Protein 3EC3 (pdb70)

Structure (mmCIF, N/CA/C/O backbone):
data_3EC3
#
_entry.id   3EC3
#
_cell.length_a   62.171
_cell.length_b   62.171
_cell.length_c   135.004
_cell.angle_alpha   90.00
_cell.angle_beta   90.00
_cell.angle_gamma   120.00
#
_symmetry.space_group_name_H-M   'P 31'
#
loop_
_entity.id
_entity.type
_entity.pdbx_description
1 polymer 'Protein disulfide-isomerase A4'
2 water water
#
loop_
_atom_site.group_PDB
_atom_site.id
_atom_site.type_symbol
_atom_site.label_atom_id
_atom_site.label_alt_id
_atom_site.label_comp_id
_atom_site.label_asym_id
_atom_site.label_entity_id
_atom_site.label_seq_id
_atom_site.pdbx_PDB_ins_code
_atom_site.Cartn_x
_atom_site.Cartn_y
_atom_site.Cartn_z
_atom_site.occupancy
_atom_site.B_iso_or_equiv
_atom_site.auth_seq_id
_atom_site.auth_comp_id
_atom_site.auth_asym_id
_atom_site.auth_atom_id
_atom_site.pdbx_PDB_model_num
ATOM 1 N N . SER A 1 5 ? -22.857 4.097 36.331 1.00 39.03 282 SER A N 1
ATOM 2 C CA . SER A 1 5 ? -23.672 5.350 36.343 1.00 38.79 282 SER A CA 1
ATOM 3 C C . SER A 1 5 ? -23.018 6.498 35.561 1.00 38.24 282 SER A C 1
ATOM 4 O O . SER A 1 5 ? -21.953 6.319 34.961 1.00 37.51 282 SER A O 1
ATOM 7 N N . PRO A 1 6 ? -23.655 7.685 35.573 1.00 37.73 283 PRO A N 1
ATOM 8 C CA . PRO A 1 6 ? -23.251 8.658 34.561 1.00 36.57 283 PRO A CA 1
ATOM 9 C C . PRO A 1 6 ? -21.905 9.266 34.958 1.00 34.09 283 PRO A C 1
ATOM 10 O O . PRO A 1 6 ? -21.769 9.772 36.071 1.00 34.98 283 PRO A O 1
ATOM 14 N N . PRO A 1 7 ? -20.889 9.179 34.085 1.00 31.54 284 PRO A N 1
ATOM 15 C CA . PRO A 1 7 ? -19.603 9.685 34.575 1.00 29.69 284 PRO A CA 1
ATOM 16 C C . PRO A 1 7 ? -19.646 11.202 34.909 1.00 27.22 284 PRO A C 1
ATOM 17 O O . PRO A 1 7 ? -19.325 11.609 36.042 1.00 28.67 284 PRO A O 1
ATOM 21 N N . SER A 1 8 ? -20.141 12.015 33.997 1.00 23.34 285 SER A N 1
ATOM 22 C CA . SER A 1 8 ? -20.262 13.465 34.245 1.00 20.21 285 SER A CA 1
ATOM 23 C C . SER A 1 8 ? -21.553 13.895 34.983 1.00 20.16 285 SER A C 1
ATOM 24 O O . SER A 1 8 ? -22.685 13.415 34.683 1.00 19.26 285 SER A O 1
ATOM 27 N N . LYS A 1 9 ? -21.407 14.802 35.955 1.00 18.07 286 LYS A N 1
ATOM 28 C CA . LYS A 1 9 ? -22.556 15.222 36.750 1.00 17.61 286 LYS A CA 1
ATOM 29 C C . LYS A 1 9 ? -23.102 16.552 36.302 1.00 16.23 286 LYS A C 1
ATOM 30 O O . LYS A 1 9 ? -22.336 17.475 36.010 1.00 15.62 286 LYS A O 1
ATOM 36 N N . GLU A 1 10 ? -24.431 16.709 36.254 1.00 15.75 287 GLU A N 1
ATOM 37 C CA . GLU A 1 10 ? -24.981 17.989 35.781 1.00 15.60 287 GLU A CA 1
ATOM 38 C C . GLU A 1 10 ? -24.785 19.146 36.780 1.00 16.83 287 GLU A C 1
ATOM 39 O O . GLU A 1 10 ? -24.925 18.971 38.010 1.00 17.03 287 GLU A O 1
ATOM 45 N N . ILE A 1 11 ? -24.483 20.316 36.242 1.00 16.91 288 ILE A N 1
ATOM 46 C CA . ILE A 1 11 ? -24.412 21.546 37.009 1.00 17.66 288 ILE A CA 1
ATOM 47 C C . ILE A 1 11 ? -25.729 22.229 36.741 1.00 18.05 288 ILE A C 1
ATOM 48 O O . ILE A 1 11 ? -26.098 22.375 35.573 1.00 18.32 288 ILE A O 1
ATOM 53 N N . LEU A 1 12 ? -26.455 22.590 37.796 1.00 16.98 289 LEU A N 1
ATOM 54 C CA . LEU A 1 12 ? -27.774 23.186 37.657 1.00 19.46 289 LEU A CA 1
ATOM 55 C C . LEU A 1 12 ? -27.699 24.717 37.727 1.00 20.14 289 LEU A C 1
ATOM 56 O O . LEU A 1 12 ? -28.490 25.404 37.088 1.00 21.70 289 LEU A O 1
ATOM 61 N N . THR A 1 13 ? -26.782 25.266 38.517 1.00 17.42 290 THR A N 1
ATOM 62 C CA . THR A 1 13 ? -26.814 26.697 38.753 1.00 16.53 290 THR A CA 1
ATOM 63 C C . THR A 1 13 ? -25.468 27.359 38.522 1.00 16.70 290 THR A C 1
ATOM 64 O O . THR A 1 13 ? -24.391 26.722 38.549 1.00 15.37 290 THR A O 1
ATOM 68 N N . LEU A 1 14 ? -25.520 28.673 38.365 1.00 17.38 291 LEU A N 1
ATOM 69 C CA . LEU A 1 14 ? -24.305 29.425 38.242 1.00 18.72 291 LEU A CA 1
ATOM 70 C C . LEU A 1 14 ? -23.522 29.339 39.566 1.00 18.27 291 LEU A C 1
ATOM 71 O O . LEU A 1 14 ? -22.278 29.262 39.562 1.00 17.93 291 LEU A O 1
ATOM 76 N N . LYS A 1 15 ? -24.254 29.317 40.688 1.00 17.61 292 LYS A N 1
ATOM 77 C CA . LYS A 1 15 ? -23.622 29.271 42.028 1.00 17.25 292 LYS A CA 1
ATOM 78 C C . LYS A 1 15 ? -22.743 28.039 42.197 1.00 16.46 292 LYS A C 1
ATOM 79 O O . LYS A 1 15 ? -21.723 28.101 42.882 1.00 16.83 292 LYS A O 1
ATOM 85 N N . GLN A 1 16 ? -23.150 26.918 41.607 1.00 15.32 293 GLN A N 1
ATOM 86 C CA . GLN A 1 16 ? -22.360 25.684 41.631 1.00 15.48 293 GLN A CA 1
ATOM 87 C C . GLN A 1 16 ? -20.976 25.942 41.011 1.00 16.80 293 GLN A C 1
ATOM 88 O O . GLN A 1 16 ? -19.929 25.553 41.571 1.00 14.59 293 GLN A O 1
ATOM 94 N N . VAL A 1 17 ? -20.974 26.544 39.826 1.00 16.70 294 VAL A N 1
ATOM 95 C CA . VAL A 1 17 ? -19.682 26.828 39.144 1.00 17.85 294 VAL A CA 1
ATOM 96 C C . VAL A 1 17 ? -18.832 27.811 39.964 1.00 18.51 294 VAL A C 1
ATOM 97 O O . VAL A 1 17 ? -17.648 27.592 40.136 1.00 18.07 294 VAL A O 1
ATOM 101 N N . GLN A 1 18 ? -19.445 28.869 40.484 1.00 19.00 295 GLN A N 1
ATOM 102 C CA . GLN A 1 18 ? -18.747 29.809 41.398 1.00 21.35 295 GLN A CA 1
ATOM 103 C C . GLN A 1 18 ? -18.111 29.121 42.610 1.00 21.38 295 GLN A C 1
ATOM 104 O O . GLN A 1 18 ? -16.953 29.354 42.959 1.00 21.01 295 GLN A O 1
ATOM 110 N N . GLU A 1 19 ? -18.849 28.210 43.227 1.00 21.81 296 GLU A N 1
ATOM 111 C CA . GLU A 1 19 ? -18.332 27.440 44.351 1.00 22.32 296 GLU A CA 1
ATOM 112 C C . GLU A 1 19 ? -17.139 26.527 43.965 1.00 21.16 296 GLU A C 1
ATOM 113 O O . GLU A 1 19 ? -16.179 26.387 44.713 1.00 22.62 296 GLU A O 1
ATOM 119 N N . PHE A 1 20 ? -17.189 25.927 42.798 1.00 19.80 297 PHE A N 1
ATOM 120 C CA . PHE A 1 20 ? -16.063 25.145 42.322 1.00 19.90 297 PHE A CA 1
ATOM 121 C C . PHE A 1 20 ? -14.792 25.999 42.210 1.00 19.28 297 PHE A C 1
ATOM 122 O O . PHE A 1 20 ? -13.700 25.569 42.611 1.00 19.53 297 PHE A O 1
ATOM 130 N N . LEU A 1 21 ? -14.953 27.214 41.736 1.00 17.66 298 LEU A N 1
ATOM 131 C CA . LEU A 1 21 ? -13.762 28.010 41.410 1.00 20.18 298 LEU A CA 1
ATOM 132 C C . LEU A 1 21 ? -13.190 28.532 42.719 1.00 20.46 298 LEU A C 1
ATOM 133 O O . LEU A 1 21 ? -11.987 28.670 42.902 1.00 19.91 298 LEU A O 1
ATOM 138 N N . LYS A 1 22 ? -14.073 28.761 43.687 1.00 20.77 299 LYS A N 1
ATOM 139 C CA . LYS A 1 22 ? -13.679 29.338 44.967 1.00 20.83 299 LYS A CA 1
ATOM 140 C C . LYS A 1 22 ? -13.123 28.336 45.964 1.00 21.68 299 LYS A C 1
ATOM 141 O O . LYS A 1 22 ? -12.126 28.612 46.653 1.00 22.29 299 LYS A O 1
ATOM 147 N N . ASP A 1 23 ? -13.726 27.161 46.003 1.00 22.26 300 ASP A N 1
ATOM 148 C CA . ASP A 1 23 ? -13.505 26.181 47.058 1.00 23.87 300 ASP A CA 1
ATOM 149 C C . ASP A 1 23 ? -12.677 25.036 46.577 1.00 23.61 300 ASP A C 1
ATOM 150 O O . ASP A 1 23 ? -12.133 24.278 47.381 1.00 24.67 300 ASP A O 1
ATOM 155 N N . GLY A 1 24 ? -12.613 24.886 45.267 1.00 22.39 301 GLY A N 1
ATOM 156 C CA . GLY A 1 24 ? -12.079 23.681 44.701 1.00 22.01 301 GLY A CA 1
ATOM 157 C C . GLY A 1 24 ? -10.617 23.549 44.913 1.00 21.17 301 GLY A C 1
ATOM 158 O O . GLY A 1 24 ? -9.926 24.551 45.119 1.00 21.76 301 GLY A O 1
ATOM 159 N N . ASP A 1 25 ? -10.135 22.320 44.728 1.00 21.13 302 ASP A N 1
ATOM 160 C CA . ASP A 1 25 ? -8.733 22.004 44.831 1.00 22.14 302 ASP A CA 1
ATOM 161 C C . ASP A 1 25 ? -8.235 21.292 43.629 1.00 20.87 302 ASP A C 1
ATOM 162 O O . ASP A 1 25 ? -7.112 20.824 43.636 1.00 20.92 302 ASP A O 1
ATOM 167 N N . ASP A 1 26 ? -9.092 21.159 42.599 1.00 20.11 303 ASP A N 1
ATOM 168 C CA . ASP A 1 26 ? -8.753 20.426 41.427 1.00 19.32 303 ASP A CA 1
ATOM 169 C C . ASP A 1 26 ? -9.323 21.143 40.190 1.00 17.71 303 ASP A C 1
ATOM 170 O O . ASP A 1 26 ? -10.215 21.973 40.313 1.00 16.08 303 ASP A O 1
ATOM 175 N N . VAL A 1 27 ? -8.809 20.746 39.035 1.00 17.90 304 VAL A N 1
ATOM 176 C CA . VAL A 1 27 ? -9.298 21.227 37.728 1.00 18.35 304 VAL A CA 1
ATOM 177 C C . VAL A 1 27 ? -10.829 21.015 37.667 1.00 18.77 304 VAL A C 1
ATOM 178 O O . VAL A 1 27 ? -11.344 19.953 38.083 1.00 19.83 304 VAL A O 1
ATOM 182 N N . VAL A 1 28 ? -11.530 22.055 37.222 1.00 17.35 305 VAL A N 1
ATOM 183 C CA . VAL A 1 28 ? -12.946 22.021 36.937 1.00 17.15 305 VAL A CA 1
ATOM 184 C C . VAL A 1 28 ? -13.109 21.700 35.443 1.00 16.58 305 VAL A C 1
ATOM 185 O O . VAL A 1 28 ? -12.700 22.506 34.588 1.00 14.22 305 VAL A O 1
ATOM 189 N N . ILE A 1 29 ? -13.720 20.550 35.152 1.00 14.02 306 ILE A N 1
ATOM 190 C CA . ILE A 1 29 ? -13.894 20.110 33.803 1.00 14.55 306 ILE A CA 1
ATOM 191 C C . ILE A 1 29 ? -15.380 20.187 33.480 1.00 15.71 306 ILE A C 1
ATOM 192 O O . ILE A 1 29 ? -16.210 19.529 34.142 1.00 14.90 306 ILE A O 1
ATOM 197 N N . LEU A 1 30 ? -15.703 21.012 32.491 1.00 15.70 307 LEU A N 1
ATOM 198 C CA . LEU A 1 30 ? -17.089 21.335 32.197 1.00 16.21 307 LEU A CA 1
ATOM 199 C C . LEU A 1 30 ? -17.440 21.151 30.734 1.00 16.39 307 LEU A C 1
ATOM 200 O O . LEU A 1 30 ? -16.987 21.947 29.890 1.00 17.58 307 LEU A O 1
ATOM 205 N N . GLY A 1 31 ? -18.328 20.210 30.458 1.00 15.30 308 GLY A N 1
ATOM 206 C CA . GLY A 1 31 ? -18.890 20.060 29.097 1.00 16.05 308 GLY A CA 1
ATOM 207 C C . GLY A 1 31 ? -20.082 20.993 28.929 1.00 16.75 308 GLY A C 1
ATOM 208 O O . GLY A 1 31 ? -21.043 20.930 29.721 1.00 17.79 308 GLY A O 1
ATOM 209 N N . VAL A 1 32 ? -20.076 21.826 27.887 1.00 15.04 309 VAL A N 1
ATOM 210 C CA . VAL A 1 32 ? -21.194 22.773 27.693 1.00 13.70 309 VAL A CA 1
ATOM 211 C C . VAL A 1 32 ? -21.875 22.415 26.382 1.00 14.09 309 VAL A C 1
ATOM 212 O O . VAL A 1 32 ? -21.304 22.643 25.312 1.00 14.38 309 VAL A O 1
ATOM 216 N N . PHE A 1 33 ? -23.094 21.916 26.465 1.00 14.25 310 PHE A N 1
ATOM 217 C CA . PHE A 1 33 ? -23.783 21.280 25.331 1.00 14.48 310 PHE A CA 1
ATOM 218 C C . PHE A 1 33 ? -25.202 21.744 25.197 1.00 14.76 310 PHE A C 1
ATOM 219 O O . PHE A 1 33 ? -25.720 22.400 26.084 1.00 16.74 310 PHE A O 1
ATOM 227 N N . GLN A 1 34 ? -25.840 21.406 24.089 1.00 15.76 311 GLN A N 1
ATOM 228 C CA . GLN A 1 34 ? -27.204 21.891 23.839 1.00 17.21 311 GLN A CA 1
ATOM 229 C C . GLN A 1 34 ? -28.259 21.091 24.600 1.00 17.39 311 GLN A C 1
ATOM 230 O O . GLN A 1 34 ? -29.307 21.604 24.962 1.00 16.34 311 GLN A O 1
ATOM 236 N N . GLY A 1 35 ? -27.955 19.839 24.894 1.00 17.88 312 GLY A N 1
ATOM 237 C CA . GLY A 1 35 ? -28.895 19.003 25.617 1.00 17.73 312 GLY A CA 1
ATOM 238 C C . GLY A 1 35 ? -28.435 17.572 25.726 1.00 18.65 312 GLY A C 1
ATOM 239 O O . GLY A 1 35 ? -27.378 17.197 25.227 1.00 18.23 312 GLY A O 1
ATOM 240 N N . VAL A 1 36 ? -29.271 16.751 26.342 1.00 18.14 313 VAL A N 1
ATOM 241 C CA . VAL A 1 36 ? -28.869 15.409 26.712 1.00 18.47 313 VAL A CA 1
ATOM 242 C C . VAL A 1 36 ? -28.683 14.429 25.498 1.00 17.09 313 VAL A C 1
ATOM 243 O O . VAL A 1 36 ? -28.016 13.408 25.621 1.00 16.35 313 VAL A O 1
ATOM 247 N N . GLY A 1 37 ? -29.192 14.805 24.326 1.00 15.80 314 GLY A N 1
ATOM 248 C CA . GLY A 1 37 ? -29.042 13.981 23.109 1.00 15.59 314 GLY A CA 1
ATOM 249 C C . GLY A 1 37 ? -27.996 14.555 22.160 1.00 16.43 314 GLY A C 1
ATOM 250 O O . GLY A 1 37 ? -27.806 14.024 21.057 1.00 14.68 314 GLY A O 1
ATOM 251 N N . ASP A 1 38 ? -27.304 15.620 22.592 1.00 15.26 315 ASP A N 1
ATOM 252 C CA . ASP A 1 38 ? -26.312 16.339 21.762 1.00 18.55 315 ASP A CA 1
ATOM 253 C C . ASP A 1 38 ? -25.137 15.379 21.410 1.00 18.69 315 ASP A C 1
ATOM 254 O O . ASP A 1 38 ? -24.488 14.855 22.301 1.00 19.60 315 ASP A O 1
ATOM 259 N N . PRO A 1 39 ? -24.901 15.083 20.120 1.00 19.59 316 PRO A N 1
ATOM 260 C CA . PRO A 1 39 ? -23.823 14.134 19.843 1.00 19.77 316 PRO A CA 1
ATOM 261 C C . PRO A 1 39 ? -22.477 14.506 20.550 1.00 19.59 316 PRO A C 1
ATOM 262 O O . PRO A 1 39 ? -21.770 13.614 21.006 1.00 18.74 316 PRO A O 1
ATOM 266 N N . GLY A 1 40 ? -22.171 15.802 20.683 1.00 19.53 317 GLY A N 1
ATOM 267 C CA . GLY A 1 40 ? -20.918 16.223 21.328 1.00 19.84 317 GLY A CA 1
ATOM 268 C C . GLY A 1 40 ? -20.939 15.839 22.804 1.00 19.86 317 GLY A C 1
ATOM 269 O O . GLY A 1 40 ? -19.936 15.365 23.379 1.00 20.14 317 GLY A O 1
ATOM 270 N N . TYR A 1 41 ? -22.079 16.037 23.441 1.00 19.06 318 TYR A N 1
ATOM 271 C CA . TYR A 1 41 ? -22.217 15.608 24.836 1.00 18.99 318 TYR A CA 1
ATOM 272 C C . TYR A 1 41 ? -21.945 14.102 24.993 1.00 19.12 318 TYR A C 1
ATOM 273 O O . TYR A 1 41 ? -21.360 13.655 25.978 1.00 16.90 318 TYR A O 1
ATOM 282 N N . LEU A 1 42 ? -22.395 13.303 24.028 1.00 17.77 319 LEU A N 1
ATOM 283 C CA . LEU A 1 42 ? -22.250 11.858 24.147 1.00 18.22 319 LEU A CA 1
ATOM 284 C C . LEU A 1 42 ? -20.784 11.469 24.025 1.00 17.69 319 LEU A C 1
ATOM 285 O O . LEU A 1 42 ? -20.316 10.575 24.732 1.00 17.79 319 LEU A O 1
ATOM 290 N N . GLN A 1 43 ? -20.059 12.165 23.154 1.00 17.67 320 GLN A N 1
ATOM 291 C CA . GLN A 1 43 ? -18.630 11.968 23.007 1.00 18.33 320 GLN A CA 1
ATOM 292 C C . GLN A 1 43 ? -17.881 12.369 24.312 1.00 18.66 320 GLN A C 1
ATOM 293 O O . GLN A 1 43 ? -16.920 11.707 24.769 1.00 19.75 320 GLN A O 1
ATOM 299 N N . TYR A 1 44 ? -18.335 13.455 24.912 1.00 17.66 321 TYR A N 1
ATOM 300 C CA . TYR A 1 44 ? -17.782 13.917 26.206 1.00 18.15 321 TYR A CA 1
ATOM 301 C C . TYR A 1 44 ? -17.984 12.863 27.303 1.00 18.60 321 TYR A C 1
ATOM 302 O O . TYR A 1 44 ? -17.031 12.526 28.018 1.00 18.08 321 TYR A O 1
ATOM 311 N N . GLN A 1 45 ? -19.200 12.298 27.402 1.00 19.98 322 GLN A N 1
ATOM 312 C CA . GLN A 1 45 ? -19.498 11.275 28.419 1.00 20.96 322 GLN A CA 1
ATOM 313 C C . GLN A 1 45 ? -18.635 10.022 28.210 1.00 22.15 322 GLN A C 1
ATOM 314 O O . GLN A 1 45 ? -18.277 9.375 29.176 1.00 21.74 322 GLN A O 1
ATOM 320 N N . ASP A 1 46 ? -18.364 9.670 26.949 1.00 23.20 323 ASP A N 1
ATOM 321 C CA . ASP A 1 46 ? -17.461 8.537 26.591 1.00 24.13 323 ASP A CA 1
ATOM 322 C C . ASP A 1 46 ? -16.034 8.779 27.111 1.00 23.59 323 ASP A C 1
ATOM 323 O O . ASP A 1 46 ? -15.460 7.921 27.788 1.00 22.72 323 ASP A O 1
ATOM 328 N N . ALA A 1 47 ? -15.484 9.945 26.792 1.00 22.57 324 ALA A N 1
ATOM 329 C CA . ALA A 1 47 ? -14.199 10.393 27.339 1.00 23.82 324 ALA A CA 1
ATOM 330 C C . ALA A 1 47 ? -14.146 10.416 28.881 1.00 24.03 324 ALA A C 1
ATOM 331 O O . ALA A 1 47 ? -13.146 10.006 29.499 1.00 25.37 324 ALA A O 1
ATOM 333 N N . ALA A 1 48 ? -15.191 10.965 29.489 1.00 24.07 325 ALA A N 1
ATOM 334 C CA . ALA A 1 48 ? -15.287 11.086 30.937 1.00 24.12 325 ALA A CA 1
ATOM 335 C C . ALA A 1 48 ? -15.302 9.700 31.606 1.00 24.41 325 ALA A C 1
ATOM 336 O O . ALA A 1 48 ? -14.666 9.478 32.639 1.00 24.22 325 ALA A O 1
ATOM 338 N N . ASN A 1 49 ? -16.040 8.768 31.004 1.00 25.03 326 ASN A N 1
ATOM 339 C CA . ASN A 1 49 ? -16.141 7.422 31.545 1.00 26.20 326 ASN A CA 1
ATOM 340 C C . ASN A 1 49 ? -14.766 6.776 31.654 1.00 26.57 326 ASN A C 1
ATOM 341 O O . ASN A 1 49 ? -14.424 6.181 32.680 1.00 26.00 326 ASN A O 1
ATOM 346 N N . THR A 1 50 ? -13.969 6.940 30.604 1.00 27.15 327 THR A N 1
ATOM 347 C CA . THR A 1 50 ? -12.623 6.407 30.564 1.00 27.84 327 THR A CA 1
ATOM 348 C C . THR A 1 50 ? -11.741 7.017 31.649 1.00 28.11 327 THR A C 1
ATOM 349 O O . THR A 1 50 ? -10.949 6.316 32.285 1.00 28.44 327 THR A O 1
ATOM 353 N N . LEU A 1 51 ? -11.885 8.321 31.864 1.00 27.64 328 LEU A N 1
ATOM 354 C CA . LEU A 1 51 ? -11.067 9.045 32.850 1.00 27.31 328 LEU A CA 1
ATOM 355 C C . LEU A 1 51 ? -11.676 9.175 34.262 1.00 27.09 328 LEU A C 1
ATOM 356 O O . LEU A 1 51 ? -11.122 9.875 35.114 1.00 26.96 328 LEU A O 1
ATOM 361 N N . ARG A 1 52 ? -12.763 8.460 34.534 1.00 27.51 329 ARG A N 1
ATOM 362 C CA . ARG A 1 52 ? -13.571 8.680 35.761 1.00 28.48 329 ARG A CA 1
ATOM 363 C C . ARG A 1 52 ? -12.883 8.422 37.115 1.00 29.01 329 ARG A C 1
ATOM 364 O O . ARG A 1 52 ? -13.314 8.967 38.133 1.00 28.68 329 ARG A O 1
ATOM 372 N N . GLU A 1 53 ? -11.844 7.586 37.123 1.00 29.57 330 GLU A N 1
ATOM 373 C CA . GLU A 1 53 ? -11.099 7.289 38.353 1.00 30.44 330 GLU A CA 1
ATOM 374 C C . GLU A 1 53 ? -10.081 8.401 38.648 1.00 30.18 330 GLU A C 1
ATOM 375 O O . GLU A 1 53 ? -9.669 8.585 39.802 1.00 31.26 330 GLU A O 1
ATOM 381 N N . ASP A 1 54 ? -9.700 9.148 37.612 1.00 29.06 331 ASP A N 1
ATOM 382 C CA . ASP A 1 54 ? -8.655 10.166 37.728 1.00 28.35 331 ASP A CA 1
ATOM 383 C C . ASP A 1 54 ? -9.119 11.634 37.810 1.00 26.97 331 ASP A C 1
ATOM 384 O O . ASP A 1 54 ? -8.366 12.485 38.304 1.00 25.11 331 ASP A O 1
ATOM 389 N N . TYR A 1 55 ? -10.331 11.919 37.331 1.00 25.97 332 TYR A N 1
ATOM 390 C CA . TYR A 1 55 ? -10.883 13.296 37.342 1.00 25.25 332 TYR A CA 1
ATOM 391 C C . TYR A 1 55 ? -12.364 13.311 37.660 1.00 24.94 332 TYR A C 1
ATOM 392 O O . TYR A 1 55 ? -13.057 12.318 37.450 1.00 24.10 332 TYR A O 1
ATOM 401 N N . LYS A 1 56 ? -12.861 14.456 38.135 1.00 24.22 333 LYS A N 1
ATOM 402 C CA . LYS A 1 56 ? -14.308 14.672 38.268 1.00 23.48 333 LYS A CA 1
ATOM 403 C C . LYS A 1 56 ? -14.761 15.454 37.033 1.00 22.86 333 LYS A C 1
ATOM 404 O O . LYS A 1 56 ? -14.113 16.460 36.669 1.00 22.27 333 LYS A O 1
ATOM 410 N N . PHE A 1 57 ? -15.892 15.051 36.455 1.00 20.55 334 PHE A N 1
ATOM 411 C CA . PHE A 1 57 ? -16.450 15.703 35.259 1.00 19.22 334 PHE A CA 1
ATOM 412 C C . PHE A 1 57 ? -17.839 16.305 35.502 1.00 18.96 334 PHE A C 1
ATOM 413 O O . PHE A 1 57 ? -18.688 15.680 36.207 1.00 18.68 334 PHE A O 1
ATOM 421 N N . HIS A 1 58 ? -18.103 17.483 34.921 1.00 15.97 335 HIS A N 1
ATOM 422 C CA . HIS A 1 58 ? -19.406 18.098 35.036 1.00 16.64 335 HIS A CA 1
ATOM 423 C C . HIS A 1 58 ? -19.873 18.468 33.634 1.00 17.60 335 HIS A C 1
ATOM 424 O O . HIS A 1 58 ? -19.040 18.502 32.697 1.00 17.90 335 HIS A O 1
ATOM 431 N N . HIS A 1 59 ? -21.168 18.740 33.520 1.00 16.72 336 HIS A N 1
ATOM 432 C CA . HIS A 1 59 ? -21.727 19.212 32.234 1.00 18.01 336 HIS A CA 1
ATOM 433 C C . HIS A 1 59 ? -22.852 20.153 32.468 1.00 17.60 336 HIS A C 1
ATOM 434 O O . HIS A 1 59 ? -23.430 20.179 33.538 1.00 19.55 336 HIS A O 1
ATOM 441 N N . THR A 1 60 ? -23.147 20.983 31.476 1.00 16.86 337 THR A N 1
ATOM 442 C CA . THR A 1 60 ? -24.297 21.838 31.590 1.00 18.76 337 THR A CA 1
ATOM 443 C C . THR A 1 60 ? -24.935 22.033 30.222 1.00 18.08 337 THR A C 1
ATOM 444 O O . THR A 1 60 ? -24.236 22.007 29.184 1.00 17.35 337 THR A O 1
ATOM 448 N N . PHE A 1 61 ? -26.242 22.221 30.218 1.00 17.73 338 PHE A N 1
ATOM 449 C CA . PHE A 1 61 ? -26.934 22.577 28.993 1.00 19.54 338 PHE A CA 1
ATOM 450 C C . PHE A 1 61 ? -27.501 24.003 29.087 1.00 21.90 338 PHE A C 1
ATOM 451 O O . PHE A 1 61 ? -28.313 24.400 28.254 1.00 23.00 338 PHE A O 1
ATOM 459 N N . SER A 1 62 ? -27.072 24.754 30.102 1.00 23.34 339 SER A N 1
ATOM 460 C CA . SER A 1 62 ? -27.627 26.095 30.434 1.00 24.47 339 SER A CA 1
ATOM 461 C C . SER A 1 62 ? -27.028 27.191 29.576 1.00 25.57 339 SER A C 1
ATOM 462 O O . SER A 1 62 ? -25.819 27.398 29.618 1.00 23.74 339 SER A O 1
ATOM 465 N N . THR A 1 63 ? -27.861 27.909 28.823 1.00 25.66 340 THR A N 1
ATOM 466 C CA . THR A 1 63 ? -27.372 29.054 28.052 1.00 27.00 340 THR A CA 1
ATOM 467 C C . THR A 1 63 ? -26.931 30.166 28.994 1.00 26.58 340 THR A C 1
ATOM 468 O O . THR A 1 63 ? -26.045 30.923 28.657 1.00 26.64 340 THR A O 1
ATOM 472 N N . GLU A 1 64 ? -27.533 30.231 30.183 1.00 26.69 341 GLU A N 1
ATOM 473 C CA . GLU A 1 64 ? -27.162 31.196 31.214 1.00 27.77 341 GLU A CA 1
ATOM 474 C C . GLU A 1 64 ? -25.717 30.980 31.673 1.00 25.65 341 GLU A C 1
ATOM 475 O O . GLU A 1 64 ? -24.915 31.928 31.784 1.00 23.81 341 GLU A O 1
ATOM 481 N N . ILE A 1 65 ? -25.357 29.712 31.894 1.00 23.51 342 ILE A N 1
ATOM 482 C CA . ILE A 1 65 ? -24.014 29.429 32.343 1.00 22.58 342 ILE A CA 1
ATOM 483 C C . ILE A 1 65 ? -23.023 29.612 31.198 1.00 21.93 342 ILE A C 1
ATOM 484 O O . ILE A 1 65 ? -21.924 30.125 31.418 1.00 21.62 342 ILE A O 1
ATOM 489 N N . ALA A 1 66 ? -23.408 29.222 29.978 1.00 21.29 343 ALA A N 1
ATOM 490 C CA . ALA A 1 66 ? -22.558 29.421 28.801 1.00 22.19 343 ALA A CA 1
ATOM 491 C C . ALA A 1 66 ? -22.253 30.925 28.633 1.00 23.84 343 ALA A C 1
ATOM 492 O O . ALA A 1 66 ? -21.089 31.316 28.465 1.00 24.56 343 ALA A O 1
ATOM 494 N N . LYS A 1 67 ? -23.296 31.747 28.712 1.00 25.33 344 LYS A N 1
ATOM 495 C CA . LYS A 1 67 ? -23.138 33.240 28.669 1.00 27.97 344 LYS A CA 1
ATOM 496 C C . LYS A 1 67 ? -22.167 33.743 29.727 1.00 28.89 344 LYS A C 1
ATOM 497 O O . LYS A 1 67 ? -21.192 34.459 29.405 1.00 29.11 344 LYS A O 1
ATOM 503 N N . PHE A 1 68 ? -22.394 33.353 30.984 1.00 29.72 345 PHE A N 1
ATOM 504 C CA . PHE A 1 68 ? -21.448 33.665 32.063 1.00 30.97 345 PHE A CA 1
ATOM 505 C C . PHE A 1 68 ? -20.024 33.266 31.719 1.00 30.94 345 PHE A C 1
ATOM 506 O O . PHE A 1 68 ? -19.087 34.030 31.988 1.00 30.48 345 PHE A O 1
ATOM 514 N N . LEU A 1 69 ? -19.850 32.080 31.140 1.00 29.97 346 LEU A N 1
ATOM 515 C CA . LEU A 1 69 ? -18.517 31.564 30.841 1.00 30.42 346 LEU A CA 1
ATOM 516 C C . LEU A 1 69 ? -17.929 32.125 29.565 1.00 30.89 346 LEU A C 1
ATOM 517 O O . LEU A 1 69 ? -16.795 31.788 29.208 1.00 32.32 346 LEU A O 1
ATOM 522 N N . LYS A 1 70 ? -18.714 32.922 28.866 1.00 31.06 347 LYS A N 1
ATOM 523 C CA . LYS A 1 70 ? -18.328 33.539 27.613 1.00 32.65 347 LYS A CA 1
ATOM 524 C C . LYS A 1 70 ? -17.986 32.504 26.503 1.00 32.34 347 LYS A C 1
ATOM 525 O O . LYS A 1 70 ? -17.084 32.712 25.695 1.00 32.92 347 LYS A O 1
ATOM 531 N N . VAL A 1 71 ? -18.754 31.413 26.452 1.00 30.49 348 VAL A N 1
ATOM 532 C CA . VAL A 1 71 ? -18.568 30.356 25.434 1.00 29.63 348 VAL A CA 1
ATOM 533 C C . VAL A 1 71 ? -19.877 30.060 24.726 1.00 28.93 348 VAL A C 1
ATOM 534 O O . VAL A 1 71 ? -20.951 30.232 25.311 1.00 29.40 348 VAL A O 1
ATOM 538 N N . SER A 1 72 ? -19.823 29.606 23.480 1.00 28.70 349 SER A N 1
ATOM 539 C CA . SER A 1 72 ? -21.059 29.113 22.851 1.00 28.80 349 SER A CA 1
ATOM 540 C C . SER A 1 72 ? -21.247 27.636 23.249 1.00 27.31 349 SER A C 1
ATOM 541 O O . SER A 1 72 ? -20.395 27.056 23.952 1.00 27.38 349 SER A O 1
ATOM 544 N N . LEU A 1 73 ? -22.373 27.038 22.866 1.00 25.67 350 LEU A N 1
ATOM 545 C CA . LEU A 1 73 ? -22.634 25.640 23.236 1.00 24.33 350 LEU A CA 1
ATOM 546 C C . LEU A 1 73 ? -21.732 24.761 22.374 1.00 23.86 350 LEU A C 1
ATOM 547 O O . LEU A 1 73 ? -21.311 25.170 21.272 1.00 24.79 350 LEU A O 1
ATOM 552 N N . GLY A 1 74 ? -21.398 23.575 22.855 1.00 21.78 351 GLY A N 1
ATOM 553 C CA . GLY A 1 74 ? -20.634 22.609 22.065 1.00 19.29 351 GLY A CA 1
ATOM 554 C C . GLY A 1 74 ? -19.164 22.686 22.382 1.00 19.35 351 GLY A C 1
ATOM 555 O O . GLY A 1 74 ? -18.322 22.650 21.483 1.00 17.87 351 GLY A O 1
ATOM 556 N N . LYS A 1 75 ? -18.853 22.829 23.669 1.00 18.98 352 LYS A N 1
ATOM 557 C CA . LYS A 1 75 ? -17.486 23.043 24.098 1.00 20.11 352 LYS A CA 1
ATOM 558 C C . LYS A 1 75 ? -17.112 22.218 25.337 1.00 19.08 352 LYS A C 1
ATOM 559 O O . LYS A 1 75 ? -17.934 21.944 26.215 1.00 19.79 352 LYS A O 1
ATOM 565 N N . LEU A 1 76 ? -15.836 21.884 25.446 1.00 18.21 353 LEU A N 1
ATOM 566 C CA . LEU A 1 76 ? -15.298 21.374 26.682 1.00 18.71 353 LEU A CA 1
ATOM 567 C C . LEU A 1 76 ? -14.467 22.530 27.289 1.00 18.78 353 LEU A C 1
ATOM 568 O O . LEU A 1 76 ? -13.610 23.103 26.603 1.00 18.57 353 LEU A O 1
ATOM 573 N N . VAL A 1 77 ? -14.701 22.867 28.559 1.00 19.03 354 VAL A N 1
ATOM 574 C CA . VAL A 1 77 ? -14.068 24.030 29.160 1.00 18.14 354 VAL A CA 1
ATOM 575 C C . VAL A 1 77 ? -13.342 23.480 30.390 1.00 19.28 354 VAL A C 1
ATOM 576 O O . VAL A 1 77 ? -13.940 22.751 31.176 1.00 16.93 354 VAL A O 1
ATOM 580 N N . LEU A 1 78 ? -12.067 23.822 30.544 1.00 17.63 355 LEU A N 1
ATOM 581 C CA . LEU A 1 78 ? -11.308 23.433 31.724 1.00 19.71 355 LEU A CA 1
ATOM 582 C C . LEU A 1 78 ? -10.858 24.714 32.397 1.00 20.03 355 LEU A C 1
ATOM 583 O O . LEU A 1 78 ? -10.265 25.614 31.725 1.00 18.67 355 LEU A O 1
ATOM 596 N N . GLN A 1 80 ? -9.246 26.372 36.304 1.00 19.71 357 GLN A N 1
ATOM 597 C CA . GLN A 1 80 ? -8.645 26.045 37.593 1.00 19.03 357 GLN A CA 1
ATOM 598 C C . GLN A 1 80 ? -9.344 26.856 38.684 1.00 19.35 357 GLN A C 1
ATOM 599 O O . GLN A 1 80 ? -9.795 27.953 38.418 1.00 17.79 357 GLN A O 1
ATOM 605 N N . PRO A 1 81 ? -9.337 26.357 39.927 1.00 18.73 358 PRO A N 1
ATOM 606 C CA . PRO A 1 81 ? -9.817 27.147 41.046 1.00 20.25 358 PRO A CA 1
ATOM 607 C C . PRO A 1 81 ? -8.984 28.467 41.150 1.00 18.88 358 PRO A C 1
ATOM 608 O O . PRO A 1 81 ? -7.843 28.468 40.709 1.00 17.83 358 PRO A O 1
ATOM 612 N N . GLU A 1 82 ? -9.558 29.523 41.718 1.00 18.77 359 GLU A N 1
ATOM 613 C CA . GLU A 1 82 ? -8.909 30.822 41.838 1.00 19.91 359 GLU A CA 1
ATOM 614 C C . GLU A 1 82 ? -7.517 30.673 42.473 1.00 17.41 359 GLU A C 1
ATOM 615 O O . GLU A 1 82 ? -6.574 31.372 42.076 1.00 16.46 359 GLU A O 1
ATOM 621 N N . LYS A 1 83 ? -7.404 29.830 43.502 1.00 14.18 360 LYS A N 1
ATOM 622 C CA . LYS A 1 83 ? -6.083 29.689 44.202 1.00 13.86 360 LYS A CA 1
ATOM 623 C C . LYS A 1 83 ? -4.950 29.190 43.269 1.00 13.30 360 LYS A C 1
ATOM 624 O O . LYS A 1 83 ? -3.765 29.344 43.596 1.00 16.37 360 LYS A O 1
ATOM 630 N N . PHE A 1 84 ? -5.302 28.605 42.124 1.00 12.56 361 PHE A N 1
ATOM 631 C CA . PHE A 1 84 ? -4.306 28.130 41.136 1.00 14.34 361 PHE A CA 1
ATOM 632 C C . PHE A 1 84 ? -4.181 28.918 39.856 1.00 15.44 361 PHE A C 1
ATOM 633 O O . PHE A 1 84 ? -3.360 28.555 38.968 1.00 15.97 361 PHE A O 1
ATOM 641 N N . GLN A 1 85 ? -4.932 30.028 39.755 1.00 15.32 362 GLN A N 1
ATOM 642 C CA . GLN A 1 85 ? -4.867 30.859 38.526 1.00 15.59 362 GLN A CA 1
ATOM 643 C C . GLN A 1 85 ? -3.594 31.691 38.572 1.00 16.16 362 GLN A C 1
ATOM 644 O O . GLN A 1 85 ? -2.996 31.844 39.641 1.00 15.88 362 GLN A O 1
ATOM 650 N N . SER A 1 86 ? -3.187 32.290 37.435 1.00 15.28 363 SER A N 1
ATOM 651 C CA . SER A 1 86 ? -2.007 33.169 37.453 1.00 16.11 363 SER A CA 1
ATOM 652 C C . SER A 1 86 ? -2.091 34.131 36.295 1.00 15.00 363 SER A C 1
ATOM 653 O O . SER A 1 86 ? -2.872 33.911 35.344 1.00 15.61 363 SER A O 1
ATOM 656 N N . LYS A 1 87 ? -1.271 35.173 36.361 1.00 15.75 364 LYS A N 1
ATOM 657 C CA . LYS A 1 87 ? -1.198 36.145 35.234 1.00 17.68 364 LYS A CA 1
ATOM 658 C C . LYS A 1 87 ? -0.739 35.528 33.919 1.00 17.15 364 LYS A C 1
ATOM 659 O O . LYS A 1 87 ? -0.905 36.142 32.845 1.00 18.06 364 LYS A O 1
ATOM 665 N N . TYR A 1 88 ? -0.121 34.359 33.977 1.00 17.25 365 TYR A N 1
ATOM 666 C CA . TYR A 1 88 ? 0.420 33.726 32.751 1.00 18.16 365 TYR A CA 1
ATOM 667 C C . TYR A 1 88 ? -0.458 32.693 32.067 1.00 18.86 365 TYR A C 1
ATOM 668 O O . TYR A 1 88 ? -0.079 32.145 31.009 1.00 18.43 365 TYR A O 1
ATOM 677 N N . GLU A 1 89 ? -1.630 32.436 32.629 1.00 17.38 366 GLU A N 1
ATOM 678 C CA . GLU A 1 89 ? -2.495 31.368 32.146 1.00 16.64 366 GLU A CA 1
ATOM 679 C C . GLU A 1 89 ? -3.877 31.901 31.870 1.00 17.30 366 GLU A C 1
ATOM 680 O O . GLU A 1 89 ? -4.393 32.700 32.649 1.00 17.17 366 GLU A O 1
ATOM 686 N N . PRO A 1 90 ? -4.518 31.453 30.775 1.00 17.47 367 PRO A N 1
ATOM 687 C CA . PRO A 1 90 ? -5.906 31.888 30.533 1.00 18.59 367 PRO A CA 1
ATOM 688 C C . PRO A 1 90 ? -6.806 31.329 31.631 1.00 19.40 367 PRO A C 1
ATOM 689 O O . PRO A 1 90 ? -6.468 30.271 32.219 1.00 18.89 367 PRO A O 1
ATOM 693 N N . ARG A 1 91 ? -7.914 32.004 31.951 1.00 19.89 368 ARG A N 1
ATOM 694 C CA . ARG A 1 91 ? -8.843 31.470 32.919 1.00 22.43 368 ARG A CA 1
ATOM 695 C C . ARG A 1 91 ? -9.535 30.210 32.425 1.00 22.56 368 ARG A C 1
ATOM 696 O O . ARG A 1 91 ? -10.042 29.416 33.226 1.00 22.01 368 ARG A O 1
ATOM 712 N N . HIS A 1 93 ? -9.396 26.980 29.347 1.00 21.79 370 HIS A N 1
ATOM 713 C CA . HIS A 1 93 ? -8.985 26.316 28.114 1.00 21.76 370 HIS A CA 1
ATOM 714 C C . HIS A 1 93 ? -10.239 25.731 27.497 1.00 21.33 370 HIS A C 1
ATOM 715 O O . HIS A 1 93 ? -10.951 25.000 28.176 1.00 20.27 370 HIS A O 1
ATOM 722 N N . VAL A 1 94 ? -10.501 26.062 26.221 1.00 20.28 371 VAL A N 1
ATOM 723 C CA . VAL A 1 94 ? -11.752 25.722 25.562 1.00 20.66 371 VAL A CA 1
ATOM 724 C C . VAL A 1 94 ? -11.485 24.903 24.292 1.00 22.23 371 VAL A C 1
ATOM 725 O O . VAL A 1 94 ? -10.654 25.311 23.448 1.00 22.18 371 VAL A O 1
ATOM 737 N N . ASP A 1 96 ? -13.433 22.768 21.056 1.00 22.63 373 ASP A N 1
ATOM 738 C CA . ASP A 1 96 ? -14.667 22.463 20.319 1.00 24.12 373 ASP A CA 1
ATOM 739 C C . ASP A 1 96 ? -14.942 20.989 20.436 1.00 23.20 373 ASP A C 1
ATOM 740 O O . ASP A 1 96 ? -14.029 20.185 20.271 1.00 22.33 373 ASP A O 1
ATOM 745 N N . VAL A 1 97 ? -16.201 20.624 20.718 1.00 23.69 374 VAL A N 1
ATOM 746 C CA . VAL A 1 97 ? -16.590 19.220 20.812 1.00 24.10 374 VAL A CA 1
ATOM 747 C C . VAL A 1 97 ? -17.900 18.968 20.072 1.00 24.97 374 VAL A C 1
ATOM 748 O O . VAL A 1 97 ? -18.940 19.521 20.447 1.00 25.04 374 VAL A O 1
ATOM 752 N N . GLN A 1 98 ? -17.838 18.153 19.015 1.00 25.03 375 GLN A N 1
ATOM 753 C CA . GLN A 1 98 ? -19.071 17.689 18.368 1.00 24.72 375 GLN A CA 1
ATOM 754 C C . GLN A 1 98 ? -19.123 16.192 18.152 1.00 23.77 375 GLN A C 1
ATOM 755 O O . GLN A 1 98 ? -18.295 15.457 18.666 1.00 22.56 375 GLN A O 1
ATOM 761 N N . GLY A 1 99 ? -20.126 15.749 17.389 1.00 22.55 376 GLY A N 1
ATOM 762 C CA . GLY A 1 99 ? -20.366 14.334 17.234 1.00 23.14 376 GLY A CA 1
ATOM 763 C C . GLY A 1 99 ? -19.148 13.703 16.610 1.00 23.40 376 GLY A C 1
ATOM 764 O O . GLY A 1 99 ? -18.779 12.594 16.959 1.00 23.94 376 GLY A O 1
ATOM 765 N N . SER A 1 100 ? -18.484 14.467 15.754 1.00 23.68 377 SER A N 1
ATOM 766 C CA . SER A 1 100 ? -17.340 13.988 14.974 1.00 24.75 377 SER A CA 1
ATOM 767 C C . SER A 1 100 ? -16.028 13.991 15.762 1.00 24.56 377 SER A C 1
ATOM 768 O O . SER A 1 100 ? -15.094 13.302 15.394 1.00 25.38 377 SER A O 1
ATOM 771 N N . THR A 1 101 ? -15.975 14.751 16.865 1.00 24.25 378 THR A N 1
ATOM 772 C CA . THR A 1 101 ? -14.819 14.787 17.751 1.00 23.95 378 THR A CA 1
ATOM 773 C C . THR A 1 101 ? -14.493 13.416 18.359 1.00 24.32 378 THR A C 1
ATOM 774 O O . THR A 1 101 ? -15.325 12.816 19.005 1.00 25.61 378 THR A O 1
ATOM 778 N N . GLU A 1 102 ? -13.273 12.934 18.151 1.00 25.53 379 GLU A N 1
ATOM 779 C CA . GLU A 1 102 ? -12.859 11.654 18.711 1.00 26.58 379 GLU A CA 1
ATOM 780 C C . GLU A 1 102 ? -12.788 11.729 20.230 1.00 26.44 379 GLU A C 1
ATOM 781 O O . GLU A 1 102 ? -12.286 12.722 20.776 1.00 25.37 379 GLU A O 1
ATOM 787 N N . ALA A 1 103 ? -13.264 10.683 20.913 1.00 25.86 380 ALA A N 1
ATOM 788 C CA . ALA A 1 103 ? -13.231 10.663 22.384 1.00 26.06 380 ALA A CA 1
ATOM 789 C C . ALA A 1 103 ? -11.804 10.710 22.873 1.00 25.77 380 ALA A C 1
ATOM 790 O O . ALA A 1 103 ? -11.509 11.330 23.892 1.00 25.35 380 ALA A O 1
ATOM 792 N N . SER A 1 104 ? -10.912 10.063 22.128 1.00 25.45 381 SER A N 1
ATOM 793 C CA . SER A 1 104 ? -9.478 10.105 22.444 1.00 25.07 381 SER A CA 1
ATOM 794 C C . SER A 1 104 ? -8.896 11.523 22.427 1.00 23.65 381 SER A C 1
ATOM 795 O O . SER A 1 104 ? -8.032 11.820 23.222 1.00 23.92 381 SER A O 1
ATOM 798 N N . ALA A 1 105 ? -9.372 12.397 21.540 1.00 23.04 382 ALA A N 1
ATOM 799 C CA . ALA A 1 105 ? -8.917 13.801 21.523 1.00 22.07 382 ALA A CA 1
ATOM 800 C C . ALA A 1 105 ? -9.414 14.546 22.766 1.00 21.56 382 ALA A C 1
ATOM 801 O O . ALA A 1 105 ? -8.727 15.402 23.296 1.00 22.28 382 ALA A O 1
ATOM 803 N N . ILE A 1 106 ? -10.639 14.253 23.188 1.00 21.32 383 ILE A N 1
ATOM 804 C CA . ILE A 1 106 ? -11.187 14.873 24.406 1.00 21.32 383 ILE A CA 1
ATOM 805 C C . ILE A 1 106 ? -10.352 14.448 25.594 1.00 21.93 383 ILE A C 1
ATOM 806 O O . ILE A 1 106 ? -9.924 15.275 26.375 1.00 21.80 383 ILE A O 1
ATOM 811 N N . LYS A 1 107 ? -10.097 13.147 25.689 1.00 23.71 384 LYS A N 1
ATOM 812 C CA . LYS A 1 107 ? -9.313 12.564 26.764 1.00 24.15 384 LYS A CA 1
ATOM 813 C C . LYS A 1 107 ? -7.907 13.172 26.778 1.00 23.91 384 LYS A C 1
ATOM 814 O O . LYS A 1 107 ? -7.429 13.568 27.827 1.00 22.03 384 LYS A O 1
ATOM 820 N N . ASP A 1 108 ? -7.273 13.268 25.608 1.00 24.12 385 ASP A N 1
ATOM 821 C CA . ASP A 1 108 ? -5.977 13.932 25.481 1.00 24.73 385 ASP A CA 1
ATOM 822 C C . ASP A 1 108 ? -5.960 15.379 25.979 1.00 23.67 385 ASP A C 1
ATOM 823 O O . ASP A 1 108 ? -5.041 15.754 26.695 1.00 23.20 385 ASP A O 1
ATOM 828 N N . TYR A 1 109 ? -6.955 16.188 25.587 1.00 23.49 386 TYR A N 1
ATOM 829 C CA . TYR A 1 109 ? -7.010 17.620 25.960 1.00 22.55 386 TYR A CA 1
ATOM 830 C C . TYR A 1 109 ? -7.128 17.796 27.489 1.00 22.64 386 TYR A C 1
ATOM 831 O O . TYR A 1 109 ? -6.494 18.696 28.084 1.00 23.00 386 TYR A O 1
ATOM 840 N N . VAL A 1 110 ? -7.956 16.961 28.113 1.00 22.10 387 VAL A N 1
ATOM 841 C CA . VAL A 1 110 ? -8.117 16.966 29.580 1.00 21.64 387 VAL A CA 1
ATOM 842 C C . VAL A 1 110 ? -6.786 16.643 30.257 1.00 22.14 387 VAL A C 1
ATOM 843 O O . VAL A 1 110 ? -6.365 17.337 31.149 1.00 22.09 387 VAL A O 1
ATOM 847 N N . VAL A 1 111 ? -6.108 15.586 29.810 1.00 23.37 388 VAL A N 1
ATOM 848 C CA . VAL A 1 111 ? -4.825 15.219 30.436 1.00 23.98 388 VAL A CA 1
ATOM 849 C C . VAL A 1 111 ? -3.810 16.356 30.230 1.00 24.26 388 VAL A C 1
ATOM 850 O O . VAL A 1 111 ? -3.210 16.822 31.190 1.00 25.56 388 VAL A O 1
ATOM 854 N N . LYS A 1 112 ? -3.705 16.838 29.005 1.00 24.59 389 LYS A N 1
ATOM 855 C CA . LYS A 1 112 ? -2.815 17.929 28.662 1.00 25.05 389 LYS A CA 1
ATOM 856 C C . LYS A 1 112 ? -3.010 19.133 29.567 1.00 25.11 389 LYS A C 1
ATOM 857 O O . LYS A 1 112 ? -2.028 19.665 30.112 1.00 25.46 389 LYS A O 1
ATOM 863 N N . HIS A 1 113 ? -4.265 19.553 29.752 1.00 24.08 390 HIS A N 1
ATOM 864 C CA . HIS A 1 113 ? -4.576 20.812 30.432 1.00 24.20 390 HIS A CA 1
ATOM 865 C C . HIS A 1 113 ? -5.061 20.748 31.878 1.00 24.15 390 HIS A C 1
ATOM 866 O O . HIS A 1 113 ? -5.458 21.750 32.441 1.00 24.30 390 HIS A O 1
ATOM 873 N N . ALA A 1 114 ? -4.959 19.598 32.508 1.00 23.63 391 ALA A N 1
ATOM 874 C CA . ALA A 1 114 ? -5.497 19.494 33.850 1.00 22.60 391 ALA A CA 1
ATOM 875 C C . ALA A 1 114 ? -4.597 20.072 34.937 1.00 21.02 391 ALA A C 1
ATOM 876 O O . ALA A 1 114 ? -5.084 20.272 36.042 1.00 20.63 391 ALA A O 1
ATOM 878 N N . LEU A 1 115 ? -3.303 20.292 34.670 1.00 18.33 392 LEU A N 1
ATOM 879 C CA . LEU A 1 115 ? -2.472 20.805 35.732 1.00 18.63 392 LEU A CA 1
ATOM 880 C C . LEU A 1 115 ? -2.281 22.311 35.560 1.00 17.03 392 LEU A C 1
ATOM 881 O O . LEU A 1 115 ? -2.013 22.749 34.451 1.00 16.39 392 LEU A O 1
ATOM 886 N N . PRO A 1 116 ? -2.324 23.062 36.658 1.00 16.97 393 PRO A N 1
ATOM 887 C CA . PRO A 1 116 ? -1.926 24.455 36.514 1.00 15.77 393 PRO A CA 1
ATOM 888 C C . PRO A 1 116 ? -0.409 24.605 36.365 1.00 16.30 393 PRO A C 1
ATOM 889 O O . PRO A 1 116 ? 0.353 23.655 36.620 1.00 15.69 393 PRO A O 1
ATOM 893 N N . LEU A 1 117 ? 0.026 25.786 35.936 1.00 14.73 394 LEU A N 1
ATOM 894 C CA . LEU A 1 117 ? 1.445 26.088 35.892 1.00 15.48 394 LEU A CA 1
ATOM 895 C C . LEU A 1 117 ? 2.113 25.814 37.232 1.00 15.36 394 LEU A C 1
ATOM 896 O O . LEU A 1 117 ? 3.188 25.210 37.278 1.00 15.45 394 LEU A O 1
ATOM 901 N N . VAL A 1 118 ? 1.497 26.244 38.325 1.00 14.17 395 VAL A N 1
ATOM 902 C CA . VAL A 1 118 ? 1.997 25.844 39.675 1.00 14.71 395 VAL A CA 1
ATOM 903 C C . VAL A 1 118 ? 0.845 25.440 40.579 1.00 15.74 395 VAL A C 1
ATOM 904 O O . VAL A 1 118 ? 0.148 26.293 41.152 1.00 15.58 395 VAL A O 1
ATOM 908 N N . GLY A 1 119 ? 0.640 24.125 40.659 1.00 14.34 396 GLY A N 1
ATOM 909 C CA . GLY A 1 119 ? -0.404 23.532 41.480 1.00 15.90 396 GLY A CA 1
ATOM 910 C C . GLY A 1 119 ? 0.134 23.105 42.820 1.00 16.65 396 GLY A C 1
ATOM 911 O O . GLY A 1 119 ? 1.291 23.385 43.150 1.00 15.86 396 GLY A O 1
ATOM 912 N N . HIS A 1 120 ? -0.712 22.427 43.592 1.00 16.39 397 HIS A N 1
ATOM 913 C CA . HIS A 1 120 ? -0.363 21.978 44.949 1.00 16.97 397 HIS A CA 1
ATOM 914 C C . HIS A 1 120 ? -0.261 20.449 44.935 1.00 17.82 397 HIS A C 1
ATOM 915 O O . HIS A 1 120 ? -1.265 19.754 44.751 1.00 18.43 397 HIS A O 1
ATOM 922 N N . ARG A 1 121 ? 0.973 19.958 45.048 1.00 16.70 398 ARG A N 1
ATOM 923 C CA . ARG A 1 121 ? 1.252 18.517 45.099 1.00 17.92 398 ARG A CA 1
ATOM 924 C C . ARG A 1 121 ? 1.011 18.054 46.529 1.00 19.00 398 ARG A C 1
ATOM 925 O O . ARG A 1 121 ? 1.560 18.611 47.473 1.00 18.75 398 ARG A O 1
ATOM 933 N N . LYS A 1 122 ? 0.155 17.051 46.667 1.00 20.30 399 LYS A N 1
ATOM 934 C CA . LYS A 1 122 ? -0.302 16.559 47.941 1.00 22.22 399 LYS A CA 1
ATOM 935 C C . LYS A 1 122 ? -0.051 15.067 47.969 1.00 23.30 399 LYS A C 1
ATOM 936 O O . LYS A 1 122 ? -0.182 14.412 46.953 1.00 22.40 399 LYS A O 1
ATOM 942 N N . THR A 1 123 ? 0.288 14.513 49.133 1.00 25.37 400 THR A N 1
ATOM 943 C CA . THR A 1 123 ? 0.362 13.051 49.245 1.00 26.67 400 THR A CA 1
ATOM 944 C C . THR A 1 123 ? -0.922 12.346 48.733 1.00 28.26 400 THR A C 1
ATOM 945 O O . THR A 1 123 ? -0.856 11.220 48.237 1.00 28.79 400 THR A O 1
ATOM 949 N N . SER A 1 124 ? -2.073 13.019 48.827 1.00 29.38 401 SER A N 1
ATOM 950 C CA . SER A 1 124 ? -3.324 12.505 48.259 1.00 30.62 401 SER A CA 1
ATOM 951 C C . SER A 1 124 ? -3.477 12.592 46.716 1.00 31.02 401 SER A C 1
ATOM 952 O O . SER A 1 124 ? -4.313 11.908 46.128 1.00 32.60 401 SER A O 1
ATOM 955 N N . ASN A 1 125 ? -2.667 13.397 46.050 1.00 30.50 402 ASN A N 1
ATOM 956 C CA . ASN A 1 125 ? -2.813 13.539 44.614 1.00 29.51 402 ASN A CA 1
ATOM 957 C C . ASN A 1 125 ? -1.521 13.273 43.837 1.00 29.68 402 ASN A C 1
ATOM 958 O O . ASN A 1 125 ? -1.497 13.420 42.607 1.00 30.10 402 ASN A O 1
ATOM 963 N N . ASP A 1 126 ? -0.434 12.908 44.516 1.00 28.29 403 ASP A N 1
ATOM 964 C CA . ASP A 1 126 ? 0.834 12.932 43.784 1.00 27.56 403 ASP A CA 1
ATOM 965 C C . ASP A 1 126 ? 0.979 11.832 42.724 1.00 27.38 403 ASP A C 1
ATOM 966 O O . ASP A 1 126 ? 1.536 12.076 41.656 1.00 28.36 403 ASP A O 1
ATOM 971 N N . ALA A 1 127 ? 0.437 10.645 42.993 1.00 26.82 404 ALA A N 1
ATOM 972 C CA . ALA A 1 127 ? 0.435 9.578 41.994 1.00 26.67 404 ALA A CA 1
ATOM 973 C C . ALA A 1 127 ? -0.446 9.887 40.780 1.00 25.91 404 ALA A C 1
ATOM 974 O O . ALA A 1 127 ? -0.053 9.632 39.648 1.00 25.86 404 ALA A O 1
ATOM 976 N N . LYS A 1 128 ? -1.644 10.413 41.021 1.00 26.05 405 LYS A N 1
ATOM 977 C CA . LYS A 1 128 ? -2.590 10.724 39.942 1.00 26.33 405 LYS A CA 1
ATOM 978 C C . LYS A 1 128 ? -2.363 12.059 39.238 1.00 26.48 405 LYS A C 1
ATOM 979 O O . LYS A 1 128 ? -2.804 12.231 38.098 1.00 27.06 405 LYS A O 1
ATOM 985 N N . ARG A 1 129 ? -1.776 13.024 39.935 1.00 24.76 406 ARG A N 1
ATOM 986 C CA . ARG A 1 129 ? -1.551 14.335 39.332 1.00 23.79 406 ARG A CA 1
ATOM 987 C C . ARG A 1 129 ? -0.109 14.596 39.004 1.00 22.62 406 ARG A C 1
ATOM 988 O O . ARG A 1 129 ? 0.197 15.262 38.022 1.00 22.97 406 ARG A O 1
ATOM 996 N N . TYR A 1 130 ? 0.778 14.129 39.861 1.00 20.90 407 TYR A N 1
ATOM 997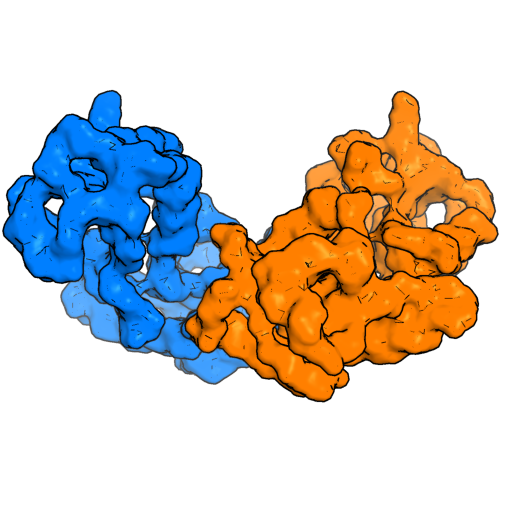 C CA . TYR A 1 130 ? 2.178 14.553 39.746 1.00 20.68 407 TYR A CA 1
ATOM 998 C C . TYR A 1 130 ? 3.131 13.408 39.436 1.00 21.50 407 TYR A C 1
ATOM 999 O O . TYR A 1 130 ? 4.179 13.259 40.088 1.00 20.25 407 TYR A O 1
ATOM 1008 N N . SER A 1 131 ? 2.749 12.667 38.396 1.00 21.94 408 SER A N 1
ATOM 1009 C CA . SER A 1 131 ? 3.498 11.537 37.900 1.00 23.17 408 SER A CA 1
ATOM 1010 C C . SER A 1 131 ? 4.483 11.958 36.841 1.00 23.25 408 SER A C 1
ATOM 1011 O O . SER A 1 131 ? 5.512 11.310 36.692 1.00 23.89 408 SER A O 1
ATOM 1014 N N . LYS A 1 132 ? 4.205 13.048 36.121 1.00 23.81 409 LYS A N 1
ATOM 1015 C CA . LYS A 1 132 ? 5.086 13.449 35.022 1.00 24.73 409 LYS A CA 1
ATOM 1016 C C . LYS A 1 132 ? 6.441 13.899 35.565 1.00 23.35 409 LYS A C 1
ATOM 1017 O O . LYS A 1 132 ? 6.507 14.504 36.629 1.00 23.29 409 LYS A O 1
ATOM 1023 N N . ARG A 1 133 ? 7.512 13.591 34.834 1.00 22.09 410 ARG A N 1
ATOM 1024 C CA . ARG A 1 133 ? 8.879 14.002 35.195 1.00 21.43 410 ARG A CA 1
ATOM 1025 C C . ARG A 1 133 ? 9.578 14.610 33.959 1.00 21.42 410 ARG A C 1
ATOM 1026 O O . ARG A 1 133 ? 9.240 14.255 32.799 1.00 21.34 410 ARG A O 1
ATOM 1034 N N . PRO A 1 134 ? 10.551 15.515 34.191 1.00 20.09 411 PRO A N 1
ATOM 1035 C CA . PRO A 1 134 ? 10.981 16.046 35.507 1.00 19.92 4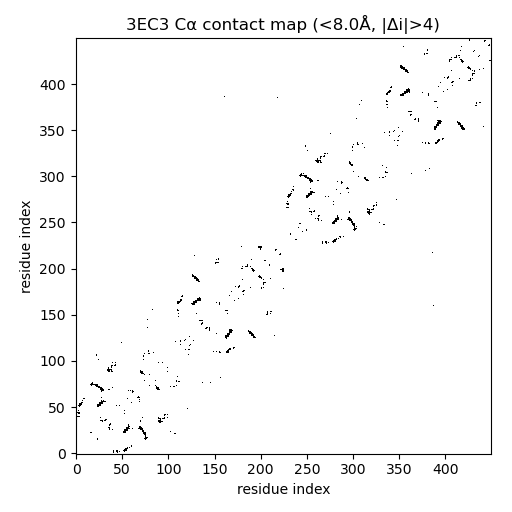11 PRO A CA 1
ATOM 1036 C C . PRO A 1 134 ? 9.943 16.922 36.257 1.00 19.18 411 PRO A C 1
ATOM 1037 O O . PRO A 1 134 ? 9.165 17.643 35.634 1.00 20.37 411 PRO A O 1
ATOM 1041 N N . LEU A 1 135 ? 9.981 16.869 37.582 1.00 19.28 412 LEU A N 1
ATOM 1042 C CA . LEU A 1 135 ? 9.057 17.617 38.435 1.00 18.59 412 LEU A CA 1
ATOM 1043 C C . LEU A 1 135 ? 9.870 18.476 39.405 1.00 19.22 412 LEU A C 1
ATOM 1044 O O . LEU A 1 135 ? 10.737 17.957 40.146 1.00 19.34 412 LEU A O 1
ATOM 1049 N N . VAL A 1 136 ? 9.608 19.781 39.388 1.00 18.29 413 VAL A N 1
ATOM 1050 C CA . VAL A 1 136 ? 10.292 20.710 40.290 1.00 17.57 413 VAL A CA 1
ATOM 1051 C C . VAL A 1 136 ? 9.344 20.911 41.474 1.00 18.18 413 VAL A C 1
ATOM 1052 O O . VAL A 1 136 ? 8.226 21.319 41.266 1.00 18.07 413 VAL A O 1
ATOM 1056 N N . VAL A 1 137 ? 9.766 20.579 42.698 1.00 17.84 414 VAL A N 1
ATOM 1057 C CA . VAL A 1 137 ? 8.931 20.758 43.892 1.00 18.61 414 VAL A CA 1
ATOM 1058 C C . VAL A 1 137 ? 9.470 21.830 44.825 1.00 18.32 414 VAL A C 1
ATOM 1059 O O . VAL A 1 137 ? 10.647 21.805 45.163 1.00 18.64 414 VAL A O 1
ATOM 1063 N N . VAL A 1 138 ? 8.608 22.765 45.244 1.00 19.16 415 VAL A N 1
ATOM 1064 C CA . VAL A 1 138 ? 8.979 23.801 46.205 1.00 18.73 415 VAL A CA 1
ATOM 1065 C C . VAL A 1 138 ? 8.223 23.557 47.526 1.00 19.59 415 VAL A C 1
ATOM 1066 O O . VAL A 1 138 ? 6.982 23.570 47.576 1.00 18.67 415 VAL A O 1
ATOM 1070 N N . TYR A 1 139 ? 8.995 23.328 48.593 1.00 19.87 416 TYR A N 1
ATOM 1071 C CA . TYR A 1 139 ? 8.441 22.940 49.885 1.00 20.06 416 TYR A CA 1
ATOM 1072 C C . TYR A 1 139 ? 8.376 24.107 50.879 1.00 20.06 416 TYR A C 1
ATOM 1073 O O . TYR A 1 139 ? 9.369 24.812 51.102 1.00 20.14 416 TYR A O 1
ATOM 1082 N N . TYR A 1 140 ? 7.227 24.262 51.506 1.00 19.69 417 TYR A N 1
ATOM 1083 C CA . TYR A 1 140 ? 7.040 25.250 52.560 1.00 20.73 417 TYR A CA 1
ATOM 1084 C C . TYR A 1 140 ? 5.739 25.003 53.305 1.00 20.14 417 TYR A C 1
ATOM 1085 O O . TYR A 1 140 ? 5.120 23.973 53.137 1.00 20.26 417 TYR A O 1
ATOM 1094 N N . SER A 1 141 ? 5.325 25.951 54.139 1.00 20.86 418 SER A N 1
ATOM 1095 C CA . SER A 1 141 ? 4.051 25.807 54.841 1.00 20.83 418 SER A CA 1
ATOM 1096 C C . SER A 1 141 ? 2.912 26.247 53.935 1.00 20.92 418 SER A C 1
ATOM 1097 O O . SER A 1 141 ? 2.710 27.449 53.723 1.00 22.98 418 SER A O 1
ATOM 1100 N N . VAL A 1 142 ? 2.171 25.286 53.378 1.00 20.02 419 VAL A N 1
ATOM 1101 C CA . VAL A 1 142 ? 1.157 25.603 52.339 1.00 19.35 419 VAL A CA 1
ATOM 1102 C C . VAL A 1 142 ? -0.209 25.654 52.996 1.00 19.13 419 VAL A C 1
ATOM 1103 O O . VAL A 1 142 ? -0.637 24.670 53.577 1.00 19.35 419 VAL A O 1
ATOM 1107 N N . ASP A 1 143 ? -0.883 26.807 52.957 1.00 17.74 420 ASP A N 1
ATOM 1108 C CA . ASP A 1 143 ? -2.115 26.936 53.698 1.00 17.44 420 ASP A CA 1
ATOM 1109 C C . ASP A 1 143 ? -2.975 27.972 52.968 1.00 16.77 420 ASP A C 1
ATOM 1110 O O . ASP A 1 143 ? -2.645 29.169 52.961 1.00 17.92 420 ASP A O 1
ATOM 1115 N N . PHE A 1 144 ? -4.063 27.502 52.335 1.00 16.30 421 PHE A N 1
ATOM 1116 C CA . PHE A 1 144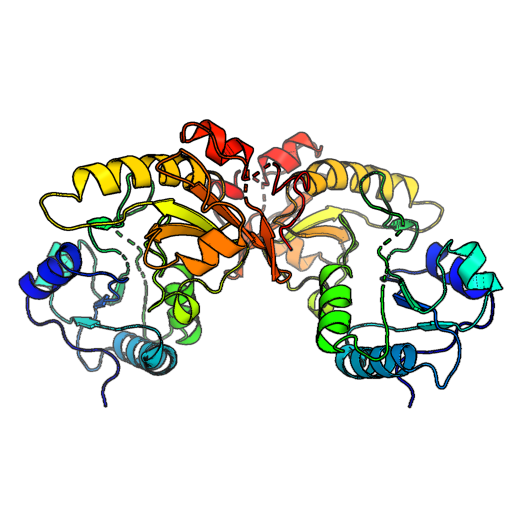 ? -4.935 28.366 51.548 1.00 16.69 421 PHE A CA 1
ATOM 1117 C C . PHE A 1 144 ? -6.125 28.946 52.343 1.00 17.87 421 PHE A C 1
ATOM 1118 O O . PHE A 1 144 ? -7.052 29.568 51.752 1.00 18.33 421 PHE A O 1
ATOM 1126 N N . SER A 1 145 ? -6.127 28.756 53.667 1.00 17.37 422 SER A N 1
ATOM 1127 C CA . SER A 1 145 ? -7.193 29.319 54.489 1.00 17.43 422 SER A CA 1
ATOM 1128 C C . SER A 1 145 ? -7.084 30.866 54.452 1.00 17.92 422 SER A C 1
ATOM 1129 O O . SER A 1 145 ? -6.013 31.421 54.134 1.00 16.82 422 SER A O 1
ATOM 1132 N N . PHE A 1 146 ? -8.168 31.546 54.823 1.00 17.14 423 PHE A N 1
ATOM 1133 C CA . PHE A 1 146 ? -8.231 33.008 54.816 1.00 17.64 423 PHE A CA 1
ATOM 1134 C C . PHE A 1 146 ? -7.009 33.678 55.487 1.00 17.34 423 PHE A C 1
ATOM 1135 O O . PHE A 1 146 ? -6.401 34.628 54.936 1.00 17.52 423 PHE A O 1
ATOM 1143 N N . ASP A 1 147 ? -6.637 33.199 56.668 1.00 16.55 424 ASP A N 1
ATOM 1144 C CA . ASP A 1 147 ? -5.555 33.850 57.424 1.00 15.60 424 ASP A CA 1
ATOM 1145 C C . ASP A 1 147 ? -4.153 33.619 56.863 1.00 16.60 424 ASP A C 1
ATOM 1146 O O . ASP A 1 147 ? -3.207 34.385 57.224 1.00 16.51 424 ASP A O 1
ATOM 1151 N N . TYR A 1 148 ? -3.968 32.580 56.032 1.00 15.62 425 TYR A N 1
ATOM 1152 C CA . TYR A 1 148 ? -2.605 32.216 55.600 1.00 17.69 425 TYR A CA 1
ATOM 1153 C C . TYR A 1 148 ? -2.362 32.229 54.097 1.00 16.70 425 TYR A C 1
ATOM 1154 O O . TYR A 1 148 ? -1.241 32.004 53.646 1.00 16.66 425 TYR A O 1
ATOM 1163 N N . ARG A 1 149 ? -3.423 32.436 53.332 1.00 17.40 426 ARG A N 1
ATOM 1164 C CA . ARG A 1 149 ? -3.349 32.280 51.868 1.00 16.79 426 ARG A CA 1
ATOM 1165 C C . ARG A 1 149 ? -2.534 33.404 51.212 1.00 17.89 426 ARG A C 1
ATOM 1166 O O . ARG A 1 149 ? -1.922 33.192 50.170 1.00 17.46 426 ARG A O 1
ATOM 1174 N N . THR A 1 150 ? -2.505 34.607 51.808 1.00 17.76 427 THR A N 1
ATOM 1175 C CA . THR A 1 150 ? -1.665 35.652 51.230 1.00 18.60 427 THR A CA 1
ATOM 1176 C C . THR A 1 150 ? -0.197 35.222 51.204 1.00 17.92 427 THR A C 1
ATOM 1177 O O . THR A 1 150 ? 0.459 35.321 50.148 1.00 17.18 427 THR A O 1
ATOM 1181 N N . ALA A 1 151 ? 0.312 34.757 52.346 1.00 16.35 428 ALA A N 1
ATOM 1182 C CA . ALA A 1 151 ? 1.694 34.289 52.426 1.00 16.90 428 ALA A CA 1
ATOM 1183 C C . ALA A 1 151 ? 1.953 33.088 51.515 1.00 16.30 428 ALA A C 1
ATOM 1184 O O . ALA A 1 151 ? 3.020 32.965 50.926 1.00 15.63 428 ALA A O 1
ATOM 1186 N N . THR A 1 152 ? 0.982 32.173 51.430 1.00 15.10 429 THR A N 1
ATOM 1187 C CA . THR A 1 152 ? 1.141 31.010 50.584 1.00 16.33 429 THR A CA 1
ATOM 1188 C C . THR A 1 152 ? 1.289 31.452 49.144 1.00 16.00 429 THR A C 1
ATOM 1189 O O . THR A 1 152 ? 2.156 30.907 48.433 1.00 17.63 429 THR A O 1
ATOM 1193 N N . GLN A 1 153 ? 0.477 32.428 48.738 1.00 15.76 430 GLN A N 1
ATOM 1194 C CA . GLN A 1 153 ? 0.504 32.941 47.349 1.00 15.89 430 GLN A CA 1
ATOM 1195 C C . GLN A 1 153 ? 1.754 33.773 47.112 1.00 17.22 430 GLN A C 1
ATOM 1196 O O . GLN A 1 153 ? 2.289 33.786 46.000 1.00 17.78 430 GLN A O 1
ATOM 1202 N N . PHE A 1 154 ? 2.224 34.439 48.166 1.00 17.74 431 PHE A N 1
ATOM 1203 C CA . PHE A 1 154 ? 3.509 35.162 48.086 1.00 17.77 431 PHE A CA 1
ATOM 1204 C C . PHE A 1 154 ? 4.584 34.231 47.528 1.00 18.44 431 PHE A C 1
ATOM 1205 O O . PHE A 1 154 ? 5.298 34.567 46.571 1.00 18.12 431 PHE A O 1
ATOM 1213 N N . TRP A 1 155 ? 4.731 33.076 48.160 1.00 17.55 432 TRP A N 1
ATOM 1214 C CA . TRP A 1 155 ? 5.738 32.117 47.734 1.00 17.70 432 TRP A CA 1
ATOM 1215 C C . TRP A 1 155 ? 5.404 31.424 46.414 1.00 16.56 432 TRP A C 1
ATOM 1216 O O . TRP A 1 155 ? 6.306 31.178 45.585 1.00 17.90 432 TRP A O 1
ATOM 1227 N N . ARG A 1 156 ? 4.141 31.052 46.250 1.00 16.28 433 ARG A N 1
ATOM 1228 C CA . ARG A 1 156 ? 3.707 30.490 44.975 1.00 16.28 433 ARG A CA 1
ATOM 1229 C C . ARG A 1 156 ? 4.047 31.400 43.789 1.00 17.00 433 ARG A C 1
ATOM 1230 O O . ARG A 1 156 ? 4.443 30.912 42.704 1.00 16.49 433 ARG A O 1
ATOM 1238 N N . ASN A 1 157 ? 3.903 32.716 43.989 1.00 17.01 434 ASN A N 1
ATOM 1239 C CA . ASN A 1 157 ? 4.200 33.679 42.978 1.00 18.40 434 ASN A CA 1
ATOM 1240 C C . ASN A 1 157 ? 5.694 33.611 42.537 1.00 18.07 434 ASN A C 1
ATOM 1241 O O . ASN A 1 157 ? 5.992 33.755 41.386 1.00 17.69 434 ASN A O 1
ATOM 1246 N N . LYS A 1 158 ? 6.608 33.351 43.470 1.00 17.92 435 LYS A N 1
ATOM 1247 C CA . LYS A 1 158 ? 8.047 33.234 43.112 1.00 18.96 435 LYS A CA 1
ATOM 1248 C C . LYS A 1 158 ? 8.276 32.018 42.246 1.00 18.12 435 LYS A C 1
ATOM 1249 O O . LYS A 1 158 ? 9.131 32.037 41.320 1.00 17.15 435 LYS A O 1
ATOM 1255 N N . VAL A 1 159 ? 7.532 30.956 42.556 1.00 16.81 436 VAL A N 1
ATOM 1256 C CA . VAL A 1 159 ? 7.611 29.721 41.769 1.00 16.75 436 VAL A CA 1
ATOM 1257 C C . VAL A 1 159 ? 7.050 29.915 40.350 1.00 16.34 436 VAL A C 1
ATOM 1258 O O . VAL A 1 159 ? 7.659 29.488 39.355 1.00 16.09 436 VAL A O 1
ATOM 1262 N N . LEU A 1 160 ? 5.921 30.606 40.249 1.00 15.50 437 LEU A N 1
ATOM 1263 C CA . LEU A 1 160 ? 5.288 30.859 38.949 1.00 14.84 437 LEU A CA 1
ATOM 1264 C C . LEU A 1 160 ? 6.196 31.643 37.988 1.00 16.11 437 LEU A C 1
ATOM 1265 O O . LEU A 1 160 ? 6.254 31.386 36.757 1.00 15.85 437 LEU A O 1
ATOM 1270 N N . GLU A 1 161 ? 6.921 32.588 38.558 1.00 16.81 438 GLU A N 1
ATOM 1271 C CA . GLU A 1 161 ? 7.956 33.316 37.786 1.00 18.67 438 GLU A CA 1
ATOM 1272 C C . GLU A 1 161 ? 8.998 32.429 37.084 1.00 19.01 438 GLU A C 1
ATOM 1273 O O . GLU A 1 161 ? 9.453 32.779 35.990 1.00 20.86 438 GLU A O 1
ATOM 1279 N N . VAL A 1 162 ? 9.374 31.304 37.692 1.00 17.65 439 VAL A N 1
ATOM 1280 C CA . VAL A 1 162 ? 10.313 30.386 37.069 1.00 17.84 439 VAL A CA 1
ATOM 1281 C C . VAL A 1 162 ? 9.568 29.400 36.180 1.00 17.32 439 VAL A C 1
ATOM 1282 O O . VAL A 1 162 ? 9.960 29.123 35.029 1.00 18.21 439 VAL A O 1
ATOM 1286 N N . ALA A 1 163 ? 8.485 28.843 36.721 1.00 16.88 440 ALA A N 1
ATOM 1287 C CA . ALA A 1 163 ? 7.683 27.872 35.984 1.00 16.08 440 ALA A CA 1
ATOM 1288 C C . ALA A 1 163 ? 7.353 28.311 34.571 1.00 16.33 440 ALA A C 1
ATOM 1289 O O . ALA A 1 163 ? 7.393 27.493 33.640 1.00 17.49 440 ALA A O 1
ATOM 1291 N N . LYS A 1 164 ? 7.013 29.584 34.369 1.00 17.29 441 LYS A N 1
ATOM 1292 C CA . LYS A 1 164 ? 6.550 30.024 33.036 1.00 17.63 441 LYS A CA 1
ATOM 1293 C C . LYS A 1 164 ? 7.663 29.954 32.008 1.00 18.88 441 LYS A C 1
ATOM 1294 O O . LYS A 1 164 ? 7.391 29.955 30.809 1.00 18.51 441 LYS A O 1
ATOM 1300 N N . ASP A 1 165 ? 8.899 29.912 32.490 1.00 18.54 442 ASP A N 1
ATOM 1301 C CA . ASP A 1 165 ? 10.087 29.892 31.610 1.00 20.07 442 ASP A CA 1
ATOM 1302 C C . ASP A 1 165 ? 10.570 28.498 31.252 1.00 19.98 442 ASP A C 1
ATOM 1303 O O . ASP A 1 165 ? 11.406 28.326 30.314 1.00 18.55 442 ASP A O 1
ATOM 1308 N N . PHE A 1 166 ? 10.037 27.498 31.963 1.00 19.24 443 PHE A N 1
ATOM 1309 C CA . PHE A 1 166 ? 10.418 26.101 31.763 1.00 18.96 443 PHE A CA 1
ATOM 1310 C C . PHE A 1 166 ? 9.201 25.214 31.536 1.00 19.30 443 PHE A C 1
ATOM 1311 O O . PHE A 1 166 ? 8.916 24.324 32.360 1.00 18.17 443 PHE A O 1
ATOM 1319 N N . PRO A 1 167 ? 8.475 25.457 30.437 1.00 19.02 444 PRO A N 1
ATOM 1320 C CA . PRO A 1 167 ? 7.275 24.663 30.235 1.00 19.20 444 PRO A CA 1
ATOM 1321 C C . PRO A 1 167 ? 7.566 23.176 30.088 1.00 18.78 444 PRO A C 1
ATOM 1322 O O . PRO A 1 167 ? 6.653 22.356 30.166 1.00 17.14 444 PRO A O 1
ATOM 1326 N N . GLU A 1 168 ? 8.829 22.837 29.832 1.00 18.17 445 GLU A N 1
ATOM 1327 C CA . GLU A 1 168 ? 9.238 21.449 29.650 1.00 17.97 445 GLU A CA 1
ATOM 1328 C C . GLU A 1 168 ? 9.297 20.657 30.975 1.00 18.36 445 GLU A C 1
ATOM 1329 O O . GLU A 1 168 ? 9.386 19.400 30.961 1.00 17.42 445 GLU A O 1
ATOM 1335 N N . TYR A 1 169 ? 9.226 21.372 32.116 1.00 17.17 446 TYR A N 1
ATOM 1336 C CA . TYR A 1 169 ? 9.161 20.719 33.429 1.00 16.83 446 TYR A CA 1
ATOM 1337 C C . TYR A 1 169 ? 7.830 21.068 34.105 1.00 17.28 446 TYR A C 1
ATOM 1338 O O . TYR A 1 169 ? 7.267 22.123 33.827 1.00 16.93 446 TYR A O 1
ATOM 1347 N N . THR A 1 170 ? 7.364 20.178 34.973 1.00 16.15 447 THR A N 1
ATOM 1348 C CA . THR A 1 170 ? 6.163 20.421 35.824 1.00 15.36 447 THR A CA 1
ATOM 1349 C C . THR A 1 170 ? 6.669 21.022 37.152 1.00 16.22 447 THR A C 1
ATOM 1350 O O . THR A 1 170 ? 7.706 20.5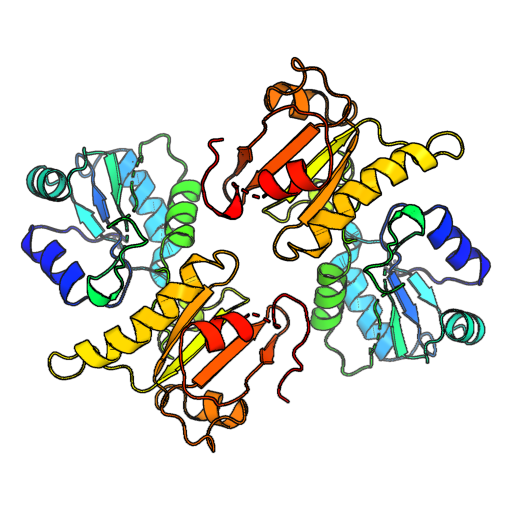95 37.657 1.00 16.94 447 THR A O 1
ATOM 1354 N N . PHE A 1 171 ? 5.993 22.059 37.664 1.00 15.23 448 PHE A N 1
ATOM 1355 C CA . PHE A 1 171 ? 6.386 22.705 38.937 1.00 15.57 448 PHE A CA 1
ATOM 1356 C C . PHE A 1 171 ? 5.194 22.560 39.867 1.00 16.83 448 PHE A C 1
ATOM 1357 O O . PHE A 1 171 ? 4.023 22.585 39.413 1.00 16.52 448 PHE A O 1
ATOM 1365 N N . ALA A 1 172 ? 5.474 22.378 41.153 1.00 16.81 449 ALA A N 1
ATOM 1366 C CA . ALA A 1 172 ? 4.399 22.300 42.150 1.00 16.82 449 ALA A CA 1
ATOM 1367 C C . ALA A 1 172 ? 4.916 22.844 43.463 1.00 18.13 449 ALA A C 1
ATOM 1368 O O . ALA A 1 172 ? 6.146 22.771 43.741 1.00 19.24 449 ALA A O 1
ATOM 1370 N N . ILE A 1 173 ? 4.015 23.372 44.289 1.00 16.72 450 ILE A N 1
ATOM 1371 C CA . ILE A 1 173 ? 4.400 23.672 45.669 1.00 16.51 450 ILE A CA 1
ATOM 1372 C C . ILE A 1 173 ? 3.923 22.470 46.506 1.00 16.21 450 ILE A C 1
ATOM 1373 O O . ILE A 1 173 ? 2.970 21.765 46.124 1.00 15.99 450 ILE A O 1
ATOM 1378 N N . ALA A 1 174 ? 4.584 22.221 47.630 1.00 17.65 451 ALA A N 1
ATOM 1379 C CA . ALA A 1 174 ? 4.281 21.059 48.460 1.00 18.74 451 ALA A CA 1
ATOM 1380 C C . ALA A 1 174 ? 4.424 21.470 49.923 1.00 20.45 451 ALA A C 1
ATOM 1381 O O . ALA A 1 174 ? 5.299 22.279 50.266 1.00 18.61 451 ALA A O 1
ATOM 1383 N N . ASP A 1 175 ? 3.534 20.956 50.773 1.00 20.80 452 ASP A N 1
ATOM 1384 C CA . ASP A 1 175 ? 3.626 21.295 52.187 1.00 23.59 452 ASP A CA 1
ATOM 1385 C C . ASP A 1 175 ? 4.795 20.541 52.841 1.00 24.44 452 ASP A C 1
ATOM 1386 O O . ASP A 1 175 ? 4.941 19.340 52.648 1.00 24.22 452 ASP A O 1
ATOM 1391 N N . GLU A 1 176 ? 5.618 21.251 53.609 1.00 28.16 453 GLU A N 1
ATOM 1392 C CA . GLU A 1 176 ? 6.870 20.640 54.155 1.00 30.87 453 GLU A CA 1
ATOM 1393 C C . GLU A 1 176 ? 6.623 19.538 55.185 1.00 31.86 453 GLU A C 1
ATOM 1394 O O . GLU A 1 176 ? 7.447 18.612 55.309 1.00 32.82 453 GLU A O 1
ATOM 1400 N N . GLU A 1 177 ? 5.510 19.648 55.908 1.00 32.80 454 GLU A N 1
ATOM 1401 C CA . GLU A 1 177 ? 5.058 18.652 56.908 1.00 33.83 454 GLU A CA 1
ATOM 1402 C C . GLU A 1 177 ? 4.450 17.432 56.217 1.00 33.78 454 GLU A C 1
ATOM 1403 O O . GLU A 1 177 ? 4.818 16.290 56.525 1.00 32.92 454 GLU A O 1
ATOM 1409 N N . ASP A 1 178 ? 3.524 17.685 55.286 1.00 33.41 455 ASP A N 1
ATOM 1410 C CA . ASP A 1 178 ? 2.965 16.657 54.397 1.00 34.46 455 ASP A CA 1
ATOM 1411 C C . ASP A 1 178 ? 4.082 15.793 53.827 1.00 34.50 455 ASP A C 1
ATOM 1412 O O . ASP A 1 178 ? 3.972 14.553 53.770 1.00 34.26 455 ASP A O 1
ATOM 1417 N N . TYR A 1 179 ? 5.171 16.437 53.426 1.00 33.87 456 TYR A N 1
ATOM 1418 C CA . TYR A 1 179 ? 6.305 15.694 52.848 1.00 34.34 456 TYR A CA 1
ATOM 1419 C C . TYR A 1 179 ? 7.538 15.625 53.745 1.00 34.47 456 TYR A C 1
ATOM 1420 O O . TYR A 1 179 ? 8.669 15.594 53.257 1.00 35.10 456 TYR A O 1
ATOM 1429 N N . ALA A 1 180 ? 7.312 15.601 55.056 1.00 35.18 457 ALA A N 1
ATOM 1430 C CA . ALA A 1 180 ? 8.400 15.549 56.051 1.00 35.85 457 ALA A CA 1
ATOM 1431 C C . ALA A 1 180 ? 9.496 14.527 55.717 1.00 36.31 457 ALA A C 1
ATOM 1432 O O . ALA A 1 180 ? 10.704 14.855 55.709 1.00 36.20 457 ALA A O 1
ATOM 1434 N N . THR A 1 181 ? 9.080 13.298 55.433 1.00 36.53 458 THR A N 1
ATOM 1435 C CA . THR A 1 181 ? 10.060 12.244 55.229 1.00 37.66 458 THR A CA 1
ATOM 1436 C C . THR A 1 181 ? 10.724 12.312 53.856 1.00 37.47 458 THR A C 1
ATOM 1437 O O . THR A 1 181 ? 11.896 11.987 53.739 1.00 38.13 458 THR A O 1
ATOM 1441 N N . GLU A 1 182 ? 10.000 12.780 52.836 1.00 37.83 459 GLU A N 1
ATOM 1442 C CA . GLU A 1 182 ? 10.623 13.110 51.559 1.00 37.48 459 GLU A CA 1
ATOM 1443 C C . GLU A 1 182 ? 11.709 14.183 51.745 1.00 37.38 459 GLU A C 1
ATOM 1444 O O . GLU A 1 182 ? 12.794 14.063 51.153 1.00 37.47 459 GLU A O 1
ATOM 1450 N N . VAL A 1 183 ? 11.397 15.231 52.570 1.00 37.66 460 VAL A N 1
ATOM 1451 C CA . VAL A 1 183 ? 12.328 16.341 52.850 1.00 38.21 460 VAL A CA 1
ATOM 1452 C C . VAL A 1 183 ? 13.577 15.916 53.641 1.00 39.55 460 VAL A C 1
ATOM 1453 O O . VAL A 1 183 ? 14.691 16.387 53.359 1.00 39.66 460 VAL A O 1
ATOM 1457 N N . LYS A 1 184 ? 13.382 15.040 54.633 1.00 39.38 461 LYS A N 1
ATOM 1458 C CA . LYS A 1 184 ? 14.479 14.480 55.406 1.00 40.79 461 LYS A CA 1
ATOM 1459 C C . LYS A 1 184 ? 15.398 13.734 54.450 1.00 41.14 461 LYS A C 1
ATOM 1460 O O . LYS A 1 184 ? 16.615 13.983 54.411 1.00 41.50 461 LYS A O 1
ATOM 1466 N N . ASP A 1 185 ? 14.794 12.856 53.649 1.00 41.95 462 ASP A N 1
ATOM 1467 C CA . ASP A 1 185 ? 15.506 12.015 52.683 1.00 42.67 462 ASP A CA 1
ATOM 1468 C C . ASP A 1 185 ? 16.255 12.787 51.584 1.00 42.74 462 ASP A C 1
ATOM 1469 O O . ASP A 1 185 ? 17.243 12.286 51.024 1.00 42.59 462 ASP A O 1
ATOM 1474 N N . LEU A 1 186 ? 15.791 14.001 51.301 1.00 42.30 463 LEU A N 1
ATOM 1475 C CA . LEU A 1 186 ? 16.479 14.929 50.402 1.00 42.33 463 LEU A CA 1
ATOM 1476 C C . LEU A 1 186 ? 17.658 15.651 51.069 1.00 43.11 463 LEU A C 1
ATOM 1477 O O . LEU A 1 186 ? 18.389 16.389 50.403 1.00 43.41 463 LEU A O 1
ATOM 1482 N N . GLY A 1 187 ? 17.833 15.431 52.372 1.00 43.15 464 GLY A N 1
ATOM 1483 C CA . GLY A 1 187 ? 18.865 16.099 53.168 1.00 43.91 464 GLY A CA 1
ATOM 1484 C C . GLY A 1 187 ? 18.570 17.561 53.456 1.00 44.48 464 GLY A C 1
ATOM 1485 O O . GLY A 1 187 ? 19.494 18.347 53.661 1.00 44.37 464 GLY A O 1
ATOM 1486 N N . LEU A 1 188 ? 17.287 17.922 53.483 1.00 44.58 465 LEU A N 1
ATOM 1487 C CA . LEU A 1 188 ? 16.875 19.325 53.593 1.00 45.75 465 LEU A CA 1
ATOM 1488 C C . LEU A 1 188 ? 16.196 19.684 54.932 1.00 46.75 465 LEU A C 1
ATOM 1489 O O . LEU A 1 188 ? 15.815 20.835 55.162 1.00 47.17 465 LEU A O 1
ATOM 1494 N N . SER A 1 189 ? 16.045 18.695 55.802 1.00 47.50 466 SER A N 1
ATOM 1495 C CA . SER A 1 189 ? 15.386 18.884 57.085 1.00 48.65 466 SER A CA 1
ATOM 1496 C C . SER A 1 189 ? 16.194 19.775 58.045 1.00 49.46 466 SER A C 1
ATOM 1497 O O . SER A 1 189 ? 15.613 20.491 58.867 1.00 49.41 466 SER A O 1
ATOM 1500 N N . GLU A 1 190 ? 17.524 19.733 57.941 1.00 50.29 467 GLU A N 1
ATOM 1501 C CA . GLU A 1 190 ? 18.389 20.598 58.759 1.00 51.37 467 GLU A CA 1
ATOM 1502 C C . GLU A 1 190 ? 18.328 22.093 58.388 1.00 51.27 467 GLU A C 1
ATOM 1503 O O . GLU A 1 190 ? 18.379 22.941 59.274 1.00 51.20 467 GLU A O 1
ATOM 1509 N N . SER A 1 191 ? 18.178 22.405 57.093 1.00 51.65 468 SER A N 1
ATOM 1510 C CA . SER A 1 191 ? 18.338 23.778 56.570 1.00 51.31 468 SER A CA 1
ATOM 1511 C C . SER A 1 191 ? 17.591 24.853 57.361 1.00 50.91 468 SER A C 1
ATOM 1512 O O . SER A 1 191 ? 16.469 24.626 57.827 1.00 51.02 468 SER A O 1
ATOM 1515 N N . GLY A 1 192 ? 18.218 26.022 57.500 1.00 50.09 469 GLY A N 1
ATOM 1516 C CA . GLY A 1 192 ? 17.656 27.122 58.289 1.00 49.42 469 GLY A CA 1
ATOM 1517 C C . GLY A 1 192 ? 16.696 28.026 57.530 1.00 49.19 469 GLY A C 1
ATOM 1518 O O . GLY A 1 192 ? 16.420 29.150 57.971 1.00 49.42 469 GLY A O 1
ATOM 1519 N N . GLY A 1 193 ? 16.182 27.533 56.401 1.00 48.22 470 GLY A N 1
ATOM 1520 C CA . GLY A 1 193 ? 15.336 28.323 55.502 1.00 47.06 470 GLY A CA 1
ATOM 1521 C C . GLY A 1 193 ? 13.897 27.861 55.504 1.00 45.70 470 GLY A C 1
ATOM 1522 O O . GLY A 1 193 ? 13.632 26.672 55.585 1.00 46.21 470 GLY A O 1
ATOM 1523 N N . ASP A 1 194 ? 12.967 28.809 55.418 1.00 44.16 471 ASP A N 1
ATOM 1524 C CA . ASP A 1 194 ? 11.538 28.498 55.409 1.00 42.58 471 ASP A CA 1
ATOM 1525 C C . ASP A 1 194 ? 11.035 27.851 54.127 1.00 40.86 471 ASP A C 1
ATOM 1526 O O . ASP A 1 194 ? 9.933 27.302 54.115 1.00 40.38 471 ASP A O 1
ATOM 1531 N N . VAL A 1 195 ? 11.828 27.931 53.062 1.00 38.74 472 VAL A N 1
ATOM 1532 C CA . VAL A 1 195 ? 11.413 27.428 51.743 1.00 37.81 472 VAL A CA 1
ATOM 1533 C C . VAL A 1 195 ? 12.550 26.641 51.125 1.00 37.37 472 VAL A C 1
ATOM 1534 O O . VAL A 1 195 ? 13.679 27.100 51.119 1.00 37.58 472 VAL A O 1
ATOM 1538 N N . ASN A 1 196 ? 12.252 25.461 50.601 1.00 37.28 473 ASN A N 1
ATOM 1539 C CA . ASN A 1 196 ? 13.282 24.583 50.030 1.00 36.66 473 ASN A CA 1
ATOM 1540 C C . ASN A 1 196 ? 12.811 24.012 48.709 1.00 37.09 473 ASN A C 1
ATOM 1541 O O . ASN A 1 196 ? 11.610 24.067 48.418 1.00 35.80 473 ASN A O 1
ATOM 1546 N N . ALA A 1 197 ? 13.735 23.487 47.894 1.00 36.21 474 ALA A N 1
ATOM 1547 C CA . ALA A 1 197 ? 13.335 23.006 46.557 1.00 36.40 474 ALA A CA 1
ATOM 1548 C C . ALA A 1 197 ? 14.094 21.751 46.148 1.00 36.29 474 ALA A C 1
ATOM 1549 O O . ALA A 1 197 ? 15.255 21.569 46.519 1.00 36.17 474 ALA A O 1
ATOM 1551 N N . ALA A 1 198 ? 13.403 20.887 45.411 1.00 36.83 475 ALA A N 1
ATOM 1552 C CA . ALA A 1 198 ? 14.001 19.689 44.834 1.00 36.75 475 ALA A CA 1
ATOM 1553 C C . ALA A 1 198 ? 13.527 19.455 43.392 1.00 36.75 475 ALA A C 1
ATOM 1554 O O . ALA A 1 198 ? 12.496 19.999 42.949 1.00 37.29 475 ALA A O 1
ATOM 1556 N N . ILE A 1 199 ? 14.285 18.649 42.660 1.00 36.50 476 ILE A N 1
ATOM 1557 C CA . ILE A 1 199 ? 13.854 18.162 41.374 1.00 36.18 476 ILE A CA 1
ATOM 1558 C C . ILE A 1 199 ? 13.820 16.639 41.376 1.00 36.79 476 ILE A C 1
ATOM 1559 O O . ILE A 1 199 ? 14.796 15.998 41.750 1.00 35.03 476 ILE A O 1
ATOM 1564 N N . LEU A 1 200 ? 12.700 16.067 40.944 1.00 37.25 477 LEU A N 1
ATOM 1565 C CA . LEU A 1 200 ? 12.632 14.627 40.675 1.00 38.76 477 LEU A CA 1
ATOM 1566 C C . LEU A 1 200 ? 12.790 14.380 39.157 1.00 38.62 477 LEU A C 1
ATOM 1567 O O . LEU A 1 200 ? 12.019 14.931 38.360 1.00 38.26 477 LEU A O 1
ATOM 1572 N N . ASP A 1 201 ? 13.770 13.563 38.748 1.00 39.15 478 ASP A N 1
ATOM 1573 C CA . ASP A 1 201 ? 13.952 13.302 37.310 1.00 39.42 478 ASP A CA 1
ATOM 1574 C C . ASP A 1 201 ? 13.307 12.018 36.803 1.00 39.90 478 ASP A C 1
ATOM 1575 O O . ASP A 1 201 ? 12.782 11.204 37.584 1.00 40.17 478 ASP A O 1
ATOM 1580 N N . GLU A 1 202 ? 13.398 11.835 35.486 1.00 40.33 479 GLU A N 1
ATOM 1581 C CA . GLU A 1 202 ? 12.721 10.779 34.763 1.00 40.70 479 GLU A CA 1
ATOM 1582 C C . GLU A 1 202 ? 13.287 9.409 35.113 1.00 40.97 479 GLU A C 1
ATOM 1583 O O . GLU A 1 202 ? 12.635 8.397 34.872 1.00 41.10 479 GLU A O 1
ATOM 1589 N N . SER A 1 203 ? 14.496 9.378 35.678 1.00 40.85 480 SER A N 1
ATOM 1590 C CA . SER A 1 203 ? 15.186 8.107 35.976 1.00 40.82 480 SER A CA 1
ATOM 1591 C C . SER A 1 203 ? 14.942 7.586 37.388 1.00 40.80 480 SER A C 1
ATOM 1592 O O . SER A 1 203 ? 15.243 6.431 37.698 1.00 40.65 480 SER A O 1
ATOM 1595 N N . GLY A 1 204 ? 14.420 8.445 38.248 1.00 40.65 481 GLY A N 1
ATOM 1596 C CA . GLY A 1 204 ? 14.153 8.064 39.631 1.00 40.84 481 GLY A CA 1
ATOM 1597 C C . GLY A 1 204 ? 15.114 8.707 40.607 1.00 40.50 481 GLY A C 1
ATOM 1598 O O . GLY A 1 204 ? 15.064 8.424 41.803 1.00 41.18 481 GLY A O 1
ATOM 1599 N N . LYS A 1 205 ? 15.991 9.565 40.093 1.00 39.70 482 LYS A N 1
ATOM 1600 C CA . LYS A 1 205 ? 16.948 10.287 40.920 1.00 38.97 482 LYS A CA 1
ATOM 1601 C C . LYS A 1 205 ? 16.313 11.595 41.420 1.00 38.84 482 LYS A C 1
ATOM 1602 O O . LYS A 1 205 ? 15.365 12.095 40.816 1.00 37.31 482 LYS A O 1
ATOM 1608 N N . LYS A 1 206 ? 16.847 12.124 42.520 1.00 38.65 483 LYS A N 1
ATOM 1609 C CA . LYS A 1 206 ? 16.343 13.345 43.141 1.00 39.64 483 LYS A CA 1
ATOM 1610 C C . LYS A 1 206 ? 17.500 14.304 43.395 1.00 39.14 483 LYS A C 1
ATOM 1611 O O . LYS A 1 206 ? 18.617 13.865 43.691 1.00 38.44 483 LYS A O 1
ATOM 1617 N N . PHE A 1 207 ? 17.244 15.603 43.249 1.00 37.99 484 PHE A N 1
ATOM 1618 C CA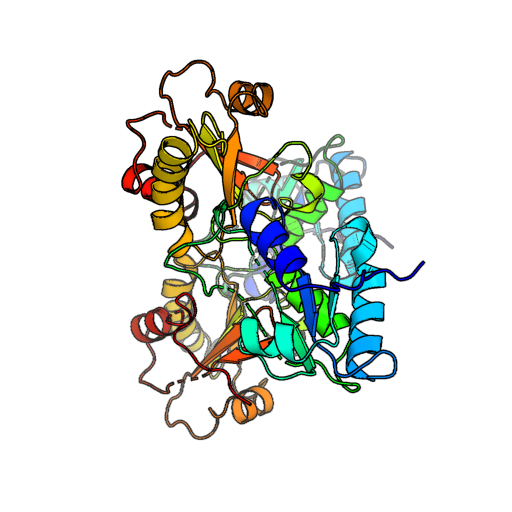 . PHE A 1 207 ? 18.285 16.613 43.433 1.00 38.17 484 PHE A CA 1
ATOM 1619 C C . PHE A 1 207 ? 17.789 17.668 44.412 1.00 39.15 484 PHE A C 1
ATOM 1620 O O . PHE A 1 207 ? 16.709 18.224 44.220 1.00 38.16 484 PHE A O 1
ATOM 1628 N N . ALA A 1 208 ? 18.556 17.947 45.464 1.00 39.01 485 ALA A N 1
ATOM 1629 C CA . ALA A 1 208 ? 18.100 18.925 46.452 1.00 39.88 485 ALA A CA 1
ATOM 1630 C C . ALA A 1 208 ? 18.797 20.260 46.241 1.00 40.78 485 ALA A C 1
ATOM 1631 O O . ALA A 1 208 ? 20.013 20.289 46.008 1.00 40.17 485 ALA A O 1
ATOM 1641 N N . GLU A 1 210 ? 20.621 23.508 47.227 1.00 44.98 487 GLU A N 1
ATOM 1642 C CA . GLU A 1 210 ? 21.463 24.139 48.237 1.00 46.78 487 GLU A CA 1
ATOM 1643 C C . GLU A 1 210 ? 20.700 25.255 48.942 1.00 47.62 487 GLU A C 1
ATOM 1644 O O . GLU A 1 210 ? 20.438 26.300 48.326 1.00 48.06 487 GLU A O 1
ATOM 1650 N N . PRO A 1 211 ? 20.321 25.036 50.226 1.00 48.19 488 PRO A N 1
ATOM 1651 C CA . PRO A 1 211 ? 19.574 26.026 51.011 1.00 48.23 488 PRO A CA 1
ATOM 1652 C C . PRO A 1 211 ? 20.164 27.435 50.926 1.00 48.61 488 PRO A C 1
ATOM 1653 O O . PRO A 1 211 ? 21.355 27.641 51.181 1.00 48.15 488 PRO A O 1
ATOM 1657 N N . GLU A 1 212 ? 19.314 28.380 50.541 1.00 48.67 489 GLU A N 1
ATOM 1658 C CA . GLU A 1 212 ? 19.697 29.768 50.336 1.00 48.85 489 GLU A CA 1
ATOM 1659 C C . GLU A 1 212 ? 18.444 30.572 50.602 1.00 47.93 489 GLU A C 1
ATOM 1660 O O . GLU A 1 212 ? 17.342 30.011 50.546 1.00 48.14 489 GLU A O 1
ATOM 1666 N N . GLU A 1 213 ? 18.576 31.871 50.873 1.00 46.33 490 GLU A N 1
ATOM 1667 C CA . GLU A 1 213 ? 17.378 32.712 50.937 1.00 45.06 490 GLU A CA 1
ATOM 1668 C C . GLU A 1 213 ? 16.615 32.574 49.601 1.00 43.52 490 GLU A C 1
ATOM 1669 O O . GLU A 1 213 ? 17.154 32.794 48.505 1.00 43.35 490 GLU A O 1
ATOM 1675 N N . PHE A 1 214 ? 15.378 32.112 49.705 1.00 41.65 491 PHE A N 1
ATOM 1676 C CA . PHE A 1 214 ? 14.641 31.682 48.540 1.00 39.58 491 PHE A CA 1
ATOM 1677 C C . PHE A 1 214 ? 14.086 32.863 47.768 1.00 39.21 491 PHE A C 1
ATOM 1678 O O . PHE A 1 214 ? 13.391 33.733 48.310 1.00 38.45 491 PHE A O 1
ATOM 1686 N N . ASP A 1 215 ? 14.424 32.894 46.491 1.00 38.51 492 ASP A N 1
ATOM 1687 C CA . ASP A 1 215 ? 13.787 33.808 45.558 1.00 38.51 492 ASP A CA 1
ATOM 1688 C C . ASP A 1 215 ? 13.762 33.126 44.194 1.00 37.77 492 ASP A C 1
ATOM 1689 O O . ASP A 1 215 ? 14.335 32.023 44.036 1.00 37.68 492 ASP A O 1
ATOM 1694 N N . SER A 1 216 ? 13.088 33.764 43.236 1.00 36.17 493 SER A N 1
ATOM 1695 C CA . SER A 1 216 ? 13.008 33.246 41.866 1.00 35.47 493 SER A CA 1
ATOM 1696 C C . SER A 1 216 ? 14.349 32.974 41.191 1.00 34.72 493 SER A C 1
ATOM 1697 O O . SER A 1 216 ? 14.515 31.945 40.548 1.00 33.72 493 SER A O 1
ATOM 1700 N N . ASP A 1 217 ? 15.284 33.905 41.357 1.00 34.09 494 ASP A N 1
ATOM 1701 C CA . ASP A 1 217 ? 16.654 33.762 40.835 1.00 34.75 494 ASP A CA 1
ATOM 1702 C C . ASP A 1 217 ? 17.345 32.479 41.275 1.00 33.75 494 ASP A C 1
ATOM 1703 O O . ASP A 1 217 ? 17.886 31.734 40.441 1.00 34.24 494 ASP A O 1
ATOM 1708 N N . ALA A 1 218 ? 17.305 32.222 42.579 1.00 32.84 495 ALA A N 1
ATOM 1709 C CA . ALA A 1 218 ? 17.918 31.046 43.154 1.00 32.36 495 ALA A CA 1
ATOM 1710 C C . ALA A 1 218 ? 17.236 29.792 42.609 1.00 32.12 495 ALA A C 1
ATOM 1711 O O . ALA A 1 218 ? 17.911 28.838 42.171 1.00 30.16 495 ALA A O 1
ATOM 1713 N N . LEU A 1 219 ? 15.894 29.799 42.593 1.00 32.05 496 LEU A N 1
ATOM 1714 C CA . LEU A 1 219 ? 15.174 28.716 41.963 1.00 32.50 496 LEU A CA 1
ATOM 1715 C C . LEU A 1 219 ? 15.510 28.590 40.474 1.00 33.48 496 LEU A C 1
ATOM 1716 O O . LEU A 1 219 ? 15.719 27.485 39.993 1.00 35.03 496 LEU A O 1
ATOM 1721 N N . ARG A 1 220 ? 15.577 29.696 39.739 1.00 34.60 497 ARG A N 1
ATOM 1722 C CA . ARG A 1 220 ? 15.920 29.605 38.306 1.00 36.05 497 ARG A CA 1
ATOM 1723 C C . ARG A 1 220 ? 17.321 28.993 38.043 1.00 35.63 497 ARG A C 1
ATOM 1724 O O . ARG A 1 220 ? 17.511 28.254 37.070 1.00 34.46 497 ARG A O 1
ATOM 1732 N N . GLU A 1 221 ? 18.265 29.307 38.928 1.00 35.73 498 GLU A N 1
ATOM 1733 C CA . GLU A 1 221 ? 19.643 28.799 38.851 1.00 36.52 498 GLU A CA 1
ATOM 1734 C C . GLU A 1 221 ? 19.731 27.287 39.066 1.00 35.81 498 GLU A C 1
ATOM 1735 O O . GLU A 1 221 ? 20.465 26.594 38.363 1.00 36.03 498 GLU A O 1
ATOM 1741 N N . PHE A 1 222 ? 18.974 26.797 40.040 1.00 35.04 499 PHE A N 1
ATOM 1742 C CA . PHE A 1 222 ? 18.853 25.382 40.392 1.00 35.34 499 PHE A CA 1
ATOM 1743 C C . PHE A 1 222 ? 18.280 24.547 39.236 1.00 35.11 499 PHE A C 1
ATOM 1744 O O . PHE A 1 222 ? 18.849 23.509 38.870 1.00 33.52 499 PHE A O 1
ATOM 1752 N N . VAL A 1 223 ? 17.163 25.011 38.664 1.00 34.92 500 VAL A N 1
ATOM 1753 C CA . VAL A 1 223 ? 16.562 24.388 37.469 1.00 35.21 500 VAL A CA 1
ATOM 1754 C C . VAL A 1 223 ? 17.507 24.439 36.238 1.00 35.82 500 VAL A C 1
ATOM 1755 O O . VAL A 1 223 ? 17.623 23.451 35.492 1.00 35.82 500 VAL A O 1
ATOM 1767 N N . ALA A 1 225 ? 20.777 24.632 36.345 1.00 35.02 502 ALA A N 1
ATOM 1768 C CA . ALA A 1 225 ? 21.919 23.743 36.626 1.00 35.02 502 ALA A CA 1
ATOM 1769 C C . ALA A 1 225 ? 21.498 22.288 36.395 1.00 34.73 502 ALA A C 1
ATOM 1770 O O . ALA A 1 225 ? 22.276 21.478 35.836 1.00 35.64 502 ALA A O 1
ATOM 1772 N N . PHE A 1 226 ? 20.254 21.983 36.773 1.00 33.50 503 PHE A N 1
ATOM 1773 C CA . PHE A 1 226 ? 19.645 20.686 36.490 1.00 32.74 503 PHE A CA 1
ATOM 1774 C C . PHE A 1 226 ? 19.615 20.385 34.992 1.00 31.80 503 PHE A C 1
ATOM 1775 O O . PHE A 1 226 ? 20.032 19.313 34.570 1.00 31.75 503 PHE A O 1
ATOM 1783 N N . LYS A 1 227 ? 19.108 21.342 34.215 1.00 31.17 504 LYS A N 1
ATOM 1784 C CA . LYS A 1 227 ? 18.940 21.228 32.768 1.00 30.95 504 LYS A CA 1
ATOM 1785 C C . LYS A 1 227 ? 20.262 20.932 32.100 1.00 31.18 504 LYS A C 1
ATOM 1786 O O . LYS A 1 227 ? 20.348 20.109 31.166 1.00 30.38 504 LYS A O 1
ATOM 1792 N N . LYS A 1 228 ? 21.280 21.638 32.580 1.00 32.63 505 LYS A N 1
ATOM 1793 C CA . LYS A 1 228 ? 22.634 21.585 32.031 1.00 32.56 505 LYS A CA 1
ATOM 1794 C C . LYS A 1 228 ? 23.438 20.397 32.552 1.00 33.66 505 LYS A C 1
ATOM 1795 O O . LYS A 1 228 ? 24.605 20.228 32.181 1.00 32.38 505 LYS A O 1
ATOM 1801 N N . GLY A 1 229 ? 22.809 19.577 33.397 1.00 34.42 506 GLY A N 1
ATOM 1802 C CA . GLY A 1 229 ? 23.444 18.387 33.958 1.00 35.55 506 GLY A CA 1
ATOM 1803 C C . GLY A 1 229 ? 24.548 18.688 34.955 1.00 36.25 506 GLY A C 1
ATOM 1804 O O . GLY A 1 229 ? 25.508 17.933 35.044 1.00 36.36 506 GLY A O 1
ATOM 1805 N N . LYS A 1 230 ? 24.417 19.783 35.706 1.00 37.07 507 LYS A N 1
ATOM 1806 C CA . LYS A 1 230 ? 25.487 20.245 36.604 1.00 38.15 507 LYS A CA 1
ATOM 1807 C C . LYS A 1 230 ? 25.268 19.865 38.071 1.00 38.67 507 LYS A C 1
ATOM 1808 O O . LYS A 1 230 ? 26.085 20.215 38.934 1.00 38.84 507 LYS A O 1
ATOM 1814 N N . LEU A 1 231 ? 24.177 19.140 38.340 1.00 38.91 508 LEU A N 1
ATOM 1815 C CA . LEU A 1 231 ? 23.810 18.701 39.697 1.00 39.06 508 LEU A CA 1
ATOM 1816 C C . LEU A 1 231 ? 24.088 17.213 39.932 1.00 39.43 508 LEU A C 1
ATOM 1817 O O . LEU A 1 231 ? 24.110 16.424 38.986 1.00 39.32 508 LEU A O 1
ATOM 1822 N N . LYS A 1 232 ? 24.273 16.843 41.200 1.00 39.43 509 LYS A N 1
ATOM 1823 C CA . LYS A 1 232 ? 24.492 15.449 41.596 1.00 39.59 509 LYS A CA 1
ATOM 1824 C C . LYS A 1 232 ? 23.328 15.009 42.483 1.00 39.45 509 LYS A C 1
ATOM 1825 O O . LYS A 1 232 ? 22.869 15.795 43.338 1.00 39.21 509 LYS A O 1
ATOM 1831 N N . PRO A 1 233 ? 22.865 13.747 42.310 1.00 39.57 510 PRO A N 1
ATOM 1832 C CA . PRO A 1 233 ? 21.666 13.298 43.029 1.00 39.30 510 PRO A CA 1
ATOM 1833 C C . PRO A 1 233 ? 21.879 12.903 44.480 1.00 39.91 510 PRO A C 1
ATOM 1834 O O . PRO A 1 233 ? 23.003 12.512 44.893 1.00 38.65 510 PRO A O 1
ATOM 1838 N N . VAL A 1 234 ? 20.789 12.967 45.239 1.00 40.14 511 VAL A N 1
ATOM 1839 C CA . VAL A 1 234 ? 20.788 12.503 46.635 1.00 41.50 511 VAL A CA 1
ATOM 1840 C C . VAL A 1 234 ? 20.812 10.951 46.671 1.00 42.31 511 VAL A C 1
ATOM 1841 O O . VAL A 1 234 ? 20.411 10.296 45.709 1.00 42.93 511 VAL A O 1
ATOM 1845 N N . ILE A 1 235 ? 21.314 10.366 47.752 1.00 43.72 512 ILE A N 1
ATOM 1846 C CA . ILE A 1 235 ? 21.273 8.899 47.915 1.00 44.37 512 ILE A CA 1
ATOM 1847 C C . ILE A 1 235 ? 20.686 8.570 49.296 1.00 44.40 512 ILE A C 1
ATOM 1848 O O . ILE A 1 235 ? 20.888 7.479 49.845 1.00 44.91 512 ILE A O 1
ATOM 1853 N N . SER B 1 5 ? 15.272 -18.009 19.554 1.00 38.87 282 SER B N 1
ATOM 1854 C CA . SER B 1 5 ? 16.749 -17.801 19.427 1.00 39.44 282 SER B CA 1
ATOM 1855 C C . SER B 1 5 ? 17.283 -16.700 20.366 1.00 38.53 282 SER B C 1
ATOM 1856 O O . SER B 1 5 ? 16.521 -15.844 20.835 1.00 37.56 282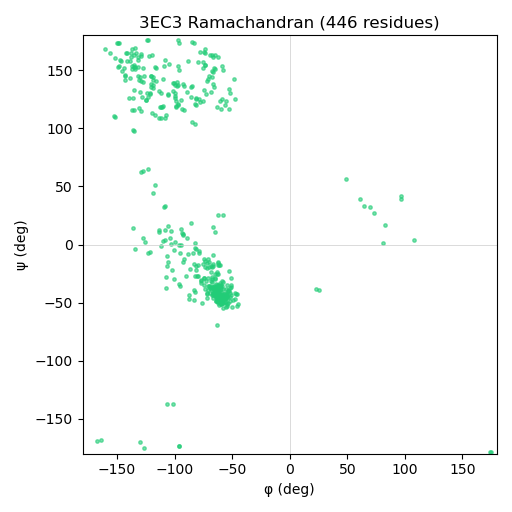 SER B O 1
ATOM 1859 N N . PRO B 1 6 ? 18.597 -16.739 20.663 1.00 38.23 283 PRO B N 1
ATOM 1860 C CA . PRO B 1 6 ? 19.105 -15.831 21.693 1.00 37.13 283 PRO B CA 1
ATOM 1861 C C . PRO B 1 6 ? 19.017 -14.398 21.168 1.00 34.69 283 PRO B C 1
ATOM 1862 O O . PRO B 1 6 ? 19.425 -14.148 20.042 1.00 35.89 283 PRO B O 1
ATOM 1866 N N . PRO B 1 7 ? 18.460 -13.466 21.957 1.00 32.03 284 PRO B N 1
ATOM 1867 C CA . PRO B 1 7 ? 18.234 -12.131 21.392 1.00 30.03 284 PRO B CA 1
ATOM 1868 C C . PRO B 1 7 ? 19.572 -11.392 21.081 1.00 27.11 284 PRO B C 1
ATOM 1869 O O . PRO B 1 7 ? 19.785 -10.908 19.957 1.00 28.17 284 PRO B O 1
ATOM 1873 N N . SER B 1 8 ? 20.506 -11.414 22.004 1.00 22.98 285 SER B N 1
ATOM 1874 C CA . SER B 1 8 ? 21.831 -10.793 21.767 1.00 19.48 285 SER B CA 1
ATOM 1875 C C . SER B 1 8 ? 22.842 -11.720 21.053 1.00 18.74 285 SER B C 1
ATOM 1876 O O . SER B 1 8 ? 22.980 -12.924 21.387 1.00 18.44 285 SER B O 1
ATOM 1879 N N . LYS B 1 9 ? 23.555 -11.162 20.066 1.00 17.08 286 LYS B N 1
ATOM 1880 C CA . LYS B 1 9 ? 24.507 -11.927 19.289 1.00 16.15 286 LYS B CA 1
ATOM 1881 C C . LYS B 1 9 ? 25.924 -11.718 19.761 1.00 15.41 286 LYS B C 1
ATOM 1882 O O . LYS B 1 9 ? 26.324 -10.596 20.046 1.00 13.32 286 LYS B O 1
ATOM 1888 N N . GLU B 1 10 ? 26.724 -12.784 19.849 1.00 14.07 287 GLU B N 1
ATOM 1889 C CA . GLU B 1 10 ? 28.102 -12.603 20.341 1.00 15.07 287 GLU B CA 1
ATOM 1890 C C . GLU B 1 10 ? 28.993 -11.868 19.323 1.00 15.00 287 GLU B C 1
ATOM 1891 O O . GLU B 1 10 ? 28.876 -12.074 18.090 1.00 15.26 287 GLU B O 1
ATOM 1897 N N . ILE B 1 11 ? 29.861 -11.023 19.843 1.00 16.33 288 ILE B N 1
ATOM 1898 C CA . ILE B 1 11 ? 30.901 -10.354 19.083 1.00 17.15 288 ILE B CA 1
ATOM 1899 C C . ILE B 1 11 ? 32.157 -11.163 19.361 1.00 17.79 288 ILE B C 1
ATOM 1900 O O . ILE B 1 11 ? 32.472 -11.425 20.530 1.00 17.62 288 ILE B O 1
ATOM 1905 N N . LEU B 1 12 ? 32.840 -11.586 18.306 1.00 15.29 289 LEU B N 1
ATOM 1906 C CA . LEU B 1 12 ? 33.983 -12.458 18.462 1.00 18.11 289 LEU B CA 1
ATOM 1907 C C . LEU B 1 12 ? 35.264 -11.660 18.358 1.00 18.62 289 LEU B C 1
ATOM 1908 O O . LEU B 1 12 ? 36.251 -12.040 18.943 1.00 20.53 289 LEU B O 1
ATOM 1913 N N . THR B 1 13 ? 35.278 -10.571 17.601 1.00 15.76 290 THR B N 1
ATOM 1914 C CA . THR B 1 13 ? 36.551 -9.881 17.323 1.00 15.27 290 THR B CA 1
ATOM 1915 C C . THR B 1 13 ? 36.446 -8.378 17.544 1.00 15.32 290 THR B C 1
ATOM 1916 O O . THR B 1 13 ? 35.345 -7.776 17.496 1.00 12.80 290 THR B O 1
ATOM 1920 N N . LEU B 1 14 ? 37.603 -7.757 17.743 1.00 16.36 291 LEU B N 1
ATOM 1921 C CA . LEU B 1 14 ? 37.673 -6.305 17.831 1.00 17.57 291 LEU B CA 1
ATOM 1922 C C . LEU B 1 14 ? 37.244 -5.642 16.508 1.00 16.57 291 LEU B C 1
ATOM 1923 O O . LEU B 1 14 ? 36.598 -4.599 16.503 1.00 16.81 291 LEU B O 1
ATOM 1928 N N . LYS B 1 15 ? 37.558 -6.286 15.387 1.00 15.57 292 LYS B N 1
ATOM 1929 C CA . LYS B 1 15 ? 37.169 -5.768 14.062 1.00 14.21 292 LYS B CA 1
ATOM 1930 C C . LYS B 1 15 ? 35.656 -5.679 13.873 1.00 13.66 292 LYS B C 1
ATOM 1931 O O . LYS B 1 15 ? 35.188 -4.781 13.199 1.00 13.96 292 LYS B O 1
ATOM 1937 N N . GLN B 1 16 ? 34.902 -6.618 14.439 1.00 12.77 293 GLN B N 1
ATOM 1938 C CA . GLN B 1 16 ? 33.428 -6.521 14.444 1.00 13.96 293 GLN B CA 1
ATOM 1939 C C . GLN B 1 16 ? 32.963 -5.195 15.076 1.00 15.01 293 GLN B C 1
ATOM 1940 O O . GLN B 1 16 ? 32.083 -4.502 14.532 1.00 14.10 293 GLN B O 1
ATOM 1946 N N . VAL B 1 17 ? 33.503 -4.879 16.254 1.00 14.70 294 VAL B N 1
ATOM 1947 C CA . VAL B 1 17 ? 33.102 -3.616 16.936 1.00 15.94 294 VAL B CA 1
ATOM 1948 C C . VAL B 1 17 ? 33.501 -2.383 16.124 1.00 16.66 294 VAL B C 1
ATOM 1949 O O . VAL B 1 17 ? 32.692 -1.494 15.942 1.00 15.76 294 VAL B O 1
ATOM 1953 N N . GLN B 1 18 ? 34.728 -2.363 15.612 1.00 16.88 295 GLN B N 1
ATOM 1954 C CA . GLN B 1 18 ? 35.180 -1.309 14.680 1.00 18.59 295 GLN B CA 1
ATOM 1955 C C . GLN B 1 18 ? 34.280 -1.139 13.468 1.00 19.25 295 GLN B C 1
ATOM 1956 O O . GLN B 1 18 ? 33.951 -0.011 13.075 1.00 19.05 295 GLN B O 1
ATOM 1962 N N . GLU B 1 19 ? 33.835 -2.254 12.887 1.00 19.24 296 GLU B N 1
ATOM 1963 C CA . GLU B 1 19 ? 32.958 -2.186 11.723 1.00 19.31 296 GLU B CA 1
ATOM 1964 C C . GLU B 1 19 ? 31.585 -1.569 12.104 1.00 18.37 296 GLU B C 1
ATOM 1965 O O . GLU B 1 19 ? 31.011 -0.794 11.352 1.00 20.14 296 GLU B O 1
ATOM 1971 N N . PHE B 1 20 ? 31.100 -1.868 13.291 1.00 17.48 297 PHE B N 1
ATOM 1972 C CA . PHE B 1 20 ? 29.841 -1.320 13.769 1.00 17.66 297 PHE B CA 1
ATOM 1973 C C . PHE B 1 20 ? 29.915 0.197 13.881 1.00 16.81 297 PHE B C 1
ATOM 1974 O O . PHE B 1 20 ? 28.981 0.893 13.494 1.00 16.46 297 PHE B O 1
ATOM 1982 N N . LEU B 1 21 ? 31.046 0.674 14.348 1.00 15.42 298 LEU B N 1
ATOM 1983 C CA . LEU B 1 21 ? 31.160 2.099 14.677 1.00 17.81 298 LEU B CA 1
ATOM 1984 C C . LEU B 1 21 ? 31.327 2.843 13.366 1.00 18.61 298 LEU B C 1
ATOM 1985 O O . LEU B 1 21 ? 30.857 3.972 13.193 1.00 18.40 298 LEU B O 1
ATOM 1990 N N . LYS B 1 22 ? 31.991 2.201 12.405 1.00 19.63 299 LYS B N 1
ATOM 1991 C CA . LYS B 1 22 ? 32.300 2.863 11.135 1.00 20.73 299 LYS B CA 1
ATOM 1992 C C . LYS B 1 22 ? 31.132 2.835 10.140 1.00 20.71 299 LYS B C 1
ATOM 1993 O O . LYS B 1 22 ? 30.834 3.837 9.451 1.00 21.06 299 LYS B O 1
ATOM 1999 N N . ASP B 1 23 ? 30.446 1.712 10.067 1.00 20.78 300 ASP B N 1
ATOM 2000 C CA . ASP B 1 23 ? 29.477 1.449 9.011 1.00 22.12 300 ASP B CA 1
ATOM 2001 C C . ASP B 1 23 ? 28.068 1.540 9.498 1.00 22.02 300 ASP B C 1
ATOM 2002 O O . ASP B 1 23 ? 27.128 1.600 8.692 1.00 23.21 300 ASP B O 1
ATOM 2007 N N . GLY B 1 24 ? 27.920 1.519 10.813 1.00 20.19 301 GLY B N 1
ATOM 2008 C CA . GLY B 1 24 ? 26.615 1.406 11.408 1.00 19.75 301 GLY B CA 1
ATOM 2009 C C . GLY B 1 24 ? 25.779 2.622 11.177 1.00 19.19 301 GLY B C 1
ATOM 2010 O O . GLY B 1 24 ? 26.295 3.709 10.936 1.00 18.22 301 GLY B O 1
ATOM 2011 N N . ASP B 1 25 ? 24.479 2.453 11.383 1.00 20.05 302 ASP B N 1
ATOM 2012 C CA . ASP B 1 25 ? 23.548 3.547 11.267 1.00 20.80 302 ASP B CA 1
ATOM 2013 C C . ASP B 1 25 ? 22.572 3.499 12.411 1.00 19.77 302 ASP B C 1
ATOM 2014 O O . ASP B 1 25 ? 21.536 4.164 12.365 1.00 19.85 302 ASP B O 1
ATOM 2019 N N . ASP B 1 26 ? 22.888 2.692 13.455 1.00 18.65 303 ASP B N 1
ATOM 2020 C CA . ASP B 1 26 ? 22.078 2.613 14.626 1.00 18.33 303 ASP B CA 1
ATOM 2021 C C . ASP B 1 26 ? 23.017 2.478 15.858 1.00 17.14 303 ASP B C 1
ATOM 2022 O O . ASP B 1 26 ? 24.208 2.152 15.734 1.00 14.95 303 ASP B O 1
ATOM 2027 N N . VAL B 1 27 ? 22.402 2.713 17.009 1.00 16.75 304 VAL B N 1
ATOM 2028 C CA . VAL B 1 27 ? 22.998 2.557 18.339 1.00 17.15 304 VAL B CA 1
ATOM 2029 C C . VAL B 1 27 ? 23.606 1.162 18.422 1.00 17.16 304 VAL B C 1
ATOM 2030 O O . VAL B 1 27 ? 22.959 0.175 18.026 1.00 16.98 304 VAL B O 1
ATOM 2034 N N . VAL B 1 28 ? 24.867 1.106 18.860 1.00 15.26 305 VAL B N 1
ATOM 2035 C CA . VAL B 1 28 ? 25.540 -0.128 19.141 1.00 14.87 305 VAL B CA 1
ATOM 2036 C C . VAL B 1 28 ? 25.343 -0.466 20.625 1.00 14.42 305 VAL B C 1
ATOM 2037 O O . VAL B 1 28 ? 25.864 0.259 21.486 1.00 12.65 305 VAL B O 1
ATOM 2041 N N . ILE B 1 29 ? 24.648 -1.571 20.908 1.00 11.73 306 ILE B N 1
ATOM 2042 C CA . ILE B 1 29 ? 24.360 -1.948 22.285 1.00 12.28 306 ILE B CA 1
ATOM 2043 C C . ILE B 1 29 ? 25.194 -3.190 22.616 1.00 13.66 306 ILE B C 1
ATOM 2044 O O . ILE B 1 29 ? 25.031 -4.258 21.978 1.00 13.47 306 ILE B O 1
ATOM 2049 N N . LEU B 1 30 ? 26.080 -3.071 23.606 1.00 13.02 307 LEU B N 1
ATOM 2050 C CA . LEU B 1 30 ? 27.032 -4.157 23.868 1.00 15.35 307 LEU B CA 1
ATOM 2051 C C . LEU B 1 30 ? 27.065 -4.540 25.335 1.00 15.58 307 LEU B C 1
ATOM 2052 O O . LEU B 1 30 ? 27.476 -3.721 26.159 1.00 16.81 307 LEU B O 1
ATOM 2057 N N . GLY B 1 31 ? 26.699 -5.765 25.648 1.00 13.69 308 GLY B N 1
ATOM 2058 C CA . GLY B 1 31 ? 26.863 -6.256 27.052 1.00 15.42 308 GLY B CA 1
ATOM 2059 C C . GLY B 1 31 ? 28.247 -6.873 27.199 1.00 15.71 308 GLY B C 1
ATOM 2060 O O . GLY B 1 31 ? 28.647 -7.742 26.381 1.00 16.82 308 GLY B O 1
ATOM 2061 N N . VAL B 1 32 ? 28.978 -6.492 28.248 1.00 14.22 309 VAL B N 1
ATOM 2062 C CA . VAL B 1 32 ? 30.370 -6.949 28.377 1.00 12.93 309 VAL B CA 1
ATOM 2063 C C . VAL B 1 32 ? 30.362 -7.715 29.687 1.00 13.71 309 VAL B C 1
ATOM 2064 O O . VAL B 1 32 ? 30.159 -7.108 30.745 1.00 14.60 309 VAL B O 1
ATOM 2068 N N . PHE B 1 33 ? 30.563 -9.024 29.602 1.00 13.52 310 PHE B N 1
ATOM 2069 C CA . PHE B 1 33 ? 30.344 -9.962 30.729 1.00 14.54 310 PHE B CA 1
ATOM 2070 C C . PHE B 1 33 ? 31.439 -10.988 30.843 1.00 14.77 310 PHE B C 1
ATOM 2071 O O . PHE B 1 33 ? 32.263 -11.113 29.953 1.00 16.98 310 PHE B O 1
ATOM 2079 N N . GLN B 1 34 ? 31.467 -11.710 31.953 1.00 15.25 311 GLN B N 1
ATOM 2080 C CA . GLN B 1 34 ? 32.590 -12.624 32.211 1.00 16.94 311 GLN B CA 1
ATOM 2081 C C . GLN B 1 34 ? 32.416 -13.937 31.457 1.00 17.31 311 GLN B C 1
ATOM 2082 O O . GLN B 1 34 ? 33.391 -14.593 31.093 1.00 17.14 311 GLN B O 1
ATOM 2088 N N . GLY B 1 35 ? 31.169 -14.298 31.189 1.00 16.18 312 GLY B N 1
ATOM 2089 C CA . GLY B 1 35 ? 30.892 -15.527 30.458 1.00 16.27 312 GLY B CA 1
ATOM 2090 C C . GLY B 1 35 ? 29.423 -15.846 30.354 1.00 15.92 312 GLY B C 1
ATOM 2091 O O . GLY B 1 35 ? 28.588 -15.123 30.857 1.00 15.94 312 GLY B O 1
ATOM 2092 N N . VAL B 1 36 ? 29.114 -16.966 29.717 1.00 15.87 313 VAL B N 1
ATOM 2093 C CA . VAL B 1 36 ? 27.742 -17.300 29.389 1.00 15.95 313 VAL B CA 1
ATOM 2094 C C . VAL B 1 36 ? 26.803 -17.601 30.618 1.00 15.24 313 VAL B C 1
ATOM 2095 O O . VAL B 1 36 ? 25.564 -17.549 30.496 1.00 14.64 313 VAL B O 1
ATOM 2099 N N . GLY B 1 37 ? 27.401 -17.858 31.780 1.00 14.27 314 GLY B N 1
ATOM 2100 C CA . GLY B 1 37 ? 26.646 -18.168 33.016 1.00 13.60 314 GLY B CA 1
ATOM 2101 C C . GLY B 1 37 ? 26.606 -16.970 33.954 1.00 14.84 314 GLY B C 1
ATOM 2102 O O . GLY B 1 37 ? 26.033 -17.057 35.061 1.00 13.96 314 GLY B O 1
ATOM 2103 N N . ASP B 1 38 ? 27.231 -15.861 33.527 1.00 13.58 315 ASP B N 1
ATOM 2104 C CA . ASP B 1 38 ? 27.336 -14.606 34.310 1.00 16.25 315 ASP B CA 1
ATOM 2105 C C . ASP B 1 38 ? 25.907 -14.072 34.619 1.00 16.10 315 ASP B C 1
ATOM 2106 O O . ASP B 1 38 ? 25.132 -13.802 33.717 1.00 17.14 315 ASP B O 1
ATOM 2111 N N . PRO B 1 39 ? 25.523 -14.006 35.897 1.00 17.21 316 PRO B N 1
ATOM 2112 C CA . PRO B 1 39 ? 24.166 -13.549 36.227 1.00 17.53 316 PRO B CA 1
ATOM 2113 C C . PRO B 1 39 ? 23.801 -12.213 35.543 1.00 17.13 316 PRO B C 1
ATOM 2114 O O . PRO B 1 39 ? 22.666 -12.026 35.102 1.00 17.44 316 PRO B O 1
ATOM 2118 N N . GLY B 1 40 ? 24.767 -11.313 35.422 1.00 17.04 317 GLY B N 1
ATOM 2119 C CA . GLY B 1 40 ? 24.502 -10.013 34.803 1.00 16.09 317 GLY B CA 1
ATOM 2120 C C . GLY B 1 40 ? 24.212 -10.198 33.317 1.00 15.70 317 GLY B C 1
ATOM 2121 O O . GLY B 1 40 ? 23.386 -9.505 32.719 1.00 15.41 317 GLY B O 1
ATOM 2122 N N . TYR B 1 41 ? 24.917 -11.132 32.697 1.00 15.43 318 TYR B N 1
ATOM 2123 C CA . TYR B 1 41 ? 24.631 -11.438 31.291 1.00 15.66 318 TYR B CA 1
ATOM 2124 C C . TYR B 1 41 ? 23.189 -11.963 31.110 1.00 15.58 318 TYR B C 1
ATOM 2125 O O . TYR B 1 41 ? 22.499 -11.636 30.143 1.00 13.59 318 TYR B O 1
ATOM 2134 N N . LEU B 1 42 ? 22.734 -12.802 32.034 1.00 14.24 319 LEU B N 1
ATOM 2135 C CA . LEU B 1 42 ? 21.386 -13.364 31.925 1.00 14.55 319 LEU B CA 1
ATOM 2136 C C . LEU B 1 42 ? 20.326 -12.259 32.046 1.00 14.01 319 LEU B C 1
ATOM 2137 O O . LEU B 1 42 ? 19.319 -12.278 31.334 1.00 14.30 319 LEU B O 1
ATOM 2142 N N . GLN B 1 43 ? 20.548 -11.311 32.948 1.00 14.45 320 GLN B N 1
ATOM 2143 C CA . GLN B 1 43 ? 19.678 -10.148 33.079 1.00 14.80 320 GLN B CA 1
ATOM 2144 C C . GLN B 1 43 ? 19.657 -9.300 31.765 1.00 14.43 320 GLN B C 1
ATOM 2145 O O . GLN B 1 43 ? 18.620 -8.788 31.317 1.00 15.27 320 GLN B O 1
ATOM 2151 N N . TYR B 1 44 ? 20.818 -9.151 31.161 1.00 14.62 321 TYR B N 1
ATOM 2152 C CA . TYR B 1 44 ? 20.926 -8.407 29.886 1.00 14.38 321 TYR B CA 1
ATOM 2153 C C . TYR B 1 44 ? 20.114 -9.088 28.784 1.00 14.91 321 TYR B C 1
ATOM 2154 O O . TYR B 1 44 ? 19.339 -8.438 28.100 1.00 14.09 321 TYR B O 1
ATOM 2163 N N . GLN B 1 45 ? 20.268 -10.412 28.642 1.00 17.51 322 GLN B N 1
ATOM 2164 C CA . GLN B 1 45 ? 19.517 -11.208 27.636 1.00 18.24 322 GLN B CA 1
ATOM 2165 C C . GLN B 1 45 ? 18.016 -11.133 27.845 1.00 19.01 322 GLN B C 1
ATOM 2166 O O . GLN B 1 45 ? 17.276 -11.154 26.868 1.00 19.12 322 GLN B O 1
ATOM 2172 N N . ASP B 1 46 ? 17.568 -11.065 29.101 1.00 19.23 323 ASP B N 1
ATOM 2173 C CA . ASP B 1 46 ? 16.123 -10.867 29.400 1.00 19.85 323 ASP B CA 1
ATOM 2174 C C . ASP B 1 46 ? 15.608 -9.506 28.894 1.00 19.34 323 ASP B C 1
ATOM 2175 O O . ASP B 1 46 ? 14.562 -9.432 28.243 1.00 18.98 323 ASP B O 1
ATOM 2180 N N . ALA B 1 47 ? 16.341 -8.447 29.215 1.00 18.97 324 ALA B N 1
ATOM 2181 C CA . ALA B 1 47 ? 16.037 -7.099 28.714 1.00 19.81 324 ALA B CA 1
ATOM 2182 C C . ALA B 1 47 ? 16.044 -7.024 27.179 1.00 19.78 324 ALA B C 1
ATOM 2183 O O . ALA B 1 47 ? 15.193 -6.371 26.558 1.00 21.27 324 ALA B O 1
ATOM 2185 N N . ALA B 1 48 ? 17.050 -7.648 26.583 1.00 20.75 325 ALA B N 1
ATOM 2186 C CA . ALA B 1 48 ? 17.233 -7.674 25.140 1.00 21.38 325 ALA B CA 1
ATOM 2187 C C . ALA B 1 48 ? 16.076 -8.422 24.461 1.00 21.59 325 ALA B C 1
ATOM 2188 O O . ALA B 1 48 ? 15.625 -8.054 23.368 1.00 21.51 325 ALA B O 1
ATOM 2190 N N . ASN B 1 49 ? 15.593 -9.483 25.115 1.00 22.99 326 ASN B N 1
ATOM 2191 C CA . ASN B 1 49 ? 14.463 -10.239 24.579 1.00 23.90 326 ASN B CA 1
ATOM 2192 C C . ASN B 1 49 ? 13.220 -9.358 24.483 1.00 24.60 326 ASN B C 1
ATOM 2193 O O . ASN B 1 49 ? 12.555 -9.301 23.442 1.00 23.62 326 ASN B O 1
ATOM 2198 N N . THR B 1 50 ? 12.955 -8.633 25.564 1.00 25.77 327 THR B N 1
ATOM 2199 C CA . THR B 1 50 ? 11.862 -7.663 25.623 1.00 27.60 327 THR B CA 1
ATOM 2200 C C . THR B 1 50 ? 11.940 -6.612 24.507 1.00 28.12 327 THR B C 1
ATOM 2201 O O . THR B 1 50 ? 10.929 -6.297 23.864 1.00 28.84 327 THR B O 1
ATOM 2205 N N . LEU B 1 51 ? 13.145 -6.112 24.246 1.00 27.83 328 LEU B N 1
ATOM 2206 C CA . LEU B 1 51 ? 13.369 -5.073 23.235 1.00 27.60 328 LEU B CA 1
ATOM 2207 C C . LEU B 1 51 ? 13.771 -5.572 21.832 1.00 27.59 328 LEU B C 1
ATOM 2208 O O . LEU B 1 51 ? 14.164 -4.769 20.987 1.00 27.36 328 LEU B O 1
ATOM 2213 N N . ARG B 1 52 ? 13.632 -6.867 21.554 1.00 27.87 329 ARG B N 1
ATOM 2214 C CA . ARG B 1 52 ? 14.238 -7.453 20.334 1.00 28.66 329 ARG B CA 1
ATOM 2215 C C . ARG B 1 52 ? 13.701 -6.968 18.976 1.00 28.91 329 ARG B C 1
ATOM 2216 O O . ARG B 1 52 ? 14.409 -7.060 17.977 1.00 29.06 329 ARG B O 1
ATOM 2224 N N . GLU B 1 53 ? 12.461 -6.490 18.922 1.00 29.15 330 GLU B N 1
ATOM 2225 C CA . GLU B 1 53 ? 11.914 -5.999 17.645 1.00 29.70 330 GLU B CA 1
ATOM 2226 C C . GLU B 1 53 ? 12.240 -4.512 17.425 1.00 29.61 330 GLU B C 1
ATOM 2227 O O . GLU B 1 53 ? 12.002 -3.979 16.347 1.00 30.60 330 GLU B O 1
ATOM 2233 N N . ASP B 1 54 ? 12.800 -3.861 18.447 1.00 29.06 331 ASP B N 1
ATOM 2234 C CA . ASP B 1 54 ? 13.115 -2.432 18.409 1.00 28.43 331 ASP B CA 1
ATOM 2235 C C . ASP B 1 54 ? 14.615 -2.115 18.295 1.00 27.13 331 ASP B C 1
ATOM 2236 O O . ASP B 1 54 ? 14.977 -1.063 17.766 1.00 26.37 331 ASP B O 1
ATOM 2241 N N . TYR B 1 55 ? 15.476 -3.006 18.796 1.00 25.14 332 TYR B N 1
ATOM 2242 C CA . TYR B 1 55 ? 16.937 -2.763 18.773 1.00 24.12 332 TYR B CA 1
ATOM 2243 C C . TYR B 1 55 ? 17.700 -4.034 18.416 1.00 23.77 332 TYR B C 1
ATOM 2244 O O . TYR B 1 55 ? 17.180 -5.131 18.601 1.00 23.46 332 TYR B O 1
ATOM 2253 N N . LYS B 1 56 ? 18.935 -3.894 17.929 1.00 23.02 333 LYS B N 1
ATOM 2254 C CA . LYS B 1 56 ? 19.842 -5.053 17.816 1.00 22.20 333 LYS B CA 1
ATOM 2255 C C . LYS B 1 56 ? 20.770 -5.061 19.042 1.00 21.67 333 LYS B C 1
ATOM 2256 O O . LYS B 1 56 ? 21.292 -3.998 19.447 1.00 21.46 333 LYS B O 1
ATOM 2262 N N . PHE B 1 57 ? 20.981 -6.247 19.619 1.00 19.62 334 PHE B N 1
ATOM 2263 C CA . PHE B 1 57 ? 21.829 -6.393 20.807 1.00 17.87 334 PHE B CA 1
ATOM 2264 C C . PHE B 1 57 ? 23.022 -7.301 20.548 1.00 17.22 334 PHE B C 1
ATOM 2265 O O . PHE B 1 57 ? 22.879 -8.314 19.838 1.00 18.10 334 PHE B O 1
ATOM 2273 N N . HIS B 1 58 ? 24.171 -6.975 21.153 1.00 14.27 335 HIS B N 1
ATOM 2274 C CA . HIS B 1 58 ? 25.394 -7.762 21.024 1.00 14.60 335 HIS B CA 1
ATOM 2275 C C . HIS B 1 58 ? 25.959 -7.979 22.418 1.00 15.19 335 HIS B C 1
ATOM 2276 O O . HIS B 1 58 ? 25.607 -7.226 23.344 1.00 17.03 335 HIS B O 1
ATOM 2283 N N . HIS B 1 59 ? 26.829 -8.968 22.546 1.00 14.82 336 HIS B N 1
ATOM 2284 C CA . HIS B 1 59 ? 27.519 -9.174 23.835 1.00 15.39 336 HIS B CA 1
ATOM 2285 C C . HIS B 1 59 ? 28.885 -9.699 23.587 1.00 15.39 336 HIS B C 1
ATOM 2286 O O . HIS B 1 59 ? 29.179 -10.245 22.517 1.00 16.72 336 HIS B O 1
ATOM 2293 N N . THR B 1 60 ? 29.767 -9.531 24.567 1.00 14.83 337 THR B N 1
ATOM 2294 C CA . THR B 1 60 ? 31.076 -10.127 24.457 1.00 16.70 337 THR B CA 1
ATOM 2295 C C . THR B 1 60 ? 31.533 -10.600 25.821 1.00 16.42 337 THR B C 1
ATOM 2296 O O . THR B 1 60 ? 31.146 -10.020 26.854 1.00 16.29 337 THR B O 1
ATOM 2300 N N . PHE B 1 61 ? 32.376 -11.623 25.828 1.00 16.38 338 PHE B N 1
ATOM 2301 C CA . PHE B 1 61 ? 33.023 -12.047 27.059 1.00 17.41 338 PHE B CA 1
ATOM 2302 C C . PHE B 1 61 ? 34.534 -11.801 26.983 1.00 19.18 338 PHE B C 1
ATOM 2303 O O . PHE B 1 61 ? 35.281 -12.298 27.818 1.00 19.71 338 PHE B O 1
ATOM 2311 N N . SER B 1 62 ? 34.968 -11.067 25.960 1.00 20.46 339 SER B N 1
ATOM 2312 C CA . SER B 1 62 ? 36.405 -10.886 25.630 1.00 22.20 339 SER B CA 1
ATOM 2313 C C . SER B 1 62 ? 37.054 -9.816 26.489 1.00 23.50 339 SER B C 1
ATOM 2314 O O . SER B 1 62 ? 36.636 -8.669 26.433 1.00 21.65 339 SER B O 1
ATOM 2317 N N . THR B 1 63 ? 38.081 -10.182 27.260 1.00 24.59 340 THR B N 1
ATOM 2318 C CA . THR B 1 63 ? 38.836 -9.193 28.037 1.00 25.64 340 THR B CA 1
ATOM 2319 C C . THR B 1 63 ? 39.566 -8.240 27.100 1.00 25.87 340 THR B C 1
ATOM 2320 O O . THR B 1 63 ? 39.769 -7.083 27.453 1.00 26.25 340 THR B O 1
ATOM 2324 N N . GLU B 1 64 ? 39.933 -8.725 25.908 1.00 26.00 341 GLU B N 1
ATOM 2325 C CA . GLU B 1 64 ? 40.599 -7.904 24.905 1.00 26.83 341 GLU B CA 1
ATOM 2326 C C . GLU B 1 64 ? 39.668 -6.788 24.439 1.00 25.46 341 GLU B C 1
ATOM 2327 O O . GLU B 1 64 ? 40.072 -5.607 24.315 1.00 24.23 341 GLU B O 1
ATOM 2333 N N . ILE B 1 65 ? 38.404 -7.147 24.184 1.00 23.16 342 ILE B N 1
ATOM 2334 C CA . ILE B 1 65 ? 37.482 -6.140 23.734 1.00 22.40 342 ILE B CA 1
ATOM 2335 C C . ILE B 1 65 ? 37.159 -5.193 24.881 1.00 21.33 342 ILE B C 1
ATOM 2336 O O . ILE B 1 65 ? 37.040 -3.987 24.655 1.00 22.24 342 ILE B O 1
ATOM 2341 N N . ALA B 1 66 ? 37.011 -5.724 26.106 1.00 20.70 343 ALA B N 1
ATOM 2342 C CA . ALA B 1 66 ? 36.763 -4.894 27.291 1.00 21.59 343 ALA B CA 1
ATOM 2343 C C . ALA B 1 66 ? 37.885 -3.834 27.431 1.00 23.34 343 ALA B C 1
ATOM 2344 O O . ALA B 1 66 ? 37.621 -2.626 27.573 1.00 23.83 343 ALA B O 1
ATOM 2346 N N . LYS B 1 67 ? 39.124 -4.304 27.346 1.00 24.93 344 LYS B N 1
ATOM 2347 C CA . LYS B 1 67 ? 40.323 -3.428 27.400 1.00 27.32 344 LYS B CA 1
ATOM 2348 C C . LYS B 1 67 ? 40.327 -2.362 26.325 1.00 28.21 344 LYS B C 1
ATOM 2349 O O . LYS B 1 67 ? 40.588 -1.180 26.614 1.00 28.58 344 LYS B O 1
ATOM 2355 N N . PHE B 1 68 ? 39.983 -2.752 25.099 1.00 28.77 345 PHE B N 1
ATOM 2356 C CA . PHE B 1 68 ? 39.796 -1.791 24.014 1.00 30.14 345 PHE B CA 1
ATOM 2357 C C . PHE B 1 68 ? 38.768 -0.719 24.341 1.00 30.40 345 PHE B C 1
ATOM 2358 O O . PHE B 1 68 ? 39.001 0.464 24.072 1.00 30.68 345 PHE B O 1
ATOM 2366 N N . LEU B 1 69 ? 37.635 -1.124 24.904 1.00 29.78 346 LEU B N 1
ATOM 2367 C CA . LEU B 1 69 ? 36.550 -0.206 25.180 1.00 30.42 346 LEU B CA 1
ATOM 2368 C C . LEU B 1 69 ? 36.759 0.567 26.484 1.00 30.94 346 LEU B C 1
ATOM 2369 O O . LEU B 1 69 ? 35.935 1.418 26.838 1.00 32.24 346 LEU B O 1
ATOM 2374 N N . LYS B 1 70 ? 37.838 0.245 27.175 1.00 31.06 347 LYS B N 1
ATOM 2375 C CA . LYS B 1 70 ? 38.155 0.687 28.535 1.00 32.83 347 LYS B CA 1
ATOM 2376 C C . LYS B 1 70 ? 37.038 0.541 29.554 1.00 32.63 347 LYS B C 1
ATOM 2377 O O . LYS B 1 70 ? 36.666 1.495 30.240 1.00 33.38 347 LYS B O 1
ATOM 2383 N N . VAL B 1 71 ? 36.552 -0.679 29.688 1.00 31.03 348 VAL B N 1
ATOM 2384 C CA . VAL B 1 71 ? 35.521 -0.971 30.679 1.00 30.57 348 VAL B CA 1
ATOM 2385 C C . VAL B 1 71 ? 35.938 -2.236 31.383 1.00 29.50 348 VAL B C 1
ATOM 2386 O O . VAL B 1 71 ? 36.637 -3.074 30.799 1.00 29.91 348 VAL B O 1
ATOM 2390 N N . SER B 1 72 ? 35.544 -2.394 32.635 1.00 29.18 349 SER B N 1
ATOM 2391 C CA . SER B 1 72 ? 35.764 -3.685 33.284 1.00 28.58 349 SER B CA 1
ATOM 2392 C C . SER B 1 72 ? 34.582 -4.569 32.858 1.00 27.43 349 SER B C 1
ATOM 2393 O O . SER B 1 72 ? 33.677 -4.092 32.151 1.00 26.99 349 SER B O 1
ATOM 2396 N N . LEU B 1 73 ? 34.608 -5.857 33.203 1.00 25.28 350 LEU B N 1
ATOM 2397 C CA . LEU B 1 73 ? 33.517 -6.735 32.799 1.00 24.09 350 LEU B CA 1
ATOM 2398 C C . LEU B 1 73 ? 32.330 -6.427 33.686 1.00 23.28 350 LEU B C 1
ATOM 2399 O O . LEU B 1 73 ? 32.492 -5.855 34.796 1.00 24.55 35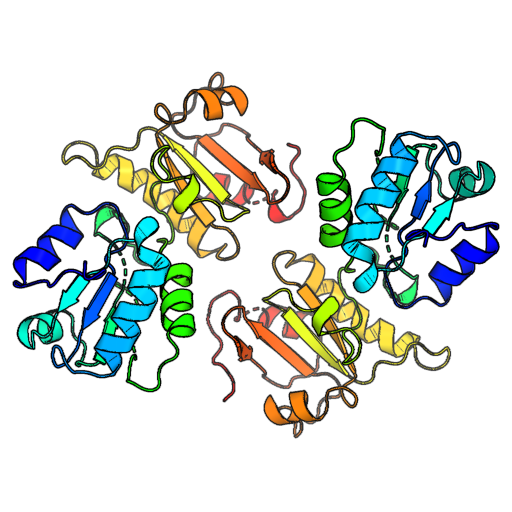0 LEU B O 1
ATOM 2404 N N . GLY B 1 74 ? 31.130 -6.749 33.224 1.00 21.02 351 GLY B N 1
ATOM 2405 C CA . GLY B 1 74 ? 29.918 -6.550 34.021 1.00 18.62 351 GLY B CA 1
ATOM 2406 C C . GLY B 1 74 ? 29.222 -5.258 33.695 1.00 18.80 351 GLY B C 1
ATOM 2407 O O . GLY B 1 74 ? 28.756 -4.545 34.591 1.00 17.00 351 GLY B O 1
ATOM 2408 N N . LYS B 1 75 ? 29.200 -4.909 32.405 1.00 18.53 352 LYS B N 1
ATOM 2409 C CA . LYS B 1 75 ? 28.685 -3.613 31.995 1.00 19.14 352 LYS B CA 1
ATOM 2410 C C . LYS B 1 75 ? 27.757 -3.717 30.787 1.00 18.64 352 LYS B C 1
ATOM 2411 O O . LYS B 1 75 ? 27.916 -4.587 29.924 1.00 19.05 352 LYS B O 1
ATOM 2417 N N . LEU B 1 76 ? 26.836 -2.765 30.672 1.00 18.16 353 LEU B N 1
ATOM 2418 C CA . LEU B 1 76 ? 26.145 -2.564 29.431 1.00 17.91 353 LEU B CA 1
ATOM 2419 C C . LEU B 1 76 ? 26.750 -1.277 28.820 1.00 17.90 353 LEU B C 1
ATOM 2420 O O . LEU B 1 76 ? 26.852 -0.256 29.510 1.00 17.44 353 LEU B O 1
ATOM 2425 N N . VAL B 1 77 ? 27.165 -1.336 27.556 1.00 18.83 354 VAL B N 1
ATOM 2426 C CA . VAL B 1 77 ? 27.848 -0.213 26.918 1.00 18.53 354 VAL B CA 1
ATOM 2427 C C . VAL B 1 77 ? 27.014 0.187 25.686 1.00 19.61 354 VAL B C 1
ATOM 2428 O O . VAL B 1 77 ? 26.671 -0.668 24.884 1.00 17.71 354 VAL B O 1
ATOM 2432 N N . LEU B 1 78 ? 26.711 1.478 25.530 1.00 17.62 355 LEU B N 1
ATOM 2433 C CA . LEU B 1 78 ? 25.995 1.953 24.347 1.00 20.06 355 LEU B CA 1
ATOM 2434 C C . LEU B 1 78 ? 26.869 2.998 23.675 1.00 20.16 355 LEU B C 1
ATOM 2435 O O . LEU B 1 78 ? 27.351 3.941 24.333 1.00 18.53 355 LEU B O 1
ATOM 2448 N N . GLN B 1 80 ? 27.466 5.176 19.744 1.00 20.46 357 GLN B N 1
ATOM 2449 C CA . GLN B 1 80 ? 26.861 5.515 18.480 1.00 19.37 357 GLN B CA 1
ATOM 2450 C C . GLN B 1 80 ? 27.914 5.331 17.386 1.00 19.31 357 GLN B C 1
ATOM 2451 O O . GLN B 1 80 ? 29.084 5.484 17.651 1.00 18.10 357 GLN B O 1
ATOM 2457 N N . PRO B 1 81 ? 27.499 5.069 16.158 1.00 18.72 358 PRO B N 1
ATOM 2458 C CA . PRO B 1 81 ? 28.517 5.058 15.125 1.00 20.42 358 PRO B CA 1
ATOM 2459 C C . PRO B 1 81 ? 29.183 6.461 14.976 1.00 18.71 358 PRO B C 1
ATOM 2460 O O . PRO B 1 81 ? 28.581 7.453 15.384 1.00 17.26 358 PRO B O 1
ATOM 2464 N N . GLU B 1 82 ? 30.363 6.501 14.364 1.00 18.30 359 GLU B N 1
ATOM 2465 C CA . GLU B 1 82 ? 31.146 7.720 14.233 1.00 19.06 359 GLU B CA 1
ATOM 2466 C C . GLU B 1 82 ? 30.337 8.844 13.602 1.00 17.23 359 GLU B C 1
ATOM 2467 O O . GLU B 1 82 ? 30.449 10.004 14.025 1.00 16.27 359 GLU B O 1
ATOM 2473 N N . LYS B 1 83 ? 29.520 8.516 12.594 1.00 15.22 360 LYS B N 1
ATOM 2474 C CA . LYS B 1 83 ? 28.747 9.579 11.902 1.00 14.81 360 LYS B CA 1
ATOM 2475 C C . LYS B 1 83 ? 27.744 10.314 12.841 1.00 15.70 360 LYS B C 1
ATOM 2476 O O . LYS B 1 83 ? 27.283 11.421 12.511 1.00 17.20 360 LYS B O 1
ATOM 2482 N N . PHE B 1 84 ? 27.419 9.721 13.995 1.00 14.44 361 PHE B N 1
ATOM 2483 C CA . PHE B 1 84 ? 26.486 10.364 14.937 1.00 15.69 361 PHE B CA 1
ATOM 2484 C C . PHE B 1 84 ? 27.112 10.872 16.223 1.00 16.38 361 PHE B C 1
ATOM 2485 O O . PHE B 1 84 ? 26.386 11.347 17.123 1.00 17.66 361 PHE B O 1
ATOM 2493 N N . GLN B 1 85 ? 28.445 10.749 16.338 1.00 16.86 362 GLN B N 1
ATOM 2494 C CA . GLN B 1 85 ? 29.186 11.232 17.529 1.00 17.59 362 GLN B CA 1
ATOM 2495 C C . GLN B 1 85 ? 29.239 12.758 17.485 1.00 17.62 362 GLN B C 1
ATOM 2496 O O . GLN B 1 85 ? 29.008 13.372 16.431 1.00 16.47 362 GLN B O 1
ATOM 2502 N N . SER B 1 86 ? 29.588 13.391 18.619 1.00 16.29 363 SER B N 1
ATOM 2503 C CA . SER B 1 86 ? 29.767 14.838 18.601 1.00 16.25 363 SER B CA 1
ATOM 2504 C C . SER B 1 86 ? 30.602 15.229 19.792 1.00 16.20 363 SER B C 1
ATOM 2505 O O . SER B 1 86 ? 30.827 14.435 20.735 1.00 16.09 363 SER B O 1
ATOM 2508 N N . LYS B 1 87 ? 31.040 16.467 19.756 1.00 16.31 364 LYS B N 1
ATOM 2509 C CA . LYS B 1 87 ? 31.917 16.944 20.853 1.00 17.99 364 LYS B CA 1
ATOM 2510 C C . LYS B 1 87 ? 31.147 17.116 22.172 1.00 17.12 364 LYS B C 1
ATOM 2511 O O . LYS B 1 87 ? 31.757 17.246 23.259 1.00 17.73 364 LYS B O 1
ATOM 2517 N N . TYR B 1 88 ? 29.822 17.077 22.103 1.00 16.52 365 TYR B N 1
ATOM 2518 C CA . TYR B 1 88 ? 28.979 17.229 23.326 1.00 17.68 365 TYR B CA 1
ATOM 2519 C C . TYR B 1 88 ? 28.543 15.941 24.017 1.00 19.17 365 TYR B C 1
ATOM 2520 O O . TYR B 1 88 ? 27.869 15.968 25.076 1.00 19.20 365 TYR B O 1
ATOM 2529 N N . GLU B 1 89 ? 28.937 14.811 23.461 1.00 16.52 366 GLU B N 1
ATOM 2530 C CA . GLU B 1 89 ? 28.435 13.524 23.943 1.00 16.30 366 GLU B CA 1
ATOM 2531 C C . GLU B 1 89 ? 29.566 12.596 24.218 1.00 17.06 366 GLU B C 1
ATOM 2532 O O . GLU B 1 89 ? 30.512 12.559 23.447 1.00 18.01 366 GLU B O 1
ATOM 2538 N N . PRO B 1 90 ? 29.492 11.799 25.306 1.00 18.36 367 PRO B N 1
ATOM 2539 C CA . PRO B 1 90 ? 30.533 10.808 25.562 1.00 19.26 367 PRO B CA 1
ATOM 2540 C C . PRO B 1 90 ? 30.534 9.747 24.472 1.00 20.24 367 PRO B C 1
ATOM 2541 O O . PRO B 1 90 ? 29.481 9.493 23.871 1.00 18.88 367 PRO B O 1
ATOM 2545 N N . ARG B 1 91 ? 31.683 9.151 24.184 1.00 20.46 368 ARG B N 1
ATOM 2546 C CA . ARG B 1 91 ? 31.718 8.087 23.215 1.00 23.41 368 ARG B CA 1
ATOM 2547 C C . ARG B 1 91 ? 30.949 6.875 23.670 1.00 23.23 368 ARG B C 1
ATOM 2548 O O . ARG B 1 91 ? 30.478 6.076 22.836 1.00 23.44 368 ARG B O 1
ATOM 2564 N N . HIS B 1 93 ? 28.061 5.316 26.783 1.00 21.28 370 HIS B N 1
ATOM 2565 C CA . HIS B 1 93 ? 27.267 5.364 28.013 1.00 21.14 370 HIS B CA 1
ATOM 2566 C C . HIS B 1 93 ? 27.375 3.972 28.622 1.00 21.16 370 HIS B C 1
ATOM 2567 O O . HIS B 1 93 ? 27.100 2.989 27.942 1.00 19.65 370 HIS B O 1
ATOM 2574 N N . VAL B 1 94 ? 27.798 3.909 29.888 1.00 20.59 371 VAL B N 1
ATOM 2575 C CA . VAL B 1 94 ? 28.139 2.649 30.522 1.00 20.96 371 VAL B CA 1
ATOM 2576 C C . VAL B 1 94 ? 27.302 2.493 31.795 1.00 21.86 371 VAL B C 1
ATOM 2577 O O . VAL B 1 94 ? 27.181 3.446 32.594 1.00 20.31 371 VAL B O 1
ATOM 2589 N N . ASP B 1 96 ? 26.442 -0.245 35.025 1.00 23.63 373 ASP B N 1
ATOM 2590 C CA . ASP B 1 96 ? 26.828 -1.482 35.733 1.00 24.27 373 ASP B CA 1
ATOM 2591 C C . ASP B 1 96 ? 25.685 -2.461 35.636 1.00 23.25 373 ASP B C 1
ATOM 2592 O O . ASP B 1 96 ? 24.542 -2.071 35.794 1.00 22.86 373 ASP B O 1
ATOM 2597 N N . VAL B 1 97 ? 25.981 -3.737 35.380 1.00 23.28 374 VAL B N 1
ATOM 2598 C CA . VAL B 1 97 ? 24.950 -4.767 35.294 1.00 23.92 374 VAL B CA 1
ATOM 2599 C C . VAL B 1 97 ? 25.406 -6.031 36.022 1.00 24.90 374 VAL B C 1
ATOM 2600 O O . VAL B 1 97 ? 26.417 -6.642 3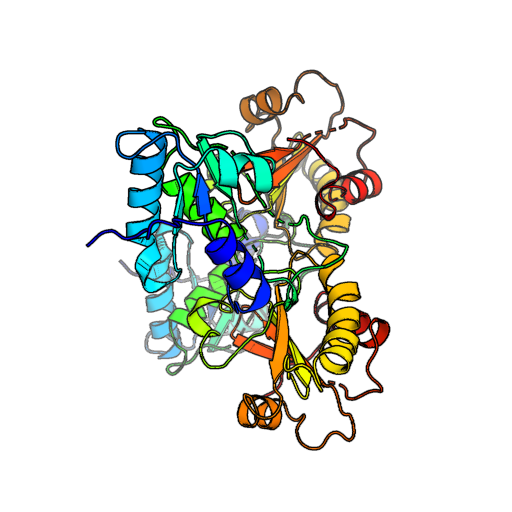5.636 1.00 25.40 374 VAL B O 1
ATOM 2604 N N . GLN B 1 98 ? 24.684 -6.381 37.093 1.00 25.12 375 GLN B N 1
ATOM 2605 C CA . GLN B 1 98 ? 24.916 -7.654 37.807 1.00 24.38 375 GLN B CA 1
ATOM 2606 C C . GLN B 1 98 ? 23.649 -8.482 37.952 1.00 23.48 375 GLN B C 1
ATOM 2607 O O . GLN B 1 98 ? 22.606 -8.112 37.435 1.00 23.07 375 GLN B O 1
ATOM 2613 N N . GLY B 1 99 ? 23.737 -9.606 38.674 1.00 22.86 376 GLY B N 1
ATOM 2614 C CA . GLY B 1 99 ? 22.612 -10.485 38.816 1.00 22.51 376 GLY B CA 1
ATOM 2615 C C . GLY B 1 99 ? 21.449 -9.755 39.446 1.00 23.08 376 GLY B C 1
ATOM 2616 O O . GLY B 1 99 ? 20.302 -10.010 39.103 1.00 23.15 376 GLY B O 1
ATOM 2617 N N . SER B 1 100 ? 21.763 -8.789 40.302 1.00 23.23 377 SER B N 1
ATOM 2618 C CA . SER B 1 100 ? 20.749 -8.073 41.067 1.00 24.38 377 SER B CA 1
ATOM 2619 C C . SER B 1 100 ? 20.118 -6.931 40.275 1.00 24.41 377 SER B C 1
ATOM 2620 O O . SER B 1 100 ? 19.060 -6.457 40.640 1.00 25.09 377 SER B O 1
ATOM 2623 N N . THR B 1 101 ? 20.766 -6.505 39.185 1.00 24.00 378 THR B N 1
ATOM 2624 C CA . THR B 1 101 ? 20.224 -5.494 38.298 1.00 23.33 378 THR B CA 1
ATOM 2625 C C . THR B 1 101 ? 18.876 -5.888 37.695 1.00 24.05 378 THR B C 1
ATOM 2626 O O . THR B 1 101 ? 18.744 -6.934 37.077 1.00 24.91 378 THR B O 1
ATOM 2630 N N . GLU B 1 102 ? 17.883 -5.024 37.876 1.00 25.10 379 GLU B N 1
ATOM 2631 C CA . GLU B 1 102 ? 16.552 -5.228 37.314 1.00 26.30 379 GLU B CA 1
ATOM 2632 C C . GLU B 1 102 ? 16.605 -5.166 35.805 1.00 25.82 379 GLU B C 1
ATOM 2633 O O . GLU B 1 102 ? 17.196 -4.247 35.282 1.00 24.50 379 GLU B O 1
ATOM 2639 N N . ALA B 1 103 ? 15.939 -6.089 35.114 1.00 25.70 380 ALA B N 1
ATOM 2640 C CA . ALA B 1 103 ? 15.912 -6.043 33.654 1.00 25.59 380 ALA B CA 1
ATOM 2641 C C . ALA B 1 103 ? 15.198 -4.785 33.178 1.00 25.42 380 ALA B C 1
ATOM 2642 O O . ALA B 1 103 ? 15.565 -4.220 32.160 1.00 24.81 380 ALA B O 1
ATOM 2644 N N . SER B 1 104 ? 14.178 -4.334 33.909 1.00 24.88 381 SER B N 1
ATOM 2645 C CA . SER B 1 104 ? 13.508 -3.068 33.524 1.00 24.29 381 SER B CA 1
ATOM 2646 C C . SER B 1 104 ? 14.423 -1.866 33.641 1.00 23.02 381 SER B C 1
ATOM 2647 O O . SER B 1 104 ? 14.263 -0.921 32.890 1.00 23.54 381 SER B O 1
ATOM 2650 N N . ALA B 1 105 ? 15.397 -1.894 34.549 1.00 22.43 382 ALA B N 1
ATOM 2651 C CA . ALA B 1 105 ? 16.437 -0.832 34.577 1.00 22.18 382 ALA B CA 1
ATOM 2652 C C . ALA B 1 105 ? 17.341 -0.879 33.332 1.00 21.77 382 ALA B C 1
ATOM 2653 O O . ALA B 1 105 ? 17.711 0.140 32.786 1.00 22.80 382 ALA B O 1
ATOM 2655 N N . ILE B 1 106 ? 17.723 -2.073 32.916 1.00 21.82 383 ILE B N 1
ATOM 2656 C CA . ILE B 1 106 ? 18.502 -2.244 31.678 1.00 21.76 383 ILE B CA 1
ATOM 2657 C C . ILE B 1 106 ? 17.709 -1.726 30.491 1.00 22.53 383 ILE B C 1
ATOM 2658 O O . ILE B 1 106 ? 18.250 -0.974 29.685 1.00 22.47 383 ILE B O 1
ATOM 2663 N N . LYS B 1 107 ? 16.434 -2.122 30.401 1.00 23.79 384 LYS B N 1
ATOM 2664 C CA . LYS B 1 107 ? 15.552 -1.714 29.307 1.00 24.44 384 LYS B CA 1
ATOM 2665 C C . LYS B 1 107 ? 15.374 -0.197 29.291 1.00 24.21 384 LYS B C 1
ATOM 2666 O O . LYS B 1 107 ? 15.511 0.419 28.245 1.00 23.72 384 LYS B O 1
ATOM 2672 N N . ASP B 1 108 ? 15.089 0.399 30.449 1.00 24.07 385 ASP B N 1
ATOM 2673 C CA . ASP B 1 108 ? 14.997 1.851 30.566 1.00 23.94 385 ASP B CA 1
ATOM 2674 C C . ASP B 1 108 ? 16.273 2.550 30.084 1.00 22.90 385 ASP B C 1
ATOM 2675 O O . ASP B 1 108 ? 16.190 3.536 29.368 1.00 22.40 385 ASP B O 1
ATOM 2680 N N . TYR B 1 109 ? 17.445 2.067 30.501 1.00 22.61 386 TYR B N 1
ATOM 2681 C CA . TYR B 1 109 ? 18.709 2.712 30.121 1.00 21.78 386 TYR B CA 1
ATOM 2682 C C . TYR B 1 109 ? 18.905 2.694 28.593 1.00 21.20 386 TYR B C 1
ATOM 2683 O O . TYR B 1 109 ? 19.360 3.688 28.008 1.00 21.38 386 TYR B O 1
ATOM 2692 N N . VAL B 1 110 ? 18.603 1.563 27.954 1.00 20.92 387 VAL B N 1
ATOM 2693 C CA . VAL B 1 110 ? 18.706 1.457 26.478 1.00 19.99 387 VAL B CA 1
ATOM 2694 C C . VAL B 1 110 ? 17.789 2.476 25.813 1.00 21.17 387 VAL B C 1
ATOM 2695 O O . VAL B 1 110 ? 18.208 3.188 24.932 1.00 21.42 387 VAL B O 1
ATOM 2699 N N . VAL B 1 111 ? 16.531 2.537 26.251 1.00 22.02 388 VAL B N 1
ATOM 2700 C CA . VAL B 1 111 ? 15.589 3.469 25.643 1.00 23.35 388 VAL B CA 1
ATOM 2701 C C . VAL B 1 111 ? 16.076 4.899 25.857 1.00 23.75 388 VAL B C 1
ATOM 2702 O O . VAL B 1 111 ? 16.177 5.651 24.899 1.00 26.55 388 VAL B O 1
ATOM 2706 N N . LYS B 1 112 ? 16.466 5.224 27.079 1.00 24.58 389 LYS B N 1
ATOM 2707 C CA . LYS B 1 112 ? 16.972 6.549 27.436 1.00 25.33 389 LYS B CA 1
ATOM 2708 C C . LYS B 1 112 ? 18.115 6.994 26.547 1.00 25.52 389 LYS B C 1
ATOM 2709 O O . LYS B 1 112 ? 18.120 8.146 26.077 1.00 25.17 389 LYS B O 1
ATOM 2715 N N . HIS B 1 113 ? 19.086 6.096 26.316 1.00 24.44 390 HIS B N 1
ATOM 2716 C CA . HIS B 1 113 ? 20.321 6.448 25.611 1.00 24.22 390 HIS B CA 1
ATOM 2717 C C . HIS B 1 113 ? 20.482 5.955 24.181 1.00 24.53 390 HIS B C 1
ATOM 2718 O O . HIS B 1 113 ? 21.572 6.019 23.626 1.00 24.93 390 HIS B O 1
ATOM 2725 N N . ALA B 1 114 ? 19.399 5.525 23.566 1.00 23.63 391 ALA B N 1
ATOM 2726 C CA . ALA B 1 114 ? 19.480 4.984 22.227 1.00 23.04 391 ALA B CA 1
ATOM 2727 C C . ALA B 1 114 ? 19.674 6.082 21.179 1.00 21.51 391 ALA B C 1
ATOM 2728 O O . ALA B 1 114 ? 20.216 5.786 20.121 1.00 21.48 391 ALA B O 1
ATOM 2730 N N . LEU B 1 115 ? 19.184 7.305 21.425 1.00 18.89 392 LEU B N 1
ATOM 2731 C CA . LEU B 1 115 ? 19.259 8.287 20.350 1.00 19.25 392 LEU B CA 1
ATOM 2732 C C . LEU B 1 115 ? 20.469 9.186 20.544 1.00 17.90 392 LEU B C 1
ATOM 2733 O O . LEU B 1 115 ? 20.695 9.638 21.658 1.00 18.70 392 LEU B O 1
ATOM 2738 N N . PRO B 1 116 ? 21.163 9.507 19.457 1.00 17.97 393 PRO B N 1
ATOM 2739 C CA . PRO B 1 116 ? 22.177 10.547 19.587 1.00 16.89 393 PRO B CA 1
ATOM 2740 C C . PRO B 1 116 ? 21.554 11.927 19.710 1.00 16.83 393 PRO B C 1
ATOM 2741 O O . PRO B 1 116 ? 20.341 12.104 19.478 1.00 15.63 393 PRO B O 1
ATOM 2745 N N . LEU B 1 117 ? 22.382 12.907 20.067 1.00 15.89 394 LEU B N 1
ATOM 2746 C CA . LEU B 1 117 ? 21.893 14.272 20.187 1.00 15.87 394 LEU B CA 1
ATOM 2747 C C . LEU B 1 117 ? 21.311 14.732 18.837 1.00 16.75 394 LEU B C 1
ATOM 2748 O O . LEU B 1 117 ? 20.231 15.337 18.806 1.00 15.94 394 LEU B O 1
ATOM 2753 N N . VAL B 1 118 ? 21.986 14.421 17.726 1.00 15.11 395 VAL B N 1
ATOM 2754 C CA . VAL B 1 118 ? 21.368 14.658 16.396 1.00 15.81 395 VAL B CA 1
ATOM 2755 C C . VAL B 1 118 ? 21.613 13.455 15.493 1.00 16.36 395 VAL B C 1
ATOM 2756 O O . VAL B 1 118 ? 22.708 13.283 14.937 1.00 16.38 395 VAL B O 1
ATOM 2760 N N . GLY B 1 119 ? 20.599 12.606 15.423 1.00 15.18 396 GLY B N 1
ATOM 2761 C CA . GLY B 1 119 ? 20.637 11.418 14.585 1.00 15.90 396 GLY B CA 1
ATOM 2762 C C . GLY B 1 119 ? 19.977 11.653 13.254 1.00 16.34 396 GLY B C 1
ATOM 2763 O O . GLY B 1 119 ? 19.571 12.776 12.951 1.00 16.62 396 GLY B O 1
ATOM 2764 N N . HIS B 1 120 ? 19.839 10.579 12.477 1.00 16.76 397 HIS B N 1
ATOM 2765 C CA . HIS B 1 120 ? 19.228 10.657 11.118 1.00 17.08 397 HIS B CA 1
ATOM 2766 C C . HIS B 1 120 ? 17.844 10.006 11.119 1.00 17.42 397 HIS B C 1
ATOM 2767 O O . HIS B 1 120 ? 17.731 8.799 11.299 1.00 18.20 397 HIS B O 1
ATOM 2774 N N . ARG B 1 121 ? 16.805 10.838 11.016 1.00 16.93 398 ARG B N 1
ATOM 2775 C CA . ARG B 1 121 ? 15.426 10.365 10.970 1.00 18.05 398 ARG B CA 1
ATOM 2776 C C . ARG B 1 121 ? 15.140 9.939 9.525 1.00 19.82 398 ARG B C 1
ATOM 2777 O O . ARG B 1 121 ? 15.333 10.730 8.595 1.00 20.41 398 ARG B O 1
ATOM 2785 N N . LYS B 1 122 ? 14.667 8.701 9.361 1.00 21.26 399 LYS B N 1
ATOM 2786 C CA . LYS B 1 122 ? 14.455 8.057 8.076 1.00 23.46 399 LYS B CA 1
ATOM 2787 C C . LYS B 1 122 ? 13.069 7.450 8.082 1.00 24.32 399 LYS B C 1
ATOM 2788 O O . LYS B 1 122 ? 12.614 6.947 9.100 1.00 23.36 399 LYS B O 1
ATOM 2794 N N . THR B 1 123 ? 12.402 7.455 6.931 1.00 26.52 400 THR B N 1
ATOM 2795 C CA . THR B 1 123 ? 11.096 6.803 6.826 1.00 27.25 400 THR B CA 1
ATOM 2796 C C . THR B 1 123 ? 11.118 5.333 7.311 1.00 28.90 400 THR B C 1
ATOM 2797 O O . THR B 1 123 ? 10.085 4.798 7.700 1.00 29.32 400 THR B O 1
ATOM 2801 N N . SER B 1 124 ? 12.294 4.702 7.304 1.00 29.92 401 SER B N 1
ATOM 2802 C CA . SER B 1 124 ? 12.459 3.332 7.791 1.00 30.95 401 SER B CA 1
ATOM 2803 C C . SER B 1 124 ? 12.661 3.208 9.313 1.00 31.28 401 SER B C 1
ATOM 2804 O O . SER B 1 124 ? 12.670 2.102 9.843 1.00 32.78 401 SER B O 1
ATOM 2807 N N . ASN B 1 125 ? 12.808 4.324 10.014 1.00 30.22 402 ASN B N 1
ATOM 2808 C CA . ASN B 1 125 ? 13.075 4.289 11.442 1.00 29.17 402 ASN B CA 1
ATOM 2809 C C . ASN B 1 125 ? 12.220 5.275 12.237 1.00 28.92 402 ASN B C 1
ATOM 2810 O O . ASN B 1 125 ? 12.310 5.329 13.464 1.00 29.23 402 ASN B O 1
ATOM 2815 N N . ASP B 1 126 ? 11.416 6.082 11.557 1.00 27.80 403 ASP B N 1
ATOM 2816 C CA . ASP B 1 126 ? 10.804 7.191 12.272 1.00 27.47 403 ASP B CA 1
ATOM 2817 C C . ASP B 1 126 ? 9.785 6.745 13.312 1.00 27.54 403 ASP B C 1
ATOM 2818 O O . ASP B 1 126 ? 9.728 7.313 14.402 1.00 28.67 403 ASP B O 1
ATOM 2823 N N . ALA B 1 127 ? 9.036 5.686 13.007 1.00 27.70 404 ALA B N 1
ATOM 2824 C CA . ALA B 1 127 ? 8.106 5.111 13.981 1.00 27.44 404 ALA B CA 1
ATOM 2825 C C . ALA B 1 127 ? 8.809 4.526 15.206 1.00 26.98 404 ALA B C 1
ATOM 2826 O O . ALA B 1 127 ? 8.400 4.782 16.338 1.00 26.55 404 ALA B O 1
ATOM 2828 N N . LYS B 1 128 ? 9.843 3.716 14.974 1.00 26.67 405 LYS B N 1
ATOM 2829 C CA . LYS B 1 128 ? 10.588 3.087 16.067 1.00 27.04 405 LYS B CA 1
ATOM 2830 C C . LYS B 1 128 ? 11.446 4.090 16.833 1.00 26.60 405 LYS B C 1
ATOM 2831 O O . LYS B 1 128 ? 11.444 4.082 18.056 1.00 27.60 405 LYS B O 1
ATOM 2837 N N . ARG B 1 129 ? 12.182 4.937 16.116 1.00 25.20 406 ARG B N 1
ATOM 2838 C CA . ARG B 1 129 ? 13.188 5.793 16.749 1.00 23.91 406 ARG B CA 1
ATOM 2839 C C . ARG B 1 129 ? 12.703 7.171 17.094 1.00 22.36 406 ARG B C 1
ATOM 2840 O O . ARG B 1 129 ? 13.132 7.748 18.095 1.00 22.50 406 ARG B O 1
ATOM 2848 N N . TYR B 1 130 ? 11.842 7.720 16.256 1.00 20.72 407 TYR B N 1
ATOM 2849 C CA . TYR B 1 130 ? 11.512 9.145 16.376 1.00 20.94 407 TYR B CA 1
ATOM 2850 C C . TYR B 1 130 ? 10.035 9.429 16.673 1.00 21.87 407 TYR B C 1
ATOM 2851 O O . TYR B 1 130 ? 9.451 10.329 16.058 1.00 21.47 407 TYR B O 1
ATOM 2860 N N . SER B 1 131 ? 9.479 8.659 17.614 1.00 22.39 408 SER B N 1
ATOM 2861 C CA . SER B 1 131 ? 8.095 8.813 18.067 1.00 23.24 408 SER B CA 1
ATOM 2862 C C . SER B 1 131 ? 7.972 9.845 19.188 1.00 23.76 408 SER B C 1
ATOM 2863 O O . SER B 1 131 ? 6.894 10.396 19.379 1.00 24.58 408 SER B O 1
ATOM 2866 N N . LYS B 1 132 ? 9.065 10.146 19.902 1.00 23.72 409 LYS B N 1
ATOM 2867 C CA . LYS B 1 132 ? 8.993 11.104 21.012 1.00 24.85 409 LYS B CA 1
ATOM 2868 C C . LYS B 1 132 ? 8.779 12.530 20.485 1.00 23.20 409 LYS B C 1
ATOM 2869 O O . LYS B 1 132 ? 9.288 12.874 19.421 1.00 22.58 409 LYS B O 1
ATOM 2875 N N . ARG B 1 133 ? 8.008 13.333 21.230 1.00 22.14 410 ARG B N 1
ATOM 2876 C CA . ARG B 1 133 ? 7.698 14.731 20.881 1.00 21.07 410 ARG B CA 1
ATOM 2877 C C . ARG B 1 133 ? 7.860 15.623 22.118 1.00 20.87 410 ARG B C 1
ATOM 2878 O O . ARG B 1 133 ? 7.692 15.143 23.270 1.00 21.08 410 ARG B O 1
ATOM 2886 N N . PRO B 1 134 ? 8.165 16.921 21.898 1.00 19.64 411 PRO B N 1
ATOM 2887 C CA . PRO B 1 134 ? 8.409 17.539 20.573 1.00 19.73 411 PRO B CA 1
ATOM 2888 C C . PRO B 1 134 ? 9.695 17.081 19.830 1.00 19.34 411 PRO B C 1
ATOM 2889 O O . PRO B 1 134 ? 10.720 16.776 20.452 1.00 20.13 411 PRO B O 1
ATOM 2893 N N . LEU B 1 135 ? 9.630 17.085 18.504 1.00 19.53 412 LEU B N 1
ATOM 2894 C CA . LEU B 1 135 ? 10.743 16.653 17.648 1.00 19.06 412 LEU B CA 1
ATOM 2895 C C . LEU B 1 135 ? 11.069 17.779 16.699 1.00 19.50 412 LEU B C 1
ATOM 2896 O O . LEU B 1 135 ? 10.191 18.249 15.949 1.00 20.05 412 LEU B O 1
ATOM 2901 N N . VAL B 1 136 ? 12.324 18.205 16.713 1.00 19.23 413 VAL B N 1
ATOM 2902 C CA . VAL B 1 136 ? 12.792 19.240 15.794 1.00 18.10 413 VAL B CA 1
ATOM 2903 C C . VAL B 1 136 ? 13.462 18.539 14.605 1.00 19.15 413 VAL B C 1
ATOM 2904 O O . VAL B 1 136 ? 14.390 17.775 14.801 1.00 19.30 413 VAL B O 1
ATOM 2908 N N . VAL B 1 137 ? 12.970 18.759 13.380 1.00 18.89 414 VAL B N 1
ATOM 2909 C CA . VAL B 1 137 ? 13.554 18.127 12.187 1.00 19.89 414 VAL B CA 1
ATOM 2910 C C . VAL B 1 137 ? 14.192 19.145 11.249 1.00 19.81 414 VAL B C 1
ATOM 2911 O O . VAL B 1 137 ? 13.581 20.163 10.937 1.00 20.25 414 VAL B O 1
ATOM 2915 N N . VAL B 1 138 ? 15.425 18.857 10.811 1.00 20.24 415 VAL B N 1
ATOM 2916 C CA . VAL B 1 138 ? 16.117 19.689 9.849 1.00 19.49 415 VAL B CA 1
ATOM 2917 C C . VAL B 1 138 ? 16.275 18.916 8.548 1.00 19.87 415 VAL B C 1
ATOM 2918 O O . VAL B 1 138 ? 16.918 17.854 8.516 1.00 19.08 415 VAL B O 1
ATOM 2922 N N . TYR B 1 139 ? 15.674 19.457 7.480 1.00 19.61 416 TYR B N 1
ATOM 2923 C CA . TYR B 1 139 ? 15.627 18.802 6.189 1.00 20.05 416 TYR B CA 1
ATOM 2924 C C . TYR B 1 139 ? 16.683 19.319 5.202 1.00 20.62 416 TYR B C 1
ATOM 2925 O O . TYR B 1 139 ? 16.791 20.537 4.957 1.00 20.96 416 TYR B O 1
ATOM 2934 N N . TYR B 1 140 ? 17.405 18.383 4.604 1.00 20.38 417 TYR B N 1
ATOM 2935 C CA . TYR B 1 140 ? 18.367 18.682 3.538 1.00 21.49 417 TYR B CA 1
ATOM 2936 C C . TYR B 1 140 ? 18.784 17.448 2.751 1.00 21.00 417 TYR B C 1
ATOM 2937 O O . TYR B 1 140 ? 18.177 16.402 2.874 1.00 21.32 417 TYR B O 1
ATOM 2946 N N . SER B 1 141 ? 19.818 17.563 1.932 1.00 21.31 418 SER B N 1
ATOM 2947 C CA . SER B 1 141 ? 20.286 16.373 1.218 1.00 21.56 418 SER B CA 1
ATOM 2948 C C . SER B 1 141 ? 21.247 15.625 2.133 1.00 21.25 418 SER B C 1
ATOM 2949 O O . SER B 1 141 ? 22.389 16.077 2.380 1.00 22.63 418 SER B O 1
ATOM 2952 N N . VAL B 1 142 ? 20.776 14.509 2.694 1.00 20.93 419 VAL B N 1
ATOM 2953 C CA . VAL B 1 142 ? 21.558 13.810 3.726 1.00 19.56 419 VAL B CA 1
ATOM 2954 C C . VAL B 1 142 ? 22.289 12.649 3.077 1.00 19.33 419 VAL B C 1
ATOM 2955 O O . VAL B 1 142 ? 21.650 11.761 2.520 1.00 19.26 419 VAL B O 1
ATOM 2959 N N . ASP B 1 143 ? 23.623 12.649 3.124 1.00 18.73 420 ASP B N 1
ATOM 2960 C CA . ASP B 1 143 ? 24.372 11.616 2.394 1.00 18.39 420 ASP B CA 1
ATOM 2961 C C . ASP B 1 143 ? 25.694 11.395 3.106 1.00 17.11 420 ASP B C 1
ATOM 2962 O O . ASP B 1 143 ? 26.571 12.275 3.129 1.00 17.82 420 ASP B O 1
ATOM 2967 N N . PHE B 1 144 ? 25.820 10.224 3.731 1.00 16.72 421 PHE B N 1
ATOM 2968 C CA . PHE B 1 144 ? 27.001 9.914 4.533 1.00 17.71 421 PHE B CA 1
ATOM 2969 C C . PHE B 1 144 ? 28.102 9.186 3.734 1.00 17.68 421 PHE B C 1
ATOM 2970 O O . PHE B 1 144 ? 29.129 8.724 4.311 1.00 18.05 421 PHE B O 1
ATOM 2978 N N . SER B 1 145 ? 27.926 9.082 2.420 1.00 17.39 422 SER B N 1
ATOM 2979 C CA . SER B 1 145 ? 28.982 8.452 1.608 1.00 17.77 422 SER B CA 1
ATOM 2980 C C . SER B 1 145 ? 30.263 9.306 1.644 1.00 17.97 422 SER B C 1
ATOM 2981 O O . SER B 1 145 ? 30.209 10.509 1.934 1.00 17.47 422 SER B O 1
ATOM 2984 N N . PHE B 1 146 ? 31.381 8.700 1.248 1.00 16.98 423 PHE B N 1
ATOM 2985 C CA . PHE B 1 146 ? 32.682 9.373 1.259 1.00 17.49 423 PHE B CA 1
ATOM 2986 C C . PHE B 1 146 ? 32.690 10.763 0.587 1.00 16.93 423 PHE B C 1
ATOM 2987 O O . PHE B 1 146 ? 33.245 11.750 1.140 1.00 16.58 423 PHE B O 1
ATOM 2995 N N . ASP B 1 147 ? 32.124 10.848 -0.608 1.00 16.37 424 ASP B N 1
ATOM 2996 C CA . ASP B 1 147 ? 32.080 12.113 -1.346 1.00 15.32 424 ASP B CA 1
ATOM 2997 C C . ASP B 1 147 ? 31.156 13.200 -0.783 1.00 16.74 424 ASP B C 1
ATOM 2998 O O . ASP B 1 147 ? 31.299 14.384 -1.166 1.00 16.71 424 ASP B O 1
ATOM 3003 N N . TYR B 1 148 ? 30.172 12.845 0.062 1.00 15.39 425 TYR B N 1
ATOM 3004 C CA . TYR B 1 148 ? 29.180 13.847 0.481 1.00 17.71 425 TYR B CA 1
ATOM 3005 C C . TYR B 1 148 ? 29.074 14.050 1.977 1.00 16.88 425 TYR B C 1
ATOM 3006 O O . TYR B 1 148 ? 28.327 14.917 2.429 1.00 17.71 425 TYR B O 1
ATOM 3015 N N . ARG B 1 149 ? 29.766 13.210 2.738 1.00 17.78 426 ARG B N 1
ATOM 3016 C CA . ARG B 1 149 ? 29.631 13.230 4.209 1.00 17.07 426 ARG B CA 1
ATOM 3017 C C . ARG B 1 149 ? 30.188 14.505 4.860 1.00 18.45 426 ARG B C 1
ATOM 3018 O O . ARG B 1 149 ? 29.636 14.965 5.869 1.00 17.84 426 ARG B O 1
ATOM 3026 N N . THR B 1 150 ? 31.240 15.118 4.288 1.00 17.75 427 THR B N 1
ATOM 3027 C CA . THR B 1 150 ? 31.702 16.381 4.844 1.00 18.78 427 THR B CA 1
ATOM 3028 C C . THR B 1 150 ? 30.600 17.448 4.825 1.00 17.65 427 THR B C 1
ATOM 3029 O O . THR B 1 150 ? 30.370 18.082 5.845 1.00 17.57 427 THR B O 1
ATOM 3033 N N . ALA B 1 151 ? 29.920 17.624 3.683 1.00 16.51 428 ALA B N 1
ATOM 3034 C CA . ALA B 1 151 ? 28.816 18.582 3.579 1.00 17.35 428 ALA B CA 1
ATOM 3035 C C . ALA B 1 151 ? 27.660 18.220 4.509 1.00 16.56 428 ALA B C 1
ATOM 3036 O O . ALA B 1 151 ? 27.044 19.090 5.129 1.00 15.93 428 ALA B O 1
ATOM 3038 N N . THR B 1 152 ? 27.351 16.923 4.606 1.00 16.32 429 THR B N 1
ATOM 3039 C CA . THR B 1 152 ? 26.270 16.486 5.478 1.00 16.26 429 THR B CA 1
ATOM 3040 C C . THR B 1 152 ? 26.580 16.831 6.931 1.00 15.94 429 THR B C 1
ATOM 3041 O O . THR B 1 152 ? 25.681 17.302 7.660 1.00 16.88 429 THR B O 1
ATOM 3045 N N . GLN B 1 153 ? 27.827 16.639 7.327 1.00 15.14 430 GLN B N 1
ATOM 3046 C CA . GLN B 1 153 ? 28.261 16.903 8.720 1.00 16.22 430 GLN B CA 1
ATOM 3047 C C . GLN B 1 153 ? 28.369 18.399 8.969 1.00 17.19 430 GLN B C 1
ATOM 3048 O O . GLN B 1 153 ? 28.157 18.870 10.116 1.00 18.70 430 GLN B O 1
ATOM 3054 N N . PHE B 1 154 ? 28.657 19.151 7.897 1.00 17.60 431 PHE B N 1
ATOM 3055 C CA . PHE B 1 154 ? 28.678 20.624 8.002 1.00 17.15 431 PHE B CA 1
ATOM 3056 C C . PHE B 1 154 ? 27.335 21.098 8.542 1.00 17.68 431 PHE B C 1
ATOM 3057 O O . PHE B 1 154 ? 27.280 21.851 9.524 1.00 16.94 431 PHE B O 1
ATOM 3065 N N . TRP B 1 155 ? 26.253 20.677 7.887 1.00 16.28 432 TRP B N 1
ATOM 3066 C CA . TRP B 1 155 ? 24.919 21.029 8.328 1.00 17.06 432 TRP B CA 1
ATOM 3067 C C . TRP B 1 155 ? 24.514 20.373 9.638 1.00 16.55 432 TRP B C 1
ATOM 3068 O O . TRP B 1 155 ? 23.870 21.008 10.474 1.00 17.54 432 TRP B O 1
ATOM 3079 N N . ARG B 1 156 ? 24.843 19.099 9.799 1.00 15.95 433 ARG B N 1
ATOM 3080 C CA . ARG B 1 156 ? 24.586 18.464 11.105 1.00 15.82 433 ARG B CA 1
ATOM 3081 C C . ARG B 1 156 ? 25.151 19.212 12.311 1.00 16.66 433 ARG B C 1
ATOM 3082 O O . ARG B 1 156 ? 24.485 19.319 13.377 1.00 15.88 433 ARG B O 1
ATOM 3090 N N . ASN B 1 157 ? 26.361 19.745 12.133 1.00 16.45 434 ASN B N 1
ATOM 3091 C CA . ASN B 1 157 ? 27.052 20.485 13.127 1.00 18.64 434 ASN B CA 1
ATOM 3092 C C . ASN B 1 157 ? 26.259 21.748 13.550 1.00 17.96 434 ASN B C 1
ATOM 3093 O O . ASN B 1 157 ? 26.200 22.068 14.720 1.00 17.77 434 ASN B O 1
ATOM 3098 N N . LYS B 1 158 ? 25.589 22.399 12.597 1.00 18.41 435 LYS B N 1
ATOM 3099 C CA . LYS B 1 158 ? 24.763 23.590 12.923 1.00 18.84 435 LYS B CA 1
ATOM 3100 C C . LYS B 1 158 ? 23.605 23.173 13.805 1.00 18.47 435 LYS B C 1
ATOM 3101 O O . LYS B 1 158 ? 23.238 23.907 14.779 1.00 18.13 435 LYS B O 1
ATOM 3107 N N . VAL B 1 159 ? 23.050 21.992 13.493 1.00 16.41 436 VAL B N 1
ATOM 3108 C CA . VAL B 1 159 ? 21.955 21.442 14.276 1.00 17.15 436 VAL B CA 1
ATOM 3109 C C . VAL B 1 159 ? 22.418 21.083 15.703 1.00 16.83 436 VAL B C 1
ATOM 3110 O O . VAL B 1 159 ? 21.722 21.397 16.683 1.00 17.06 436 VAL B O 1
ATOM 3114 N N . LEU B 1 160 ? 23.599 20.479 15.824 1.00 16.55 437 LEU B N 1
ATOM 3115 C CA . LEU B 1 160 ? 24.095 20.022 17.141 1.00 15.52 437 LEU B CA 1
ATOM 3116 C C . LEU B 1 160 ? 24.294 21.216 18.086 1.00 15.91 437 LEU B C 1
ATOM 3117 O O . LEU B 1 160 ? 24.054 21.158 19.315 1.00 15.91 437 LEU B O 1
ATOM 3122 N N . GLU B 1 161 ? 24.731 22.314 17.508 1.00 16.54 438 GLU B N 1
ATOM 3123 C CA . GLU B 1 161 ? 24.920 23.531 18.326 1.00 18.25 438 GLU B CA 1
ATOM 3124 C C . GLU B 1 161 ? 23.632 23.995 19.047 1.00 18.56 438 GLU B C 1
ATOM 3125 O O . GLU B 1 161 ? 23.695 24.575 20.153 1.00 20.65 438 GLU B O 1
ATOM 3131 N N . VAL B 1 162 ? 22.478 23.760 18.428 1.00 17.70 439 VAL B N 1
ATOM 3132 C CA . VAL B 1 162 ? 21.191 24.124 19.021 1.00 17.88 439 VAL B CA 1
ATOM 3133 C C . VAL B 1 162 ? 20.679 22.990 19.913 1.00 17.96 439 VAL B C 1
ATOM 3134 O O . VAL B 1 162 ? 20.163 23.202 21.036 1.00 18.83 439 VAL B O 1
ATOM 3138 N N . ALA B 1 163 ? 20.813 21.769 19.402 1.00 16.89 440 ALA B N 1
ATOM 3139 C CA . ALA B 1 163 ? 20.302 20.614 20.108 1.00 16.13 440 ALA B CA 1
ATOM 3140 C C . ALA B 1 163 ? 20.846 20.526 21.506 1.00 16.35 440 ALA B C 1
ATOM 3141 O O . ALA B 1 163 ? 20.118 20.163 22.424 1.00 17.37 440 ALA B O 1
ATOM 3143 N N . LYS B 1 164 ? 22.119 20.857 21.711 1.00 17.33 441 LYS B N 1
ATOM 3144 C CA . LYS B 1 164 ? 22.711 20.670 23.051 1.00 18.77 441 LYS B CA 1
ATOM 3145 C C . LYS B 1 164 ? 22.089 21.594 24.091 1.00 19.71 441 LYS B C 1
ATOM 3146 O O . LYS B 1 164 ? 22.236 21.370 25.279 1.00 18.71 441 LYS B O 1
ATOM 3152 N N . ASP B 1 165 ? 21.437 22.647 23.623 1.00 19.40 442 ASP B N 1
ATOM 3153 C CA . ASP B 1 165 ? 20.873 23.649 24.530 1.00 20.47 442 ASP B CA 1
ATOM 3154 C C . ASP B 1 165 ? 19.411 23.392 24.834 1.00 20.23 442 ASP B C 1
ATOM 3155 O O . ASP B 1 165 ? 18.804 24.093 25.689 1.00 19.60 442 ASP B O 1
ATOM 3160 N N . PHE B 1 166 ? 18.833 22.409 24.137 1.00 18.72 443 PHE B N 1
ATOM 3161 C CA . PHE B 1 166 ? 17.412 22.066 24.324 1.00 19.42 443 PHE B CA 1
ATOM 3162 C C . PHE B 1 166 ? 17.234 20.581 24.554 1.00 19.79 443 PHE B C 1
ATOM 3163 O O . PHE B 1 166 ? 16.630 19.885 23.726 1.00 19.37 443 PHE B O 1
ATOM 3171 N N . PRO B 1 167 ? 17.819 20.080 25.645 1.00 19.67 444 PRO B N 1
ATOM 3172 C CA . PRO B 1 167 ? 17.744 18.640 25.838 1.00 19.92 444 PRO B CA 1
ATOM 3173 C C . PRO B 1 167 ? 16.314 18.150 25.998 1.00 19.70 444 PRO B C 1
ATOM 3174 O O . PRO B 1 167 ? 16.061 16.945 25.886 1.00 18.66 444 PRO B O 1
ATOM 3178 N N . GLU B 1 168 ? 15.387 19.073 26.251 1.00 18.55 445 GLU B N 1
ATOM 3179 C CA . GLU B 1 168 ? 13.970 18.734 26.427 1.00 18.76 445 GLU B CA 1
ATOM 3180 C C . GLU B 1 168 ? 13.252 18.360 25.108 1.00 18.65 445 GLU B C 1
ATOM 3181 O O . GLU B 1 168 ? 12.127 17.813 25.128 1.00 16.99 445 GLU B O 1
ATOM 3187 N N . TYR B 1 169 ? 13.897 18.666 23.973 1.00 17.32 446 TYR B N 1
ATOM 3188 C CA . TYR B 1 169 ? 13.385 18.279 22.653 1.00 17.06 446 TYR B CA 1
ATOM 3189 C C . TYR B 1 169 ? 14.357 17.303 21.980 1.00 16.88 446 TYR B C 1
ATOM 3190 O O . TYR B 1 169 ? 15.554 17.369 22.209 1.00 17.04 446 TYR B O 1
ATOM 3199 N N . THR B 1 170 ? 13.818 16.459 21.122 1.00 15.99 447 THR B N 1
ATOM 3200 C CA . THR B 1 170 ? 14.631 15.548 20.273 1.00 16.23 447 THR B CA 1
ATOM 3201 C C . THR B 1 170 ? 14.862 16.299 18.957 1.00 17.09 447 THR B C 1
ATOM 3202 O O . THR B 1 170 ? 13.940 16.946 18.447 1.00 17.09 447 THR B O 1
ATOM 3206 N N . PHE B 1 171 ? 16.092 16.232 18.423 1.00 16.31 448 PHE B N 1
ATOM 3207 C CA . PHE B 1 171 ? 16.449 16.898 17.146 1.00 16.08 448 PHE B CA 1
ATOM 3208 C C . PHE B 1 171 ? 16.917 15.801 16.189 1.00 16.97 448 PHE B C 1
ATOM 3209 O O . PHE B 1 171 ? 17.563 14.847 16.621 1.00 16.58 448 PHE B O 1
ATOM 3217 N N . ALA B 1 172 ? 16.622 15.935 14.888 1.00 17.05 449 ALA B N 1
ATOM 3218 C CA . ALA B 1 172 ? 17.123 14.957 13.906 1.00 17.22 449 ALA B CA 1
ATOM 3219 C C . ALA B 1 172 ? 17.345 15.661 12.587 1.00 18.00 449 ALA B C 1
ATOM 3220 O O . ALA B 1 172 ? 16.711 16.690 12.329 1.00 18.90 449 ALA B O 1
ATOM 3222 N N . ILE B 1 173 ? 18.253 15.143 11.766 1.00 16.91 450 ILE B N 1
ATOM 3223 C CA . ILE B 1 173 ? 18.321 15.636 10.381 1.00 16.42 450 ILE B CA 1
ATOM 3224 C C . ILE B 1 173 ? 17.500 14.638 9.557 1.00 16.63 450 ILE B C 1
ATOM 3225 O O . ILE B 1 173 ? 17.365 13.477 9.957 1.00 17.49 450 ILE B O 1
ATOM 3230 N N . ALA B 1 174 ? 16.895 15.099 8.465 1.00 18.15 451 ALA B N 1
ATOM 3231 C CA . ALA B 1 174 ? 16.109 14.215 7.609 1.00 18.36 451 ALA B CA 1
ATOM 3232 C C . ALA B 1 174 ? 16.388 14.551 6.146 1.00 19.90 451 ALA B C 1
ATOM 3233 O O . ALA B 1 174 ? 16.564 15.727 5.792 1.00 18.58 451 ALA B O 1
ATOM 3235 N N . ASP B 1 175 ? 16.424 13.522 5.298 1.00 20.19 452 ASP B N 1
ATOM 3236 C CA . ASP B 1 175 ? 16.632 13.768 3.879 1.00 22.83 452 ASP B CA 1
ATOM 3237 C C . ASP B 1 175 ? 15.380 14.394 3.206 1.00 23.79 452 ASP B C 1
ATOM 3238 O O . ASP B 1 175 ? 14.245 13.906 3.362 1.00 23.33 452 ASP B O 1
ATOM 3243 N N . GLU B 1 176 ? 15.589 15.491 2.476 1.00 26.56 453 GLU B N 1
ATOM 3244 C CA . GLU B 1 176 ? 14.437 16.285 1.952 1.00 29.15 453 GLU B CA 1
ATOM 3245 C C . GLU B 1 176 ? 13.643 15.549 0.869 1.00 29.90 453 GLU B C 1
ATOM 3246 O O . GLU B 1 176 ? 12.467 15.852 0.665 1.00 30.63 453 GLU B O 1
ATOM 3252 N N . GLU B 1 177 ? 14.284 14.591 0.203 1.00 31.06 454 GLU B N 1
ATOM 3253 C CA . GLU B 1 177 ? 13.645 13.746 -0.823 1.00 32.25 454 GLU B CA 1
ATOM 3254 C C . GLU B 1 177 ? 12.901 12.589 -0.165 1.00 32.42 454 GLU B C 1
ATOM 3255 O O . GLU B 1 177 ? 11.733 12.327 -0.485 1.00 31.85 454 GLU B O 1
ATOM 3261 N N . ASP B 1 178 ? 13.577 11.908 0.765 1.00 31.74 455 ASP B N 1
ATOM 3262 C CA . ASP B 1 178 ? 12.962 10.881 1.623 1.00 32.30 455 ASP B CA 1
ATOM 3263 C C . ASP B 1 178 ? 11.641 11.386 2.191 1.00 32.40 455 ASP B C 1
ATOM 3264 O O . ASP B 1 178 ? 10.651 10.647 2.245 1.00 32.58 455 ASP B O 1
ATOM 3269 N N . TYR B 1 179 ? 11.633 12.641 2.616 1.00 31.50 456 TYR B N 1
ATOM 3270 C CA . TYR B 1 179 ? 10.433 13.254 3.204 1.00 32.67 456 TYR B CA 1
ATOM 3271 C C . TYR B 1 179 ? 9.762 14.288 2.302 1.00 32.58 456 TYR B C 1
ATOM 3272 O O . TYR B 1 179 ? 9.201 15.266 2.793 1.00 33.40 456 TYR B O 1
ATOM 3281 N N . ALA B 1 180 ? 9.835 14.068 0.994 1.00 33.65 457 ALA B N 1
ATOM 3282 C CA . ALA B 1 180 ? 9.250 14.978 0.002 1.00 34.75 457 ALA B CA 1
ATOM 3283 C C . ALA B 1 180 ? 7.825 15.438 0.349 1.00 35.49 457 ALA B C 1
ATOM 3284 O O . ALA B 1 180 ? 7.543 16.649 0.400 1.00 35.38 457 ALA B O 1
ATOM 3286 N N . THR B 1 181 ? 6.935 14.484 0.608 1.00 36.34 458 THR B N 1
ATOM 3287 C CA . THR B 1 181 ? 5.540 14.843 0.809 1.00 37.78 458 THR B CA 1
ATOM 3288 C C . THR B 1 181 ? 5.323 15.488 2.179 1.00 37.28 458 THR B C 1
ATOM 3289 O O . THR B 1 181 ? 4.514 16.418 2.291 1.00 38.22 458 THR B O 1
ATOM 3293 N N . GLU B 1 182 ? 6.059 15.045 3.202 1.00 37.30 459 GLU B N 1
ATOM 3294 C CA . GLU B 1 182 ? 6.050 15.752 4.483 1.00 36.38 459 GLU B CA 1
ATOM 3295 C C . GLU B 1 182 ? 6.473 17.210 4.277 1.00 35.68 459 GLU B C 1
ATOM 3296 O O . GLU B 1 182 ? 5.828 18.120 4.791 1.00 35.33 459 GLU B O 1
ATOM 3302 N N . VAL B 1 183 ? 7.551 17.419 3.515 1.00 35.34 460 VAL B N 1
ATOM 3303 C CA . VAL B 1 183 ? 8.056 18.771 3.197 1.00 35.81 460 VAL B CA 1
ATOM 3304 C C . VAL B 1 183 ? 7.074 19.661 2.394 1.00 36.61 460 VAL B C 1
ATOM 3305 O O . VAL B 1 183 ? 7.002 20.874 2.618 1.00 36.13 460 VAL B O 1
ATOM 3309 N N . LYS B 1 184 ? 6.332 19.056 1.470 1.00 37.71 461 LYS B N 1
ATOM 3310 C CA . LYS B 1 184 ? 5.350 19.795 0.667 1.00 39.26 461 LYS B CA 1
ATOM 3311 C C . LYS B 1 184 ? 4.167 20.160 1.551 1.00 40.00 461 LYS B C 1
ATOM 3312 O O . LYS B 1 184 ? 3.679 21.293 1.525 1.00 40.25 461 LYS B O 1
ATOM 3318 N N . ASP B 1 185 ? 3.746 19.200 2.369 1.00 41.29 462 ASP B N 1
ATOM 3319 C CA . ASP B 1 185 ? 2.667 19.398 3.332 1.00 42.15 462 ASP B CA 1
ATOM 3320 C C . ASP B 1 185 ? 3.002 20.451 4.394 1.00 42.43 462 ASP B C 1
ATOM 3321 O O . ASP B 1 185 ? 2.103 21.100 4.943 1.00 42.35 462 ASP B O 1
ATOM 3326 N N . LEU B 1 186 ? 4.291 20.643 4.650 1.00 42.54 463 LEU B N 1
ATOM 3327 C CA . LEU B 1 186 ? 4.748 21.685 5.565 1.00 42.99 463 LEU B CA 1
ATOM 3328 C C . LEU B 1 186 ? 4.767 23.088 4.936 1.00 43.90 463 LEU B C 1
ATOM 3329 O O . LEU B 1 186 ? 4.990 24.076 5.640 1.00 44.39 463 LEU B O 1
ATOM 3334 N N . GLY B 1 187 ? 4.526 23.169 3.627 1.00 44.21 464 GLY B N 1
ATOM 3335 C CA . GLY B 1 187 ? 4.552 24.435 2.893 1.00 44.69 464 GLY B CA 1
ATOM 3336 C C . GLY B 1 187 ? 5.954 24.842 2.484 1.00 45.31 464 GLY B C 1
ATOM 3337 O O . GLY B 1 187 ? 6.199 25.993 2.117 1.00 45.25 464 GLY B O 1
ATOM 3338 N N . LEU B 1 188 ? 6.872 23.883 2.527 1.00 45.68 465 LEU B N 1
ATOM 3339 C CA . LEU B 1 188 ? 8.300 24.173 2.400 1.00 46.65 465 LEU B CA 1
ATOM 3340 C C . LEU B 1 188 ? 8.949 23.774 1.057 1.00 47.48 465 LEU B C 1
ATOM 3341 O O . LEU B 1 188 ? 10.097 24.149 0.786 1.00 47.67 465 LEU B O 1
ATOM 3346 N N . SER B 1 189 ? 8.227 23.024 0.226 1.00 47.88 466 SER B N 1
ATOM 3347 C CA . SER B 1 189 ? 8.767 22.599 -1.062 1.00 48.70 466 SER B CA 1
ATOM 3348 C C . SER B 1 189 ? 8.896 23.793 -2.001 1.00 49.49 466 SER B C 1
ATOM 3349 O O . SER B 1 189 ? 9.843 23.868 -2.787 1.00 49.39 466 SER B O 1
ATOM 3352 N N . GLU B 1 190 ? 7.943 24.723 -1.894 1.00 50.46 467 GLU B N 1
ATOM 3353 C CA . GLU B 1 190 ? 7.910 25.949 -2.709 1.00 51.86 467 GLU B CA 1
ATOM 3354 C C . GLU B 1 190 ? 9.138 26.839 -2.438 1.00 52.06 467 GLU B C 1
ATOM 3355 O O . GLU B 1 190 ? 10.020 26.948 -3.295 1.00 51.77 467 GLU B O 1
ATOM 3361 N N . SER B 1 191 ? 9.205 27.435 -1.243 1.00 52.57 468 SER B N 1
ATOM 3362 C CA . SER B 1 191 ? 10.297 28.356 -0.887 1.00 52.45 468 SER B CA 1
ATOM 3363 C C . SER B 1 191 ? 11.644 27.652 -1.009 1.00 51.65 468 SER B C 1
ATOM 3364 O O . SER B 1 191 ? 11.719 26.444 -0.843 1.00 52.03 468 SER B O 1
ATOM 3367 N N . GLY B 1 192 ? 12.688 28.413 -1.332 1.00 50.98 469 GLY B N 1
ATOM 3368 C CA . GLY B 1 192 ? 13.873 27.848 -1.966 1.00 50.14 469 GLY B CA 1
ATOM 3369 C C . GLY B 1 192 ? 15.210 28.048 -1.287 1.00 49.45 469 GLY B C 1
ATOM 3370 O O . GLY B 1 192 ? 16.096 28.733 -1.821 1.00 49.53 469 GLY B O 1
ATOM 3371 N N . GLY B 1 193 ? 15.339 27.451 -0.106 1.00 48.52 470 GLY B N 1
ATOM 3372 C CA . GLY B 1 193 ? 16.625 27.304 0.573 1.00 47.17 470 GLY B CA 1
ATOM 3373 C C . GLY B 1 193 ? 16.992 25.839 0.522 1.00 45.48 470 GLY B C 1
ATOM 3374 O O . GLY B 1 193 ? 16.107 24.993 0.415 1.00 46.00 470 GLY B O 1
ATOM 3375 N N . ASP B 1 194 ? 18.289 25.537 0.571 1.00 43.87 471 ASP B N 1
ATOM 3376 C CA . ASP B 1 194 ? 18.766 24.151 0.595 1.00 41.99 471 ASP B CA 1
ATOM 3377 C C . ASP B 1 194 ? 18.508 23.419 1.911 1.00 40.10 471 ASP B C 1
ATOM 3378 O O . ASP B 1 194 ? 18.546 22.185 1.939 1.00 39.84 471 ASP B O 1
ATOM 3383 N N . VAL B 1 195 ? 18.289 24.171 2.987 1.00 37.61 472 VAL B N 1
ATOM 3384 C CA . VAL B 1 195 ? 18.047 23.583 4.321 1.00 35.95 472 VAL B CA 1
ATOM 3385 C C . VAL B 1 195 ? 16.799 24.201 4.939 1.00 35.41 472 VAL B C 1
ATOM 3386 O O . VAL B 1 195 ? 16.661 25.416 4.968 1.00 35.26 472 VAL B O 1
ATOM 3390 N N . ASN B 1 196 ? 15.905 23.363 5.449 1.00 35.49 473 ASN B N 1
ATOM 3391 C CA . ASN B 1 196 ? 14.654 23.809 6.067 1.00 35.12 473 ASN B CA 1
ATOM 3392 C C . ASN B 1 196 ? 14.428 23.092 7.389 1.00 35.31 473 ASN B C 1
ATOM 3393 O O . ASN B 1 196 ? 15.086 22.086 7.657 1.00 33.72 473 ASN B O 1
ATOM 3398 N N . ALA B 1 197 ? 13.501 23.604 8.212 1.00 34.80 474 ALA B N 1
ATOM 3399 C CA . ALA B 1 197 ? 13.257 23.023 9.554 1.00 34.65 474 ALA B CA 1
ATOM 3400 C C . ALA B 1 197 ? 11.784 23.054 9.950 1.00 34.75 474 ALA B C 1
ATOM 3401 O O . ALA B 1 197 ? 11.049 23.992 9.608 1.00 35.31 474 ALA B O 1
ATOM 3403 N N . ALA B 1 198 ? 11.374 22.019 10.673 1.00 35.60 475 ALA B N 1
ATOM 3404 C CA . ALA B 1 198 ? 10.052 21.963 11.280 1.00 36.30 475 ALA B CA 1
ATOM 3405 C C . ALA B 1 198 ? 10.093 21.402 12.711 1.00 36.12 475 ALA B C 1
ATOM 3406 O O . ALA B 1 198 ? 11.084 20.800 13.139 1.00 36.83 475 ALA B O 1
ATOM 3408 N N . ILE B 1 199 ? 8.998 21.614 13.440 1.00 36.23 476 ILE B N 1
ATOM 3409 C CA . ILE B 1 199 ? 8.794 21.002 14.733 1.00 35.57 476 ILE B CA 1
ATOM 3410 C C . ILE B 1 199 ? 7.490 20.205 14.709 1.00 36.00 476 ILE B C 1
ATOM 3411 O O . ILE B 1 199 ? 6.450 20.725 14.328 1.00 34.47 476 ILE B O 1
ATOM 3416 N N . LEU B 1 200 ? 7.552 18.933 15.090 1.00 36.51 477 LEU B N 1
ATOM 3417 C CA . LEU B 1 200 ? 6.325 18.176 15.389 1.00 37.83 477 LEU B CA 1
ATOM 3418 C C . LEU B 1 200 ? 6.032 18.237 16.899 1.00 37.80 477 LEU B C 1
ATOM 3419 O O . LEU B 1 200 ? 6.897 17.863 17.696 1.00 36.47 477 LEU B O 1
ATOM 3424 N N . ASP B 1 201 ? 4.840 18.700 17.313 1.00 38.27 478 ASP B N 1
ATOM 3425 C CA . ASP B 1 201 ? 4.548 18.745 18.763 1.00 39.07 478 ASP B CA 1
ATOM 3426 C C . ASP B 1 201 ? 3.764 17.542 19.286 1.00 39.46 478 ASP B C 1
ATOM 3427 O O . ASP B 1 201 ? 3.320 16.694 18.505 1.00 39.87 478 ASP B O 1
ATOM 3432 N N . GLU B 1 202 ? 3.592 17.477 20.607 1.00 39.50 479 GLU B N 1
ATOM 3433 C CA . GLU B 1 202 ? 2.956 16.337 21.261 1.00 39.91 479 GLU B CA 1
ATOM 3434 C C . GLU B 1 202 ? 1.467 16.182 20.913 1.00 40.03 479 GLU B C 1
ATOM 3435 O O . GLU B 1 202 ? 0.867 15.166 21.254 1.00 40.19 479 GLU B O 1
ATOM 3441 N N . SER B 1 203 ? 0.878 17.169 20.237 1.00 39.52 480 SER B N 1
ATOM 3442 C CA . SER B 1 203 ? -0.559 17.118 19.890 1.00 39.48 480 SER B CA 1
ATOM 3443 C C . SER B 1 203 ? -0.856 16.877 18.411 1.00 39.39 480 SER B C 1
ATOM 3444 O O . SER B 1 203 ? -1.990 17.060 17.964 1.00 39.24 480 SER B O 1
ATOM 3447 N N . GLY B 1 204 ? 0.155 16.485 17.648 1.00 39.41 481 GLY B N 1
ATOM 3448 C CA . GLY B 1 204 ? -0.022 16.253 16.215 1.00 39.69 481 GLY B CA 1
ATOM 3449 C C . GLY B 1 204 ? 0.002 17.506 15.346 1.00 39.55 481 GLY B C 1
ATOM 3450 O O . GLY B 1 204 ? -0.184 17.418 14.137 1.00 40.20 481 GLY B O 1
ATOM 3451 N N . LYS B 1 205 ? 0.212 18.670 15.959 1.00 39.11 482 LYS B N 1
ATOM 3452 C CA . LYS B 1 205 ? 0.449 19.909 15.227 1.00 38.44 482 LYS B CA 1
ATOM 3453 C C . LYS B 1 205 ? 1.881 19.887 14.675 1.00 38.59 482 LYS B C 1
ATOM 3454 O O . LYS B 1 205 ? 2.758 19.245 15.240 1.00 37.06 482 LYS B O 1
ATOM 3460 N N . LYS B 1 206 ? 2.091 20.588 13.569 1.00 38.66 483 LYS B N 1
ATOM 3461 C CA . LYS B 1 206 ? 3.409 20.737 12.974 1.00 39.61 483 LYS B CA 1
ATOM 3462 C C . LYS B 1 206 ? 3.620 22.235 12.688 1.00 38.51 483 LYS B C 1
ATOM 3463 O O . LYS B 1 206 ? 2.671 22.944 12.320 1.00 37.15 483 LYS B O 1
ATOM 3469 N N . PHE B 1 207 ? 4.837 22.727 12.910 1.00 37.31 484 PHE B N 1
ATOM 3470 C CA . PHE B 1 207 ? 5.171 24.126 12.647 1.00 37.26 484 PHE B CA 1
ATOM 3471 C C . PHE B 1 207 ? 6.302 24.174 11.613 1.00 38.50 484 PHE B C 1
ATOM 3472 O O . PHE B 1 207 ? 7.270 23.411 11.718 1.00 37.75 484 PHE B O 1
ATOM 3480 N N . ALA B 1 208 ? 6.201 25.051 10.618 1.00 38.35 485 ALA B N 1
ATOM 3481 C CA . ALA B 1 208 ? 7.275 25.153 9.619 1.00 39.41 485 ALA B CA 1
ATOM 3482 C C . ALA B 1 208 ? 8.086 26.430 9.813 1.00 39.82 485 ALA B C 1
ATOM 3483 O O . ALA B 1 208 ? 7.513 27.498 10.030 1.00 39.71 485 ALA B O 1
ATOM 3493 N N . GLU B 1 210 ? 9.984 29.632 8.796 1.00 42.14 487 GLU B N 1
ATOM 3494 C CA . GLU B 1 210 ? 10.185 30.669 7.783 1.00 43.96 487 GLU B CA 1
ATOM 3495 C C . GLU B 1 210 ? 11.532 30.485 7.068 1.00 44.99 487 GLU B C 1
ATOM 3496 O O . GLU B 1 210 ? 12.584 30.632 7.701 1.00 45.63 487 GLU B O 1
ATOM 3502 N N . PRO B 1 211 ? 11.515 30.112 5.764 1.00 45.91 488 PRO B N 1
ATOM 3503 C CA . PRO B 1 211 ? 12.789 29.946 5.032 1.00 46.20 488 PRO B CA 1
ATOM 3504 C C . PRO B 1 211 ? 13.682 31.191 5.069 1.00 46.81 488 PRO B C 1
ATOM 3505 O O . PRO B 1 211 ? 13.249 32.279 4.705 1.00 46.58 488 PRO B O 1
ATOM 3509 N N . GLU B 1 212 ? 14.909 31.012 5.553 1.00 47.26 489 GLU B N 1
ATOM 3510 C CA . GLU B 1 212 ? 15.916 32.078 5.611 1.00 47.70 489 GLU B CA 1
ATOM 3511 C C . GLU B 1 212 ? 17.270 31.412 5.454 1.00 47.08 489 GLU B C 1
ATOM 3512 O O . GLU B 1 212 ? 17.333 30.178 5.430 1.00 47.64 489 GLU B O 1
ATOM 3518 N N . GLU B 1 213 ? 18.346 32.198 5.338 1.00 46.00 490 GLU B N 1
ATOM 3519 C CA . GLU B 1 213 ? 19.700 31.624 5.354 1.00 44.84 490 GLU B CA 1
ATOM 3520 C C . GLU B 1 213 ? 19.780 30.762 6.620 1.00 43.15 490 GLU B C 1
ATOM 3521 O O . GLU B 1 213 ? 19.613 31.263 7.747 1.00 42.95 490 GLU B O 1
ATOM 3527 N N . PHE B 1 214 ? 19.966 29.459 6.434 1.00 41.19 491 PHE B N 1
ATOM 3528 C CA . PHE B 1 214 ? 19.964 28.543 7.563 1.00 38.62 491 PHE B CA 1
ATOM 3529 C C . PHE B 1 214 ? 21.272 28.595 8.321 1.00 38.22 491 PHE B C 1
ATOM 3530 O O . PHE B 1 214 ? 22.344 28.384 7.761 1.00 37.36 491 PHE B O 1
ATOM 3538 N N . ASP B 1 215 ? 21.166 28.892 9.608 1.00 37.56 492 ASP B N 1
ATOM 3539 C CA . ASP B 1 215 ? 22.308 28.819 10.505 1.00 37.31 492 ASP B CA 1
ATOM 3540 C C . ASP B 1 215 ? 21.774 28.469 11.888 1.00 36.16 492 ASP B C 1
ATOM 3541 O O . ASP B 1 215 ? 20.541 28.397 12.080 1.00 36.32 492 ASP B O 1
ATOM 3546 N N . SER B 1 216 ? 22.686 28.224 12.827 1.00 34.51 493 SER B N 1
ATOM 3547 C CA . SER B 1 216 ? 22.309 27.910 14.209 1.00 33.74 493 SER B CA 1
ATOM 3548 C C . SER B 1 216 ? 21.388 28.932 14.889 1.00 33.17 493 SER B C 1
ATOM 3549 O O . SER B 1 216 ? 20.415 28.561 15.545 1.00 32.87 493 SER B O 1
ATOM 3552 N N . ASP B 1 217 ? 21.698 30.209 14.714 1.00 31.78 494 ASP B N 1
ATOM 3553 C CA . ASP B 1 217 ? 20.866 31.301 15.253 1.00 32.47 494 ASP B CA 1
ATOM 3554 C C . ASP B 1 217 ? 19.400 31.231 14.826 1.00 31.52 494 ASP B C 1
ATOM 3555 O O . ASP B 1 217 ? 18.494 31.295 15.667 1.00 31.79 494 ASP B O 1
ATOM 3560 N N . ALA B 1 218 ? 19.181 31.097 13.520 1.00 30.96 495 ALA B N 1
ATOM 3561 C CA . ALA B 1 218 ? 17.849 31.013 12.947 1.00 30.70 495 ALA B CA 1
ATOM 3562 C C . ALA B 1 218 ? 17.117 29.808 13.507 1.00 31.14 495 ALA B C 1
ATOM 3563 O O . ALA B 1 218 ? 15.938 29.901 13.924 1.00 28.73 495 ALA B O 1
ATOM 3565 N N . LEU B 1 219 ? 17.838 28.668 13.557 1.00 30.81 496 LEU B N 1
ATOM 3566 C CA . LEU B 1 219 ? 17.305 27.476 14.159 1.00 32.37 496 LEU B CA 1
ATOM 3567 C C . LEU B 1 219 ? 17.013 27.683 15.646 1.00 32.50 496 LEU B C 1
ATOM 3568 O O . LEU B 1 219 ? 15.963 27.280 16.126 1.00 33.92 496 LEU B O 1
ATOM 3573 N N . ARG B 1 220 ? 17.930 28.303 16.373 1.00 33.31 497 ARG B N 1
ATOM 3574 C CA . ARG B 1 220 ? 17.694 28.624 17.794 1.00 34.86 497 ARG B CA 1
ATOM 3575 C C . ARG B 1 220 ? 16.425 29.477 18.018 1.00 34.29 497 ARG B C 1
ATOM 3576 O O . ARG B 1 220 ? 15.633 29.225 18.946 1.00 33.95 497 ARG B O 1
ATOM 3584 N N . GLU B 1 221 ? 16.237 30.463 17.143 1.00 33.65 498 GLU B N 1
ATOM 3585 C CA . GLU B 1 221 ? 15.095 31.396 17.206 1.00 33.63 498 GLU B CA 1
ATOM 3586 C C . GLU B 1 221 ? 13.743 30.731 16.972 1.00 32.88 498 GLU B C 1
ATOM 3587 O O . GLU B 1 221 ? 12.777 31.014 17.678 1.00 31.61 498 GLU B O 1
ATOM 3593 N N . PHE B 1 222 ? 13.701 29.856 15.975 1.00 32.17 499 PHE B N 1
ATOM 3594 C CA . PHE B 1 222 ? 12.568 28.999 15.648 1.00 32.76 499 PHE B CA 1
ATOM 3595 C C . PHE B 1 222 ? 12.174 28.099 16.860 1.00 32.94 499 PHE B C 1
ATOM 3596 O O . PHE B 1 222 ? 11.010 28.095 17.296 1.00 31.87 499 PHE B O 1
ATOM 3604 N N . VAL B 1 223 ? 13.137 27.345 17.391 1.00 33.08 500 VAL B N 1
ATOM 3605 C CA . VAL B 1 223 ? 12.904 26.543 18.617 1.00 33.50 500 VAL B CA 1
ATOM 3606 C C . VAL B 1 223 ? 12.458 27.384 19.840 1.00 34.19 500 VAL B C 1
ATOM 3607 O O . VAL B 1 223 ? 11.520 27.001 20.553 1.00 34.12 500 VAL B O 1
ATOM 3619 N N . ALA B 1 225 ? 10.932 30.263 19.720 1.00 35.50 502 ALA B N 1
ATOM 3620 C CA . ALA B 1 225 ? 9.599 30.817 19.432 1.00 35.44 502 ALA B CA 1
ATOM 3621 C C . ALA B 1 225 ? 8.551 29.739 19.711 1.00 35.05 502 ALA B C 1
ATOM 3622 O O . ALA B 1 225 ? 7.480 30.019 20.279 1.00 35.06 502 ALA B O 1
ATOM 3624 N N . PHE B 1 226 ? 8.893 28.507 19.343 1.00 34.17 503 PHE B N 1
ATOM 3625 C CA . PHE B 1 226 ? 8.057 27.345 19.621 1.00 33.75 503 PHE B CA 1
ATOM 3626 C C . PHE B 1 226 ? 7.840 27.169 21.120 1.00 32.94 503 PHE B C 1
ATOM 3627 O O . PHE B 1 226 ? 6.705 27.039 21.584 1.00 33.43 503 PHE B O 1
ATOM 3635 N N . LYS B 1 227 ? 8.940 27.169 21.870 1.00 32.29 504 LYS B N 1
ATOM 3636 C CA . LYS B 1 227 ? 8.917 27.006 23.320 1.00 31.64 504 LYS B CA 1
ATOM 3637 C C . LYS B 1 227 ? 7.956 28.001 23.942 1.00 31.84 504 LYS B C 1
ATOM 3638 O O . LYS B 1 227 ? 7.248 27.697 24.912 1.00 32.15 504 LYS B O 1
ATOM 3644 N N . LYS B 1 228 ? 7.941 29.196 23.369 1.00 32.44 505 LYS B N 1
ATOM 3645 C CA . LYS B 1 228 ? 7.185 30.322 23.919 1.00 31.94 505 LYS B CA 1
ATOM 3646 C C . LYS B 1 228 ? 5.750 30.427 23.422 1.00 32.64 505 LYS B C 1
ATOM 3647 O O . LYS B 1 228 ? 5.049 31.387 23.756 1.00 32.10 505 LYS B O 1
ATOM 3653 N N . GLY B 1 229 ? 5.314 29.431 22.650 1.00 33.29 506 GLY B N 1
ATOM 3654 C CA . GLY B 1 229 ? 3.972 29.401 22.080 1.00 34.52 506 GLY B CA 1
ATOM 3655 C C . GLY B 1 229 ? 3.744 30.531 21.093 1.00 35.22 506 GLY B C 1
ATOM 3656 O O . GLY B 1 229 ? 2.634 31.028 20.955 1.00 34.80 506 GLY B O 1
ATOM 3657 N N . LYS B 1 230 ? 4.804 30.912 20.392 1.00 36.11 507 LYS B N 1
ATOM 3658 C CA . LYS B 1 230 ? 4.841 32.141 19.606 1.00 37.42 507 LYS B CA 1
ATOM 3659 C C . LYS B 1 230 ? 4.611 31.841 18.114 1.00 37.87 507 LYS B C 1
ATOM 3660 O O . LYS B 1 230 ? 4.510 32.766 17.296 1.00 37.69 507 LYS B O 1
ATOM 3666 N N . LEU B 1 231 ? 4.523 30.543 17.780 1.00 37.95 508 LEU B N 1
ATOM 3667 C CA . LEU B 1 231 ? 4.287 30.060 16.406 1.00 38.06 508 LEU B CA 1
ATOM 3668 C C . LEU B 1 231 ? 2.890 29.472 16.218 1.00 38.95 508 LEU B C 1
ATOM 3669 O O . LEU B 1 231 ? 2.240 29.048 17.184 1.00 38.47 508 LEU B O 1
ATOM 3674 N N . LYS B 1 232 ? 2.444 29.431 14.963 1.00 39.70 509 LYS B N 1
ATOM 3675 C CA . LYS B 1 232 ? 1.131 28.881 14.614 1.00 40.33 509 LYS B CA 1
ATOM 3676 C C . LYS B 1 232 ? 1.365 27.719 13.646 1.00 40.28 509 LYS B C 1
ATOM 3677 O O . LYS B 1 232 ? 2.248 27.825 12.725 1.00 40.85 509 LYS B O 1
ATOM 3683 N N . PRO B 1 233 ? 0.603 26.603 13.851 1.00 40.49 510 PRO B N 1
ATOM 3684 C CA . PRO B 1 233 ? 0.763 25.384 13.036 1.00 40.67 510 PRO B CA 1
ATOM 3685 C C . PRO B 1 233 ? 0.431 25.578 11.562 1.00 41.59 510 PRO B C 1
ATOM 3686 O O . PRO B 1 233 ? 1.128 25.027 10.711 1.00 41.13 510 PRO B O 1
#

CATH classification: 3.40.30.10 (+1 more: 3.40.30.10)

Secondary structure (DSSP, 8-state):
--SSEEP--HHHHHHHHHH-SS--EEEE-S-TT-HHHHHHHHHHHHHTTT--EEEE--HHHHHHHT--SSEEE---GGG--TTS-------TTS-HHHHHHHHHHHSS-TEEEE-TTTHHHHS-SSSEEEEEE----STTTHHHHHHHHHHHHHHHTT-TTSEEEEEETTTTHHHHHHTT-SS-S-S-EEEEE-TTS-EE----S--HHHHHHH--TTTT------/--SSEEP--HHHHHHHHHH--S--EEEE-S-TT-HHHHHHHHHHHHTTTT--EEEE--HHHHHHHT--SSEEE---GGG--TTS-------TTS-HHHHHHHHHHHSS-TEEEE-TTTHHHHS-SSSEEEEEE----STTTHHHHHHHHHHHHHHHTT-TTSEEEEEETTTTHHHHHHTTTTTS--S-EEEEE-TTS-EE----S--HHHHHHH--TTTT----

Organism: Rattus norvegicus (NCBI:txid10116)

Solvent-accessible surface area: 24118 Å² total

Sequence (450 aa):
SPPSKEILTLKQVQEFLKDGDDVVILGVFQGVGDPGYLQYQDAANTLREDYKFHHTFSTEIAKFLKVSLGKLVLQPEKFQSKYEPRHVDVQGSTEASAIKDYVVKHALPLVGHRKTSNDAKRYSKRPLVVVYYSVDFSFDYRTATQFWRNKVLEVAKDFPEYTFAIADEEDYATEVKDLGLSESGGDVNAAILDESGKKFAEPEEFDSDALREFVAFKKGKLKPVISPPSKEILTLKQVQEFLKDGDDVVILGVFQGVGDPGYLQYQDAANTLREDYKFHHTFSTEIAKFLKVSLGKLVLQPEKFQSKYEPRHVDVQGSTEASAIKDYVVKHALPLVGHRKTSNDAKRYSKRPLVVVYYSVDFSFDYRTATQFWRNKVLEVAKDFPEYTFAIADEEDYATEVKDLGLSESGGDVNAAILDESGKKFAEPEEFDSDALREFVAFKKGKLKP

Nearest PDB structures (foldseek):
  3ec3-assembly2_B  TM=1.004E+00  e=1.114E-46  Rattus norvegicus
  6owv-assembly1_A  TM=7.226E-01  e=2.628E-11  Homo sapiens
  1a8y-assembly1_A-2  TM=7.216E-01  e=1.160E-10  Oryctolagus cuniculus
  3trp-assembly1_A  TM=7.059E-01  e=1.237E-10  Oryctolagus cuniculus
  8f48-assembly1_A  TM=7.263E-01  e=3.952E-10  Homo sapiens

Radius of gyration: 25.66 Å; Cα contacts (8 Å, |Δi|>4): 734; chains: 2; bounding box: 70×54×62 Å

InterPro domains:
  IPR005788 Protein disulfide-isomerase, thioredoxin-like domain [TIGR01126] (65-164)
  IPR005788 Protein disulfide-isomerase, thioredoxin-like domain [TIGR01126] (180-280)
  IPR005788 Protein disulfide-isomerase, thioredoxin-like domain [TIGR01126] (529-632)
  IPR005792 Protein disulphide isomerase [TIGR01130] (177-640)
  IPR013766 Thioredoxin domain [PF00085] (62-163)
  IPR013766 Thioredoxin domain [PF00085] (177-277)
  IPR013766 Thioredoxin domain [PF00085] (526-630)
  IPR013766 Thioredoxin domain [PS51352] (18-165)
  IPR013766 Thioredoxin domain [PS51352] (167-299)
  IPR013766 Thioredoxin domain [PS51352] (503-634)
  IPR017068 Protein disulphide-isomerase A4 [PIRSF036862] (1-643)
  IPR017937 Thioredoxin, conserved site [PS00194] (81-99)
  IPR017937 Thioredoxin, conserved site [PS00194] (196-214)
  IPR017937 Thioredoxin, conserved site [PS00194] (545-563)
  IPR036249 Thioredoxin-like superfamily [SSF52833] (57-165)
  IPR036249 Thioredoxin-like superfamily [SSF52833] (170-283)
  IPR036249 Thioredoxin-like superfamily [SSF52833] (285-393)
  IPR036249 Thioredoxin-like superfamily [SSF52833] (391-522)
  IPR036249 Thioredoxin-like superfamily [SSF52833] (488-634)
  IPR041866 Protein disulfide-isomerase A4, TRX-like domain b [cd03068] (284-390)

GO terms:
  GO:0003756 protein disulfide isomerase activity (F, IDA)
  GO:1903334 positive regulation of protein folding (P, IDA)
  GO:0005515 protein binding (F, IPI)
  GO:0005790 smooth endoplasmic reticulum (C, IDA)
  GO:0006457 protein folding (P, IDA)

B-factor: mean 27.92, std 11.01, range [10.17, 71.17]

Foldseek 3Di:
DFLAAEDDDLVSVVCCQAPNQWKAKEAEAQDDVFLQVVLQSVLSVVCSVQDRHYYYNDPVNCVVVVHDHAKIDMHRPLQDDPLDDVDMHTHNPDHSVVVNVVCLVPTDGLEHEQAPVCCVRNVPDPFEKEKEAAADCDPVCSVVNVVVVVQQSVQSVVCVVYRYYYYYCVRCVVVCVQQVNNPAPERMWMKTQGPVGFIFTDDDHDGNVVVNVVVVVVVVNTDTGD/DQLAAEDDDLVVVVCCQAVNQWKAKEAEAQDDVFLQVVLQSVLSVVCRVQDRHYYYNDPVNCVVVVHDHAKIDMHHPLQDDPLDDVDMHTHNPDHSVVVNVVCLVPGDGLEHEQAPVCCVRNPPDPFEKEKEAAADCDPVCNVVNVVVVVQQSVQSVVCVVYRYYYYYCVRCVVVCVVQVRVPDDDRMWMKTQHPVRDIFTDDDHDGNVVVNVVVVVVVVNTDD